Protein AF-A0A2R6RLI1-F1 (afdb_monomer_lite)

Structure (mmCIF, N/CA/C/O backbone):
data_AF-A0A2R6RLI1-F1
#
_entry.id   AF-A0A2R6RLI1-F1
#
loop_
_atom_site.group_PDB
_atom_site.id
_atom_site.type_symbol
_atom_site.label_atom_id
_atom_site.label_alt_id
_atom_site.label_comp_id
_atom_site.label_asym_id
_atom_site.label_entity_id
_atom_site.label_seq_id
_atom_site.pdbx_PDB_ins_code
_atom_site.Cartn_x
_atom_site.Cartn_y
_atom_site.Cartn_z
_atom_site.occupancy
_atom_site.B_iso_or_equiv
_atom_site.auth_seq_id
_atom_site.auth_comp_id
_atom_site.auth_asym_id
_atom_site.auth_atom_id
_atom_site.pdbx_PDB_model_num
ATOM 1 N N . MET A 1 1 ? -21.681 25.755 28.928 1.00 50.88 1 MET A N 1
ATOM 2 C CA . MET A 1 1 ? -21.331 27.146 28.563 1.00 50.88 1 MET A CA 1
ATOM 3 C C . MET A 1 1 ? -19.910 27.402 29.033 1.00 50.88 1 MET A C 1
ATOM 5 O O . MET A 1 1 ? -19.520 26.775 30.011 1.00 50.88 1 MET A O 1
ATOM 9 N N . ALA A 1 2 ? -19.145 28.262 28.358 1.00 56.62 2 ALA A N 1
ATOM 10 C CA . ALA A 1 2 ? -17.934 28.819 28.963 1.00 56.62 2 ALA A CA 1
ATOM 11 C C . ALA A 1 2 ? -18.347 29.781 30.091 1.00 56.62 2 ALA A C 1
ATOM 13 O O . ALA A 1 2 ? -19.412 30.393 30.005 1.00 56.62 2 ALA A O 1
ATOM 14 N N . VAL A 1 3 ? -17.540 29.880 31.146 1.00 59.44 3 VAL A N 1
ATOM 15 C CA . VAL A 1 3 ? -17.833 30.685 32.343 1.00 59.44 3 VAL A CA 1
ATOM 16 C C . VAL A 1 3 ? -16.631 31.596 32.605 1.00 59.44 3 VAL A C 1
ATOM 18 O O . VAL A 1 3 ? -15.499 31.162 32.386 1.00 59.44 3 VAL A O 1
ATOM 21 N N . SER A 1 4 ? -16.844 32.852 33.016 1.00 64.44 4 SER A N 1
ATOM 22 C CA . SER A 1 4 ? -15.728 33.780 33.263 1.00 64.44 4 SER A CA 1
ATOM 23 C C . SER A 1 4 ? -14.929 33.379 34.508 1.00 64.44 4 SER A C 1
ATOM 25 O O . SER A 1 4 ? -15.473 32.785 35.441 1.00 64.44 4 SER A O 1
ATOM 27 N N . ALA A 1 5 ? -13.642 33.738 34.547 1.00 64.00 5 ALA A N 1
ATOM 28 C CA . ALA A 1 5 ? -12.784 33.485 35.708 1.00 64.00 5 ALA A CA 1
ATOM 29 C C . ALA A 1 5 ? -13.335 34.136 36.992 1.00 64.00 5 ALA A C 1
ATOM 31 O O . ALA A 1 5 ? -13.328 33.516 38.049 1.00 64.00 5 ALA A O 1
ATOM 32 N N . GLU A 1 6 ? -13.905 35.337 36.879 1.00 62.75 6 GLU A N 1
ATOM 33 C CA . GLU A 1 6 ? -14.571 36.057 37.975 1.00 62.75 6 GLU A CA 1
ATOM 34 C C . GLU A 1 6 ? -15.761 35.267 38.543 1.00 62.75 6 GLU A C 1
ATOM 36 O O . GLU A 1 6 ? -15.966 35.226 39.752 1.00 62.75 6 GLU A O 1
ATOM 41 N N . THR A 1 7 ? -16.521 34.586 37.677 1.00 66.06 7 THR A N 1
ATOM 42 C CA . THR A 1 7 ? -17.657 33.747 38.091 1.00 66.06 7 THR A CA 1
ATOM 43 C C . THR A 1 7 ? -17.187 32.490 38.829 1.00 66.06 7 THR A C 1
ATOM 45 O O . THR A 1 7 ? -17.880 32.017 39.724 1.00 66.06 7 THR A O 1
ATOM 48 N N . LEU A 1 8 ? -16.015 31.947 38.472 1.00 64.69 8 LEU A N 1
ATOM 49 C CA . LEU A 1 8 ? -15.399 30.828 39.193 1.00 64.69 8 LEU A CA 1
ATOM 50 C C . LEU A 1 8 ? -14.887 31.274 40.571 1.00 64.69 8 LEU A C 1
ATOM 52 O O . LEU A 1 8 ? -15.153 30.592 41.552 1.00 64.69 8 LEU A O 1
ATOM 56 N N . MET A 1 9 ? -14.265 32.453 40.677 1.00 64.25 9 MET A N 1
ATOM 57 C CA . MET A 1 9 ? -13.864 33.016 41.977 1.00 64.25 9 MET A CA 1
ATOM 58 C C . MET A 1 9 ? -15.075 33.266 42.894 1.00 64.25 9 MET A C 1
ATOM 60 O O . MET A 1 9 ? -15.051 32.896 44.063 1.00 64.25 9 MET A O 1
ATOM 64 N N . GLN A 1 10 ? -16.183 33.789 42.355 1.00 62.38 10 GLN A N 1
ATOM 65 C CA . GLN A 1 10 ? -17.441 33.938 43.104 1.00 62.38 10 GLN A CA 1
ATOM 66 C C . GLN A 1 10 ? -18.147 32.605 43.426 1.00 62.38 10 GLN A C 1
ATOM 68 O O . GLN A 1 10 ? -19.100 32.603 44.209 1.00 62.38 10 GLN A O 1
ATOM 73 N N . ALA A 1 11 ? -17.739 31.484 42.818 1.00 61.38 11 ALA A N 1
ATOM 74 C CA . ALA A 1 11 ? -18.293 30.163 43.110 1.00 61.38 11 ALA A CA 1
ATOM 75 C C . ALA A 1 11 ? -17.643 29.529 44.349 1.00 61.38 11 ALA A C 1
ATOM 77 O O . ALA A 1 11 ? -18.358 28.923 45.153 1.00 61.38 11 ALA A O 1
ATOM 78 N N . ASP A 1 12 ? -16.335 29.740 44.540 1.00 61.09 12 ASP A N 1
ATOM 79 C CA . ASP A 1 12 ? -15.607 29.337 45.751 1.00 61.09 12 ASP A CA 1
ATOM 80 C C . ASP A 1 12 ? -16.139 30.078 46.995 1.00 61.09 12 ASP A C 1
ATOM 82 O O . ASP A 1 12 ? -16.336 29.469 48.044 1.00 61.09 12 ASP A O 1
ATOM 86 N N . GLU A 1 13 ? -16.490 31.364 46.866 1.00 61.75 13 GLU A N 1
ATOM 87 C CA . GLU A 1 13 ? -17.118 32.156 47.942 1.00 61.75 13 GLU A CA 1
ATOM 88 C C . GLU A 1 13 ? -18.549 31.707 48.313 1.00 61.75 13 GLU A C 1
ATOM 90 O O . GLU A 1 13 ? -19.087 32.148 49.330 1.00 61.75 13 GLU A O 1
ATOM 95 N N . LYS A 1 14 ? -19.205 30.870 47.491 1.00 60.44 14 LYS A N 1
ATOM 96 C CA . LYS A 1 14 ? -20.646 30.549 47.602 1.00 60.44 14 LYS A CA 1
ATOM 97 C C . LYS A 1 14 ? -20.963 29.044 47.663 1.00 60.44 14 LYS A C 1
ATOM 99 O O . LYS A 1 14 ? -22.116 28.665 47.467 1.00 60.44 14 LYS A O 1
ATOM 104 N N . ASP A 1 15 ? -19.966 28.195 47.941 1.00 58.00 15 ASP A N 1
ATOM 105 C CA . ASP A 1 15 ? -20.077 26.720 48.060 1.00 58.00 15 ASP A CA 1
ATOM 106 C C . ASP A 1 15 ? -20.811 26.052 46.866 1.00 58.00 15 ASP A C 1
ATOM 108 O O . ASP A 1 15 ? -21.585 25.095 47.005 1.00 58.00 15 ASP A O 1
ATOM 112 N N . LEU A 1 16 ? -20.588 26.579 45.653 1.00 64.25 16 LEU A N 1
ATOM 113 C CA . LEU A 1 16 ? -21.255 26.125 44.429 1.00 64.25 16 LEU A CA 1
ATOM 114 C C . LEU A 1 16 ? -20.589 24.864 43.855 1.00 64.25 16 LEU A C 1
ATOM 116 O O . LEU A 1 16 ? -19.619 24.908 43.100 1.00 64.25 16 LEU A O 1
ATOM 120 N N . LYS A 1 17 ? -21.156 23.705 44.194 1.00 66.44 17 LYS A N 1
ATOM 121 C CA . LYS A 1 17 ? -20.600 22.380 43.871 1.00 66.44 17 LYS A CA 1
ATOM 122 C C . LYS A 1 17 ? -20.684 22.035 42.380 1.00 66.44 17 LYS A C 1
ATOM 124 O O . LYS A 1 17 ? -21.766 21.861 41.823 1.00 66.44 17 LYS A O 1
ATOM 129 N N . GLY A 1 18 ? -19.523 21.828 41.758 1.00 70.06 18 GLY A N 1
ATOM 130 C CA . GLY A 1 18 ? -19.387 21.402 40.363 1.00 70.06 18 GLY A CA 1
ATOM 131 C C . GLY A 1 18 ? -18.017 20.788 40.053 1.00 70.06 18 GLY A C 1
ATOM 132 O O . GLY A 1 18 ? -17.201 20.569 40.944 1.00 70.06 18 GLY A O 1
ATOM 133 N N . LYS A 1 19 ? -17.760 20.502 38.771 1.00 65.38 19 LYS A N 1
ATOM 134 C CA . LYS A 1 19 ? -16.423 20.162 38.256 1.00 65.38 19 LYS A CA 1
ATOM 135 C C . LYS A 1 19 ? -16.050 21.138 37.145 1.00 65.38 19 LYS A C 1
ATOM 137 O O . LYS A 1 19 ? -16.650 21.093 36.073 1.00 65.38 19 LYS A O 1
ATOM 142 N N . ALA A 1 20 ? -15.064 21.989 37.403 1.00 68.50 20 ALA A N 1
ATOM 143 C CA . ALA A 1 20 ? -14.424 22.819 36.388 1.00 68.50 20 ALA A CA 1
ATOM 144 C C . ALA A 1 20 ? -13.207 22.096 35.785 1.00 68.50 20 ALA A C 1
ATOM 146 O O . ALA A 1 20 ? -12.635 21.198 36.404 1.00 68.50 20 ALA A O 1
ATOM 147 N N . VAL A 1 21 ? -12.804 22.501 34.580 1.00 66.94 21 VAL A N 1
ATOM 148 C CA . VAL A 1 21 ? -11.540 22.101 33.947 1.00 66.94 21 VAL A CA 1
ATOM 149 C C . VAL A 1 21 ? -10.904 23.324 33.296 1.00 66.94 21 VAL A C 1
ATOM 151 O O . VAL A 1 21 ? -11.585 24.080 32.603 1.00 66.94 21 VAL A O 1
ATOM 154 N N . TYR A 1 22 ? -9.601 23.519 33.501 1.00 65.69 22 TYR A N 1
ATOM 155 C CA . TYR A 1 22 ? -8.849 24.551 32.790 1.00 65.69 22 TYR A CA 1
ATOM 156 C C . TYR A 1 22 ? -8.581 24.083 31.360 1.00 65.69 22 TYR A C 1
ATOM 158 O O . TYR A 1 22 ? -7.799 23.161 31.131 1.00 65.69 22 TYR A O 1
ATOM 166 N N . VAL A 1 23 ? -9.246 24.715 30.394 1.00 68.50 23 VAL A N 1
ATOM 167 C CA . VAL A 1 23 ? -9.031 24.451 28.969 1.00 68.50 23 VAL A CA 1
ATOM 168 C C . VAL A 1 23 ? -7.928 25.375 28.466 1.00 68.50 23 VAL A C 1
ATOM 170 O O . VAL A 1 23 ? -8.172 26.540 28.157 1.00 68.50 23 VAL A O 1
ATOM 173 N N . LEU A 1 24 ? -6.706 24.847 28.390 1.00 72.88 24 LEU A N 1
ATOM 174 C CA . LEU A 1 24 ? -5.642 25.464 27.604 1.00 72.88 24 LEU A CA 1
ATOM 175 C C . LEU A 1 24 ? -5.983 25.304 26.117 1.00 72.88 24 LEU A C 1
ATOM 177 O O . LEU A 1 24 ? -6.212 24.191 25.646 1.00 72.88 24 LEU A O 1
ATOM 181 N N . HIS A 1 25 ? -6.021 26.423 25.403 1.00 74.19 25 HIS A N 1
ATOM 182 C CA . HIS A 1 25 ? -6.277 26.508 23.967 1.00 74.19 25 HIS A CA 1
ATOM 183 C C . HIS A 1 25 ? -5.182 27.388 23.337 1.00 74.19 25 HIS A C 1
ATOM 185 O O . HIS A 1 25 ? -4.550 28.188 24.034 1.00 74.19 25 HIS A O 1
ATOM 191 N N . THR A 1 26 ? -4.925 27.251 22.039 1.00 74.31 26 THR A N 1
ATOM 192 C CA . THR A 1 26 ? -3.890 28.020 21.327 1.00 74.31 26 THR A CA 1
ATOM 193 C C . THR A 1 26 ? -4.499 29.039 20.363 1.00 74.31 26 THR A C 1
ATOM 195 O O . THR A 1 26 ? -5.691 29.018 20.044 1.00 74.31 26 THR A O 1
ATOM 198 N N . TRP A 1 27 ? -3.686 29.998 19.914 1.00 70.31 27 TRP A N 1
ATOM 199 C CA . TRP A 1 27 ? -4.099 30.956 18.889 1.00 70.31 27 TRP A CA 1
ATOM 200 C C . TRP A 1 27 ? -4.342 30.227 17.559 1.00 70.31 27 TRP A C 1
ATOM 202 O O . TRP A 1 27 ? -3.470 29.495 17.093 1.00 70.31 27 TRP A O 1
ATOM 212 N N . LYS A 1 28 ? -5.513 30.462 16.946 1.00 74.06 28 LYS A N 1
ATOM 213 C CA . LYS A 1 28 ? -6.016 29.782 15.730 1.00 74.06 28 LYS A CA 1
ATOM 214 C C . LYS A 1 28 ? -6.332 28.283 15.871 1.00 74.06 28 LYS A C 1
ATOM 216 O O . LYS A 1 28 ? -6.328 27.576 14.865 1.00 74.06 28 LYS A O 1
ATOM 221 N N . ASP A 1 29 ? -6.644 27.788 17.068 1.00 79.25 29 ASP A N 1
ATOM 222 C CA . ASP A 1 29 ? -7.301 26.480 17.184 1.00 79.25 29 ASP A CA 1
ATOM 223 C C . ASP A 1 29 ? -8.827 26.556 16.969 1.00 79.25 29 ASP A C 1
ATOM 225 O O . ASP A 1 29 ? -9.427 27.629 16.855 1.00 79.25 29 ASP A O 1
ATOM 229 N N . SER A 1 30 ? -9.474 25.390 16.916 1.00 74.56 30 SER A N 1
ATOM 230 C CA . SER A 1 30 ? -10.917 25.280 16.679 1.00 74.56 30 SER A CA 1
ATOM 231 C C . SER A 1 30 ? -11.787 25.868 17.801 1.00 74.56 30 SER A C 1
ATOM 233 O O . SER A 1 30 ? -12.977 26.075 17.579 1.00 74.56 30 SER A O 1
ATOM 235 N N . LEU A 1 31 ? -11.238 26.123 18.997 1.00 70.00 31 LEU A N 1
ATOM 236 C CA . LEU A 1 31 ? -11.949 26.797 20.089 1.00 70.00 31 LEU A CA 1
ATOM 237 C C . LEU A 1 31 ? -11.859 28.319 19.931 1.00 70.00 31 LEU A C 1
ATOM 239 O O . LEU A 1 31 ? -12.870 29.003 20.097 1.00 70.00 31 LEU A O 1
ATOM 243 N N . TRP A 1 32 ? -10.701 28.842 19.517 1.00 72.50 32 TRP A N 1
ATOM 244 C CA . TRP A 1 32 ? -10.541 30.243 19.114 1.00 72.50 32 TRP A CA 1
ATOM 245 C C . TRP A 1 32 ? -11.498 30.617 17.973 1.00 72.50 32 TRP A C 1
ATOM 247 O O . TRP A 1 32 ? -12.161 31.652 18.025 1.00 72.50 32 TRP A O 1
ATOM 257 N N . ASP A 1 33 ? -11.636 29.738 16.977 1.00 68.38 33 ASP A N 1
ATOM 258 C CA . ASP A 1 33 ? -12.515 29.938 15.819 1.00 68.38 33 ASP A CA 1
ATOM 259 C C . ASP A 1 33 ? -14.024 29.932 16.150 1.00 68.38 33 ASP A C 1
ATOM 261 O O . ASP A 1 33 ? -14.831 30.420 15.349 1.00 68.38 33 ASP A O 1
ATOM 265 N N . LEU A 1 34 ? -14.403 29.399 17.317 1.00 70.75 34 LEU A N 1
ATOM 266 C CA . LEU A 1 34 ? -15.763 29.413 17.871 1.00 70.75 34 LEU A CA 1
ATOM 267 C C . LEU A 1 34 ? -15.999 30.577 18.854 1.00 70.75 34 LEU A C 1
ATOM 269 O O . LEU A 1 34 ? -17.144 30.839 19.224 1.00 70.75 34 LEU A O 1
ATOM 273 N N . GLY A 1 35 ? -14.940 31.259 19.297 1.00 66.56 35 GLY A N 1
ATOM 274 C CA . GLY A 1 35 ? -15.001 32.323 20.295 1.00 66.56 35 GLY A CA 1
ATOM 275 C C . GLY A 1 35 ? -15.308 33.710 19.722 1.00 66.56 35 GLY A C 1
ATOM 276 O O . GLY A 1 35 ? -15.081 34.006 18.549 1.00 66.56 35 GLY A O 1
ATOM 277 N N . THR A 1 36 ? -15.749 34.623 20.590 1.00 61.97 36 THR A N 1
ATOM 278 C CA . THR A 1 36 ? -15.849 36.063 20.277 1.00 61.97 36 THR A CA 1
ATOM 279 C C . THR A 1 36 ? -14.490 36.685 19.929 1.00 61.97 36 THR A C 1
ATOM 281 O O . THR A 1 36 ? -14.437 37.649 19.166 1.00 61.97 36 THR A O 1
ATOM 284 N N . SER A 1 37 ? -13.390 36.087 20.397 1.00 60.75 37 SER A N 1
ATOM 285 C CA . SER A 1 37 ? -11.999 36.473 20.115 1.00 60.75 37 SER A CA 1
ATOM 286 C C . SER A 1 37 ? -11.567 36.320 18.649 1.00 60.75 37 SER A C 1
ATOM 288 O O . SER A 1 37 ? -10.476 36.749 18.291 1.00 60.75 37 SER A O 1
ATOM 290 N N . LYS A 1 38 ? -12.417 35.774 17.765 1.00 56.97 38 LYS A N 1
ATOM 291 C CA . LYS A 1 38 ? -12.151 35.563 16.326 1.00 56.97 38 LYS A CA 1
ATOM 292 C C . LYS A 1 38 ? -11.711 36.817 15.542 1.00 56.97 38 LYS A C 1
ATOM 294 O O . LYS A 1 38 ? -11.223 36.694 14.422 1.00 56.97 38 LYS A O 1
ATOM 299 N N . LYS A 1 39 ? -11.888 38.018 16.108 1.00 56.16 39 LYS A N 1
ATOM 300 C CA . LYS A 1 39 ? -11.453 39.312 15.543 1.00 56.16 39 LYS A CA 1
ATOM 301 C C . LYS A 1 39 ? -10.329 40.008 16.332 1.00 56.16 39 LYS A C 1
ATOM 303 O O . LYS A 1 39 ? -10.053 41.170 16.057 1.00 56.16 39 LYS A O 1
ATOM 308 N N . MET A 1 40 ? -9.723 39.351 17.319 1.00 60.12 40 MET A N 1
ATOM 309 C CA . MET A 1 40 ? -8.583 39.900 18.059 1.00 60.12 40 MET A CA 1
ATOM 310 C C . MET A 1 40 ? -7.269 39.626 17.322 1.00 60.12 40 MET A C 1
ATOM 312 O O . MET A 1 40 ? -7.070 38.536 16.777 1.00 60.12 40 MET A O 1
ATOM 316 N N . ASP A 1 41 ? -6.370 40.609 17.354 1.00 62.44 41 ASP A N 1
ATOM 317 C CA . ASP A 1 41 ? -4.984 40.462 16.912 1.00 62.44 41 ASP A CA 1
ATOM 318 C C . ASP A 1 41 ? -4.195 39.477 17.795 1.00 62.44 41 ASP A C 1
ATOM 320 O O . ASP A 1 41 ? -4.708 38.931 18.776 1.00 62.44 41 ASP A O 1
ATOM 324 N N . VAL A 1 42 ? -2.950 39.195 17.398 1.00 68.56 42 VAL A N 1
ATOM 325 C CA . VAL A 1 42 ? -2.083 38.185 18.025 1.00 68.56 42 VAL A CA 1
ATOM 326 C C . VAL A 1 42 ? -1.939 38.449 19.535 1.00 68.56 42 VAL A C 1
ATOM 328 O O . VAL A 1 42 ? -1.410 39.499 19.901 1.00 68.56 42 VAL A O 1
ATOM 331 N N . PRO A 1 43 ? -2.362 37.523 20.419 1.00 66.62 43 PRO A N 1
ATOM 332 C CA . PRO A 1 43 ? -2.131 37.658 21.854 1.00 66.62 43 PRO A CA 1
ATOM 333 C C . PRO A 1 43 ? -0.634 37.672 22.180 1.00 66.62 43 PRO A C 1
ATOM 335 O O . PRO A 1 43 ? 0.148 36.962 21.543 1.00 66.62 43 PRO A O 1
ATOM 338 N N . GLU A 1 44 ? -0.241 38.441 23.195 1.00 69.06 44 GLU A N 1
ATOM 339 C CA . GLU A 1 44 ? 1.148 38.470 23.664 1.00 69.06 44 GLU A CA 1
ATOM 340 C C . GLU A 1 44 ? 1.604 37.077 24.152 1.00 69.06 44 GLU A C 1
ATOM 342 O O . GLU A 1 44 ? 0.800 36.339 24.739 1.00 69.06 44 GLU A O 1
ATOM 347 N N . PRO A 1 45 ? 2.877 36.687 23.931 1.00 63.75 45 PRO A N 1
ATOM 348 C CA . PRO A 1 45 ? 3.397 35.409 24.404 1.00 63.75 45 PRO A CA 1
ATOM 349 C C . PRO A 1 45 ? 3.273 35.283 25.925 1.00 63.75 45 PRO A C 1
ATOM 351 O O . PRO A 1 45 ? 3.785 36.112 26.673 1.00 63.75 45 PRO A O 1
ATOM 354 N N . ARG A 1 46 ? 2.610 34.218 26.381 1.00 68.31 46 ARG A N 1
ATOM 355 C CA . ARG A 1 46 ? 2.431 33.913 27.802 1.00 68.31 46 ARG A CA 1
ATOM 356 C C . ARG A 1 46 ? 3.168 32.629 28.145 1.00 68.31 46 ARG A C 1
ATOM 358 O O . ARG A 1 46 ? 2.755 31.554 27.711 1.00 68.31 46 ARG A O 1
ATOM 365 N N . ASP A 1 47 ? 4.231 32.748 28.933 1.00 55.91 47 ASP A N 1
ATOM 366 C CA . ASP A 1 47 ? 4.998 31.593 29.394 1.00 55.91 47 ASP A CA 1
ATOM 367 C C . ASP A 1 47 ? 4.124 30.645 30.224 1.00 55.91 47 ASP A C 1
ATOM 369 O O . ASP A 1 47 ? 3.400 31.055 31.138 1.00 55.91 47 ASP A O 1
ATOM 373 N N . ILE A 1 48 ? 4.192 29.357 29.887 1.00 62.97 48 ILE A N 1
ATOM 374 C CA . ILE A 1 48 ? 3.480 28.289 30.587 1.00 62.97 48 ILE A CA 1
ATOM 375 C C . ILE A 1 48 ? 4.466 27.663 31.583 1.00 62.97 48 ILE A C 1
ATOM 377 O O . ILE A 1 48 ? 5.446 27.057 31.141 1.00 62.97 48 ILE A O 1
ATOM 381 N N . PRO A 1 49 ? 4.250 27.778 32.908 1.00 46.91 49 PRO A N 1
ATOM 382 C CA . PRO A 1 49 ? 5.117 27.126 33.883 1.00 46.91 49 PRO A CA 1
ATOM 383 C C . PRO A 1 49 ? 5.033 25.604 33.723 1.00 46.91 49 PRO A C 1
ATOM 385 O O . PRO A 1 49 ? 3.948 25.037 33.577 1.00 46.91 49 PRO A O 1
ATOM 388 N N . SER A 1 50 ? 6.185 24.933 33.745 1.00 36.72 50 SER A N 1
ATOM 389 C CA . SER A 1 50 ? 6.245 23.477 33.640 1.00 36.72 50 SER A CA 1
ATOM 390 C C . SER A 1 50 ? 5.675 22.808 34.902 1.00 36.72 50 SER A C 1
ATOM 392 O O . SER A 1 50 ? 5.919 23.284 36.013 1.00 36.72 50 SER A O 1
ATOM 394 N N . PRO A 1 51 ? 4.927 21.695 34.768 1.00 40.41 51 PRO A N 1
ATOM 395 C CA . PRO A 1 51 ? 4.360 20.990 35.911 1.00 40.41 51 PRO A CA 1
ATOM 396 C C . PRO A 1 51 ? 5.450 20.183 36.630 1.00 40.41 51 PRO A C 1
ATOM 398 O O . PRO A 1 51 ? 5.683 19.017 36.319 1.00 40.41 51 PRO A O 1
ATOM 401 N N . THR A 1 52 ? 6.139 20.803 37.589 1.00 32.53 52 THR A N 1
ATOM 402 C CA . THR A 1 52 ? 7.022 20.083 38.512 1.00 32.53 52 THR A CA 1
ATOM 403 C C . THR A 1 52 ? 6.202 19.327 39.549 1.00 32.53 52 THR A C 1
ATOM 405 O O . THR A 1 52 ? 5.462 19.905 40.343 1.00 32.53 52 THR A O 1
ATOM 408 N N . GLU A 1 53 ? 6.358 18.007 39.544 1.00 36.81 53 GLU A N 1
ATOM 409 C CA . GLU A 1 53 ? 5.784 17.109 40.540 1.00 36.81 53 GLU A CA 1
ATOM 410 C C . GLU A 1 53 ? 6.299 17.467 41.941 1.00 36.81 53 GLU A C 1
ATOM 412 O O . GLU A 1 53 ? 7.509 17.546 42.168 1.00 36.81 53 GLU A O 1
ATOM 417 N N . LYS A 1 54 ? 5.384 17.628 42.901 1.00 30.44 54 LYS A N 1
ATOM 418 C CA . LYS A 1 54 ? 5.689 17.535 44.332 1.00 30.44 54 LYS A CA 1
ATOM 419 C C . LYS A 1 54 ? 4.625 16.700 45.027 1.00 30.44 54 LYS A C 1
ATOM 421 O O . LYS A 1 54 ? 3.567 17.195 45.396 1.00 30.44 54 LYS A O 1
ATOM 426 N N . HIS A 1 55 ? 4.936 15.418 45.170 1.00 31.00 55 HIS A N 1
ATOM 427 C CA . HIS A 1 55 ? 4.343 14.576 46.199 1.00 31.00 55 HIS A CA 1
ATOM 428 C C . HIS A 1 55 ? 4.895 15.014 47.564 1.00 31.00 55 HIS A C 1
ATOM 430 O O . HIS A 1 55 ? 6.093 15.279 47.680 1.00 31.00 55 HIS A O 1
ATOM 436 N N . ASP A 1 56 ? 4.051 15.051 48.591 1.00 29.30 56 ASP A N 1
ATOM 437 C CA . ASP A 1 56 ? 4.522 15.088 49.975 1.00 29.30 56 ASP A CA 1
ATOM 438 C C . ASP A 1 56 ? 5.112 13.724 50.355 1.00 29.30 56 ASP A C 1
ATOM 440 O O . ASP A 1 56 ? 4.383 12.735 50.344 1.00 29.30 56 ASP A O 1
ATOM 444 N N . GLU A 1 57 ? 6.395 13.680 50.737 1.00 28.19 57 GLU A N 1
ATOM 445 C CA . GLU A 1 57 ? 6.877 12.850 51.856 1.00 28.19 57 GLU A CA 1
ATOM 446 C C . GLU A 1 57 ? 8.307 13.233 52.311 1.00 28.19 57 GLU A C 1
ATOM 448 O O . GLU A 1 57 ? 9.307 12.847 51.720 1.00 28.19 57 GLU A O 1
ATOM 453 N N . LYS A 1 58 ? 8.347 14.025 53.390 1.00 27.56 58 LYS A N 1
ATOM 454 C CA . LYS A 1 58 ? 9.171 13.876 54.609 1.00 27.56 58 LYS A CA 1
ATOM 455 C C . LYS A 1 58 ? 10.702 13.631 54.592 1.00 27.56 58 LYS A C 1
ATOM 457 O O . LYS A 1 58 ? 11.204 12.618 54.126 1.00 27.56 58 LYS A O 1
ATOM 462 N N . ASP A 1 59 ? 11.326 14.475 55.427 1.00 28.17 59 ASP A N 1
ATOM 463 C CA . ASP A 1 59 ? 12.303 14.164 56.494 1.00 28.17 59 ASP A CA 1
ATOM 464 C C . ASP A 1 59 ? 13.837 14.283 56.277 1.00 28.17 59 ASP A C 1
ATOM 466 O O . ASP A 1 59 ? 14.450 13.614 55.453 1.00 28.17 59 ASP A O 1
ATOM 470 N N . VAL A 1 60 ? 14.418 15.069 57.208 1.00 27.95 60 VAL A N 1
ATOM 471 C CA . VAL A 1 60 ? 15.741 14.949 57.871 1.00 27.95 60 VAL A CA 1
ATOM 472 C C . VAL A 1 60 ? 17.016 15.499 57.184 1.00 27.95 60 VAL A C 1
ATOM 474 O O . VAL A 1 60 ? 17.609 14.861 56.325 1.00 27.95 60 VAL A O 1
ATOM 477 N N . GLU A 1 61 ? 17.448 16.659 57.721 1.00 26.42 61 GLU A N 1
ATOM 478 C CA . GLU A 1 61 ? 18.822 17.079 58.125 1.00 26.42 61 GLU A CA 1
ATOM 479 C C . GLU A 1 61 ? 19.964 17.166 57.064 1.00 26.42 61 GLU A C 1
ATOM 481 O O . GLU A 1 61 ? 19.983 16.460 56.066 1.00 26.42 61 GLU A O 1
ATOM 486 N N . ASP A 1 62 ? 20.970 18.051 57.179 1.00 26.27 62 ASP A N 1
ATOM 487 C CA . ASP A 1 62 ? 21.299 19.037 58.233 1.00 26.27 62 ASP A CA 1
ATOM 488 C C . ASP A 1 62 ? 21.910 20.351 57.655 1.00 26.27 62 ASP A C 1
ATOM 490 O O . ASP A 1 62 ? 22.017 20.552 56.444 1.00 26.27 62 ASP A O 1
ATOM 494 N N . ARG A 1 63 ? 22.288 21.268 58.552 1.00 27.25 63 ARG A N 1
ATOM 495 C CA . ARG A 1 63 ? 22.890 22.598 58.350 1.00 27.25 63 ARG A CA 1
ATOM 496 C C . ARG A 1 63 ? 24.340 22.563 57.829 1.00 27.25 63 ARG A C 1
ATOM 498 O O . ARG A 1 63 ? 25.095 21.657 58.154 1.00 27.25 63 ARG A O 1
ATOM 505 N N . GLU A 1 64 ? 24.790 23.640 57.174 1.00 27.36 64 GLU A N 1
ATOM 506 C CA . GLU A 1 64 ? 25.530 24.768 57.801 1.00 27.36 64 GLU A CA 1
ATOM 507 C C . GLU A 1 64 ? 25.977 25.821 56.757 1.00 27.36 64 GLU A C 1
ATOM 509 O O . GLU A 1 64 ? 25.990 25.550 55.559 1.00 27.36 64 GLU A O 1
ATOM 514 N N . GLY A 1 65 ? 26.332 27.037 57.212 1.00 25.08 65 GLY A N 1
ATOM 515 C CA . GLY A 1 65 ? 26.951 28.086 56.377 1.00 25.08 65 GLY A CA 1
ATOM 516 C C . GLY A 1 65 ? 26.255 29.457 56.400 1.00 25.08 65 GLY A C 1
ATOM 517 O O . GLY A 1 65 ? 25.445 29.765 55.531 1.00 25.08 65 GLY A O 1
ATOM 518 N N . SER A 1 66 ? 26.605 30.312 57.366 1.00 26.75 66 SER A N 1
ATOM 519 C CA . SER A 1 66 ? 26.330 31.764 57.335 1.00 26.75 66 SER A CA 1
ATOM 520 C C . SER A 1 66 ? 27.345 32.484 56.409 1.00 26.75 66 SER A C 1
ATOM 522 O O . SER A 1 66 ? 28.275 31.857 55.916 1.00 26.75 66 SER A O 1
ATOM 524 N N . THR A 1 67 ? 27.292 33.779 56.069 1.00 23.58 67 THR A N 1
ATOM 525 C CA . THR A 1 67 ? 26.683 35.001 56.660 1.00 23.58 67 THR A CA 1
ATOM 526 C C . THR A 1 67 ? 26.267 35.951 55.488 1.00 23.58 67 THR A C 1
ATOM 528 O O . THR A 1 67 ? 26.316 35.514 54.345 1.00 23.58 67 THR A O 1
ATOM 531 N N . GLN A 1 68 ? 25.824 37.217 55.594 1.00 25.75 68 GLN A N 1
ATOM 532 C CA . GLN A 1 68 ? 25.866 38.236 56.659 1.00 25.75 68 GLN A CA 1
ATOM 533 C C . GLN A 1 68 ? 24.635 39.185 56.610 1.00 25.75 68 GLN A C 1
ATOM 535 O O . GLN A 1 68 ? 23.658 38.922 55.918 1.00 25.75 68 GLN A O 1
ATOM 540 N N . SER A 1 69 ? 24.673 40.270 57.388 1.00 24.28 69 SER A N 1
ATOM 541 C CA . SER A 1 69 ? 23.608 41.250 57.657 1.00 24.28 69 SER A CA 1
ATOM 542 C C . SER A 1 69 ? 23.757 42.582 56.907 1.00 24.28 69 SER A C 1
ATOM 544 O O . SER A 1 69 ? 24.886 43.049 56.772 1.00 24.28 69 SER A O 1
ATOM 546 N N . GLN A 1 70 ? 22.645 43.289 56.656 1.00 24.80 70 GLN A N 1
ATOM 547 C CA . GLN A 1 70 ? 22.425 44.657 57.181 1.00 24.80 70 GLN A CA 1
ATOM 548 C C . GLN A 1 70 ? 20.937 45.072 57.101 1.00 24.80 70 GLN A C 1
ATOM 550 O O . GLN A 1 70 ? 20.101 44.263 56.699 1.00 24.80 70 GLN A O 1
ATOM 555 N N . THR A 1 71 ? 20.599 46.263 57.608 1.00 22.89 71 THR A N 1
ATOM 556 C CA . THR A 1 71 ? 19.308 46.543 58.273 1.00 22.89 71 THR A CA 1
ATOM 557 C C . THR A 1 71 ? 18.584 47.797 57.752 1.00 22.89 71 THR A C 1
ATOM 559 O O . THR A 1 71 ? 19.178 48.617 57.064 1.00 22.89 71 THR A O 1
ATOM 562 N N . GLU A 1 72 ? 17.332 47.963 58.204 1.00 23.36 72 GLU A N 1
ATOM 563 C CA . GLU A 1 72 ? 16.584 49.230 58.355 1.00 23.36 72 GLU A CA 1
ATOM 564 C C . GLU A 1 72 ? 16.119 49.998 57.098 1.00 23.36 72 GLU A C 1
ATOM 566 O O . GLU A 1 72 ? 16.896 50.556 56.334 1.00 23.36 72 GLU A O 1
ATOM 571 N N . HIS A 1 73 ? 14.799 50.206 57.005 1.00 24.94 73 HIS A N 1
ATOM 572 C CA . HIS A 1 73 ? 14.230 51.460 57.519 1.00 24.94 73 HIS A CA 1
ATOM 573 C C . HIS A 1 73 ? 12.751 51.304 57.928 1.00 24.94 73 HIS A C 1
ATOM 575 O O . HIS A 1 73 ? 12.102 50.303 57.636 1.00 24.94 73 HIS A O 1
ATOM 581 N N . GLN A 1 74 ? 12.245 52.292 58.665 1.00 22.56 74 GLN A N 1
ATOM 582 C CA . GLN A 1 74 ? 10.949 52.327 59.355 1.00 22.56 74 GLN A CA 1
ATOM 583 C C . GLN A 1 74 ? 10.363 53.744 59.226 1.00 22.56 74 GLN A C 1
ATOM 585 O O . GLN A 1 74 ? 11.160 54.682 59.243 1.00 22.56 74 GLN A O 1
ATOM 590 N N . LEU A 1 75 ? 9.026 53.907 59.152 1.00 22.64 75 LEU A N 1
ATOM 591 C CA . LEU A 1 75 ? 8.243 54.947 59.867 1.00 22.64 75 LEU A CA 1
ATOM 592 C C . LEU A 1 75 ? 6.724 54.927 59.556 1.00 22.64 75 LEU A C 1
ATOM 594 O O . LEU A 1 75 ? 6.262 54.252 58.643 1.00 22.64 75 LEU A O 1
ATOM 598 N N . ASN A 1 76 ? 5.973 55.656 60.392 1.00 23.31 76 ASN A N 1
ATOM 599 C CA . ASN A 1 76 ? 4.503 55.802 60.432 1.00 23.31 76 ASN A CA 1
ATOM 600 C C . ASN A 1 76 ? 4.004 56.871 59.403 1.00 23.31 76 ASN A C 1
ATOM 602 O O . ASN A 1 76 ? 4.828 57.428 58.686 1.00 23.31 76 ASN A O 1
ATOM 606 N N . LEU A 1 77 ? 2.720 57.245 59.233 1.00 22.67 77 LEU A N 1
ATOM 607 C CA . LEU A 1 77 ? 1.639 57.503 60.209 1.00 22.67 77 LEU A CA 1
ATOM 608 C C . LEU A 1 77 ? 0.233 57.550 59.541 1.00 22.67 77 LEU A C 1
ATOM 610 O O . LEU A 1 77 ? 0.124 57.647 58.324 1.00 22.67 77 LEU A O 1
ATOM 614 N N . ALA A 1 78 ? -0.842 57.462 60.338 1.00 23.25 78 ALA A N 1
ATOM 615 C CA . ALA A 1 78 ? -2.248 57.336 59.903 1.00 23.25 78 ALA A CA 1
ATOM 616 C C . ALA A 1 78 ? -3.033 58.670 59.835 1.00 23.25 78 ALA A C 1
ATOM 618 O O . ALA A 1 78 ? -2.548 59.668 60.370 1.00 23.25 78 ALA A O 1
ATOM 619 N N . SER A 1 79 ? -4.278 58.662 59.300 1.00 24.45 79 SER A N 1
ATOM 620 C CA . SER A 1 79 ? -5.503 59.180 59.986 1.00 24.45 79 SER A CA 1
ATOM 621 C C . SER A 1 79 ? -6.822 59.169 59.163 1.00 24.45 79 SER A C 1
ATOM 623 O O . SER A 1 79 ? -6.816 59.379 57.954 1.00 24.45 79 SER A O 1
ATOM 625 N N . THR A 1 80 ? -7.946 59.127 59.906 1.00 23.41 80 THR A N 1
ATOM 626 C CA . THR A 1 80 ? -9.320 59.665 59.635 1.00 23.41 80 THR A CA 1
ATOM 627 C C . THR A 1 80 ? -10.389 58.908 58.806 1.00 23.41 80 THR A C 1
ATOM 629 O O . THR A 1 80 ? -10.149 58.441 57.700 1.00 23.41 80 THR A O 1
ATOM 632 N N . LEU A 1 81 ? -11.615 58.901 59.369 1.00 22.38 81 LEU A N 1
ATOM 633 C CA . LEU A 1 81 ? -12.951 58.569 58.806 1.00 22.38 81 LEU A CA 1
ATOM 634 C C . LEU A 1 81 ? -13.782 59.871 58.630 1.00 22.38 81 LEU A C 1
ATOM 636 O O . LEU A 1 81 ? -13.348 60.900 59.160 1.00 22.38 81 LEU A O 1
ATOM 640 N N . PRO A 1 82 ? -14.912 59.882 57.879 1.00 26.55 82 PRO A N 1
ATOM 641 C CA . PRO A 1 82 ? -16.285 59.671 58.436 1.00 26.55 82 PRO A CA 1
ATOM 642 C C . PRO A 1 82 ? -17.079 58.537 57.707 1.00 26.55 82 PRO A C 1
ATOM 644 O O . PRO A 1 82 ? -16.627 58.086 56.662 1.00 26.55 82 PRO A O 1
ATOM 647 N N . GLU A 1 83 ? -18.128 57.868 58.233 1.00 21.42 83 GLU A N 1
ATOM 648 C CA . GLU A 1 83 ? -19.525 58.275 58.604 1.00 21.42 83 GLU A CA 1
ATOM 649 C C . GLU A 1 83 ? -20.440 58.651 57.388 1.00 21.42 83 GLU A C 1
ATOM 651 O O . GLU A 1 83 ? -19.938 59.263 56.455 1.00 21.42 83 GLU A O 1
ATOM 656 N N . ILE A 1 84 ? -21.766 58.371 57.282 1.00 23.69 84 ILE A N 1
ATOM 657 C CA . ILE A 1 84 ? -22.782 57.694 58.143 1.00 23.69 84 ILE A CA 1
ATOM 658 C C . ILE A 1 84 ? -24.098 57.357 57.357 1.00 23.69 84 ILE A C 1
ATOM 660 O O . ILE A 1 84 ? -24.428 58.106 56.443 1.00 23.69 84 ILE A O 1
ATOM 664 N N . ARG A 1 85 ? -24.903 56.357 57.808 1.00 23.36 85 ARG A N 1
ATOM 665 C CA . ARG A 1 85 ? -26.351 56.075 57.475 1.00 23.36 85 ARG A CA 1
ATOM 666 C C . ARG A 1 85 ? -26.740 55.818 55.991 1.00 23.36 85 ARG A C 1
ATOM 668 O O . ARG A 1 85 ? -25.930 56.031 55.104 1.00 23.36 85 ARG A O 1
ATOM 675 N N . ALA A 1 86 ? -27.980 55.432 55.644 1.00 21.88 86 ALA A N 1
ATOM 676 C CA . ALA A 1 86 ? -28.966 54.457 56.181 1.00 21.88 86 ALA A CA 1
ATOM 677 C C . ALA A 1 86 ? -30.194 54.419 55.231 1.00 21.88 86 ALA A C 1
ATOM 679 O O . ALA A 1 86 ? -30.383 55.387 54.503 1.00 21.88 86 ALA A O 1
ATOM 680 N N . ASP A 1 87 ? -30.990 53.339 55.247 1.00 23.50 87 ASP A N 1
ATOM 681 C CA . ASP A 1 87 ? -32.475 53.356 55.283 1.00 23.50 87 ASP A CA 1
ATOM 682 C C . ASP A 1 87 ? -33.052 51.918 55.269 1.00 23.50 87 ASP A C 1
ATOM 684 O O . ASP A 1 87 ? -32.394 50.973 54.823 1.00 23.50 87 ASP A O 1
ATOM 688 N N . GLU A 1 88 ? -34.262 51.758 55.813 1.00 24.39 88 GLU A N 1
ATOM 689 C CA . GLU A 1 88 ? -35.057 50.514 55.892 1.00 24.39 88 GLU A CA 1
ATOM 690 C C . GLU A 1 88 ? -36.133 50.518 54.771 1.00 24.39 88 GLU A C 1
ATOM 692 O O . GLU A 1 88 ? -36.327 51.532 54.108 1.00 24.39 88 GLU A O 1
ATOM 697 N N . GLU A 1 89 ? -36.720 49.399 54.332 1.00 24.83 89 GLU A N 1
ATOM 698 C CA . GLU A 1 89 ? -37.973 48.762 54.807 1.00 24.83 89 GLU A CA 1
ATOM 699 C C . GLU A 1 89 ? -38.404 47.738 53.707 1.00 24.83 89 GLU A C 1
ATOM 701 O O . GLU A 1 89 ? -37.887 47.794 52.591 1.00 24.83 89 GLU A O 1
ATOM 706 N N . ALA A 1 90 ? -39.399 46.848 53.829 1.00 24.09 90 ALA A N 1
ATOM 707 C CA . ALA A 1 90 ? -39.892 46.004 54.924 1.00 24.09 90 ALA A CA 1
ATOM 708 C C . ALA A 1 90 ? -40.932 44.999 54.343 1.00 24.09 90 ALA A C 1
ATOM 710 O O . ALA A 1 90 ? -41.784 45.392 53.554 1.00 24.09 90 ALA A O 1
ATOM 711 N N . GLU A 1 91 ? -40.875 43.733 54.778 1.00 22.42 91 GLU A N 1
ATOM 712 C CA . GLU A 1 91 ? -41.969 42.726 54.838 1.00 22.42 91 GLU A CA 1
ATOM 713 C C . GLU A 1 91 ? -42.878 42.402 53.605 1.00 22.42 91 GLU A C 1
ATOM 715 O O . GLU A 1 91 ? -42.692 42.865 52.485 1.00 22.42 91 GLU A O 1
ATOM 720 N N . ALA A 1 92 ? -43.897 41.539 53.767 1.00 21.61 92 ALA A N 1
ATOM 721 C CA . ALA A 1 92 ? -43.797 40.064 53.729 1.00 21.61 92 ALA A CA 1
ATOM 722 C C . ALA A 1 92 ? -45.173 39.350 53.890 1.00 21.61 92 ALA A C 1
ATOM 724 O O . ALA A 1 92 ? -45.729 39.349 54.982 1.00 21.61 92 ALA A O 1
ATOM 725 N N . VAL A 1 93 ? -45.622 38.596 52.861 1.00 24.55 93 VAL A N 1
ATOM 726 C CA . VAL A 1 93 ? -46.663 37.513 52.911 1.00 24.55 93 VAL A CA 1
ATOM 727 C C . VAL A 1 93 ? -48.044 37.884 53.544 1.00 24.55 93 VAL A C 1
ATOM 729 O O . VAL A 1 93 ? -48.270 39.049 53.847 1.00 24.55 93 VAL A O 1
ATOM 732 N N . PRO A 1 94 ? -49.027 36.965 53.755 1.00 33.59 94 PRO A N 1
ATOM 733 C CA . PRO A 1 94 ? -49.459 35.750 53.030 1.00 33.59 94 PRO A CA 1
ATOM 734 C C . PRO A 1 94 ? -50.955 35.810 52.577 1.00 33.59 94 PRO A C 1
ATOM 736 O O . PRO A 1 94 ? -51.633 36.815 52.759 1.00 33.59 94 PRO A O 1
ATOM 739 N N . GLY A 1 95 ? -51.521 34.710 52.046 1.00 22.97 95 GLY A N 1
ATOM 740 C CA . GLY A 1 95 ? -52.981 34.545 51.854 1.00 22.97 95 GLY A CA 1
ATOM 741 C C . GLY A 1 95 ? -53.379 33.187 51.243 1.00 22.97 95 GLY A C 1
ATOM 742 O O . GLY A 1 95 ? -52.621 32.648 50.439 1.00 22.97 95 GLY A O 1
ATOM 743 N N . LEU A 1 96 ? -54.531 32.611 51.629 1.00 22.83 96 LEU A N 1
ATOM 744 C CA . LEU A 1 96 ? -54.930 31.228 51.290 1.00 22.83 96 LEU A CA 1
ATOM 745 C C . LEU A 1 96 ? -56.461 31.054 51.110 1.00 22.83 96 LEU A C 1
ATOM 747 O O . LEU A 1 96 ? -57.235 31.668 51.833 1.00 22.83 96 LEU A O 1
ATOM 751 N N . GLU A 1 97 ? -56.842 30.153 50.190 1.00 22.95 97 GLU A N 1
ATOM 752 C CA . GLU A 1 97 ? -58.144 29.461 50.012 1.00 22.95 97 GLU A CA 1
ATOM 753 C C . GLU A 1 97 ? -59.463 30.236 49.775 1.00 22.95 97 GLU A C 1
ATOM 755 O O . GLU A 1 97 ? -59.964 30.991 50.602 1.00 22.95 97 GLU A O 1
ATOM 760 N N . SER A 1 98 ? -60.162 29.861 48.693 1.00 24.42 98 SER A N 1
ATOM 761 C CA . SER A 1 98 ? -61.558 29.368 48.749 1.00 24.42 98 SER A CA 1
ATOM 762 C C . SER A 1 98 ? -61.983 28.723 47.412 1.00 24.42 98 SER A C 1
ATOM 764 O O . SER A 1 98 ? -61.388 28.980 46.369 1.00 24.42 98 SER A O 1
ATOM 766 N N . LEU A 1 99 ? -62.981 27.829 47.449 1.00 22.61 99 LEU A N 1
ATOM 767 C CA . LEU A 1 99 ? -63.428 26.980 46.327 1.00 22.61 99 LEU A CA 1
ATOM 768 C C . LEU A 1 99 ? -64.864 27.306 45.884 1.00 22.61 99 LEU A C 1
ATOM 770 O O . LEU A 1 99 ? -65.718 27.502 46.752 1.00 22.61 99 LEU A O 1
ATOM 774 N N . LYS A 1 100 ? -65.150 27.213 44.571 1.00 22.52 100 LYS A N 1
ATOM 775 C CA . LYS A 1 100 ? -66.417 26.699 43.989 1.00 22.52 100 LYS A CA 1
ATOM 776 C C . LYS A 1 100 ? -66.363 26.556 42.456 1.00 22.52 100 LYS A C 1
ATOM 778 O O . LYS A 1 100 ? -65.449 27.065 41.818 1.00 22.52 100 LYS A O 1
ATOM 783 N N . LEU A 1 101 ? -67.323 25.800 41.921 1.00 22.17 101 LEU A N 1
ATOM 784 C CA . LEU A 1 101 ? -67.595 25.512 40.503 1.00 22.17 101 LEU A CA 1
ATOM 785 C C . LEU A 1 101 ? -68.963 26.177 40.148 1.00 22.17 101 LEU A C 1
ATOM 787 O O . LEU A 1 101 ? -69.495 26.884 41.006 1.00 22.17 101 LEU A O 1
ATOM 791 N N . GLU A 1 102 ? -69.606 26.069 38.977 1.00 24.86 102 GLU A N 1
ATOM 792 C CA . GLU A 1 102 ? -69.381 25.377 37.682 1.00 24.86 102 GLU A CA 1
ATOM 793 C C . GLU A 1 102 ? -69.350 26.432 36.511 1.00 24.86 102 GLU A C 1
ATOM 795 O O . GLU A 1 102 ? -69.202 27.616 36.804 1.00 24.86 102 GLU A O 1
ATOM 800 N N . ASP A 1 103 ? -69.416 26.189 35.185 1.00 24.11 103 ASP A N 1
ATOM 801 C CA . ASP A 1 103 ? -69.602 24.985 34.343 1.00 24.11 103 ASP A CA 1
ATOM 802 C C . ASP A 1 103 ? -69.053 25.163 32.887 1.00 24.11 103 ASP A C 1
ATOM 804 O O . ASP A 1 103 ? -68.713 26.265 32.464 1.00 24.11 103 ASP A O 1
ATOM 808 N N . ALA A 1 104 ? -69.009 24.054 32.137 1.00 25.00 104 ALA A N 1
ATOM 809 C CA . ALA A 1 104 ? -69.147 23.837 30.682 1.00 25.00 104 ALA A CA 1
ATOM 810 C C . ALA A 1 104 ? -68.616 24.818 29.589 1.00 25.00 104 ALA A C 1
ATOM 812 O O . ALA A 1 104 ? -69.224 25.837 29.277 1.00 25.00 104 ALA A O 1
ATOM 813 N N . ILE A 1 105 ? -67.651 24.283 28.814 1.00 28.23 105 ILE A N 1
ATOM 814 C CA . ILE A 1 105 ? -67.534 24.300 27.327 1.00 28.23 105 ILE A CA 1
ATOM 815 C C . ILE A 1 105 ? -67.347 25.689 26.663 1.00 28.23 105 ILE A C 1
ATOM 817 O O . ILE A 1 105 ? -68.302 26.426 26.446 1.00 28.23 105 ILE A O 1
ATOM 821 N N . ASP A 1 106 ? -66.125 26.148 26.366 1.00 26.58 106 ASP A N 1
ATOM 822 C CA . ASP A 1 106 ? -65.069 25.626 25.452 1.00 26.58 106 ASP A CA 1
ATOM 823 C C . ASP A 1 106 ? -65.239 26.053 23.975 1.00 26.58 106 ASP A C 1
ATOM 825 O O . ASP A 1 106 ? -66.267 25.832 23.334 1.00 26.58 106 ASP A O 1
ATOM 829 N N . ASN A 1 107 ? -64.192 26.689 23.438 1.00 23.95 107 ASN A N 1
ATOM 830 C CA . ASN A 1 107 ? -64.078 27.165 22.062 1.00 23.95 107 ASN A CA 1
ATOM 831 C C . ASN A 1 107 ? -62.592 27.151 21.637 1.00 23.95 107 ASN A C 1
ATOM 833 O O . ASN A 1 107 ? -61.692 27.271 22.461 1.00 23.95 107 ASN A O 1
ATOM 837 N N . LYS A 1 108 ? -62.329 26.945 20.344 1.00 26.45 108 LYS A N 1
ATOM 838 C CA . LYS A 1 108 ? -61.106 26.277 19.855 1.00 26.45 108 LYS A CA 1
ATOM 839 C C . LYS A 1 108 ? -59.772 27.014 20.072 1.00 26.45 108 LYS A C 1
ATOM 841 O O . LYS A 1 108 ? -59.657 28.190 19.742 1.00 26.45 108 LYS A O 1
ATOM 846 N N . SER A 1 109 ? -58.734 26.188 20.294 1.00 27.83 109 SER A N 1
ATOM 847 C CA . SER A 1 109 ? -57.288 26.409 20.031 1.00 27.83 109 SER A CA 1
ATOM 848 C C . SER A 1 109 ? -56.583 27.475 20.902 1.00 27.83 109 SER A C 1
ATOM 850 O O . SER A 1 109 ? -57.150 28.513 21.190 1.00 27.83 109 SER A O 1
ATOM 852 N N . GLU A 1 110 ? -55.349 27.266 21.386 1.00 25.83 110 GLU A N 1
ATOM 853 C CA . GLU A 1 110 ? -54.187 26.709 20.668 1.00 25.83 110 GLU A CA 1
ATOM 854 C C . GLU A 1 110 ? -53.269 25.724 21.438 1.00 25.83 110 GLU A C 1
ATOM 856 O O . GLU A 1 110 ? -53.018 25.850 22.629 1.00 25.83 110 GLU A O 1
ATOM 861 N N . GLN A 1 111 ? -52.706 24.784 20.665 1.00 32.31 111 GLN A N 1
ATOM 862 C CA . G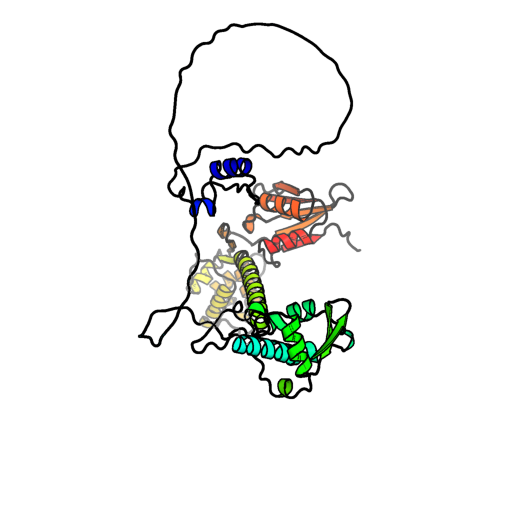LN A 1 111 ? -51.335 24.237 20.728 1.00 32.31 111 GLN A CA 1
ATOM 863 C C . GLN A 1 111 ? -50.714 23.851 22.095 1.00 32.31 111 GLN A C 1
ATOM 865 O O . GLN A 1 111 ? -50.032 24.635 22.750 1.00 32.31 111 GLN A O 1
ATOM 870 N N . SER A 1 112 ? -50.757 22.550 22.412 1.00 27.95 112 SER A N 1
ATOM 871 C CA . SER A 1 112 ? -49.762 21.874 23.265 1.00 27.95 112 SER A CA 1
ATOM 872 C C . SER A 1 112 ? -49.321 20.539 22.634 1.00 27.95 112 SER A C 1
ATOM 874 O O . SER A 1 112 ? -49.945 20.054 21.687 1.00 27.95 112 SER A O 1
ATOM 876 N N . ALA A 1 113 ? -48.187 19.980 23.075 1.00 33.31 113 ALA A N 1
ATOM 877 C CA . ALA A 1 113 ? -47.551 18.832 22.416 1.00 33.31 113 ALA A CA 1
ATOM 878 C C . ALA A 1 113 ? -48.357 17.516 22.570 1.00 33.31 113 ALA A C 1
ATOM 880 O O . ALA A 1 113 ? -48.952 17.289 23.625 1.00 33.31 113 ALA A O 1
ATOM 881 N N . PRO A 1 114 ? -48.352 16.610 21.568 1.00 42.28 114 PRO A N 1
ATOM 882 C CA . PRO A 1 114 ? -49.133 15.373 21.610 1.00 42.28 114 PRO A CA 1
ATOM 883 C C . PRO A 1 114 ? -48.548 14.362 22.609 1.00 42.28 114 PRO A C 1
ATOM 885 O O . PRO A 1 114 ? -47.572 13.665 22.328 1.00 42.28 114 PRO A O 1
ATOM 888 N N . VAL A 1 115 ? -49.170 14.265 23.783 1.00 50.75 115 VAL A N 1
ATOM 889 C CA . VAL A 1 115 ? -48.828 13.282 24.818 1.00 50.75 115 VAL A CA 1
ATOM 890 C C . VAL A 1 115 ? -49.423 11.916 24.449 1.00 50.75 115 VAL A C 1
ATOM 892 O O . VAL A 1 115 ? -50.640 11.779 24.337 1.00 50.75 115 VAL A O 1
ATOM 895 N N . LEU A 1 116 ? -48.570 10.898 24.275 1.00 62.09 116 LEU A N 1
ATOM 896 C CA . LEU A 1 116 ? -48.988 9.488 24.190 1.00 62.09 116 LEU A CA 1
ATOM 897 C C . LEU A 1 116 ? -49.769 9.106 25.453 1.00 62.09 116 LEU A C 1
ATOM 899 O O . LEU A 1 116 ? -49.327 9.435 26.556 1.00 62.09 116 LEU A O 1
ATOM 903 N N . SER A 1 117 ? -50.891 8.389 25.326 1.00 73.00 117 SER A N 1
ATOM 904 C CA . SER A 1 117 ? -51.649 8.012 26.522 1.00 73.00 117 SER A CA 1
ATOM 905 C C . SER A 1 117 ? -50.859 7.012 27.386 1.00 73.00 117 SER A C 1
ATOM 907 O O . SER A 1 117 ? -50.071 6.218 26.854 1.00 73.00 117 SER A O 1
ATOM 909 N N . PRO A 1 118 ? -51.069 6.987 28.717 1.00 72.50 118 PRO A N 1
ATOM 910 C CA . PRO A 1 118 ? -50.395 6.022 29.586 1.00 72.50 118 PRO A CA 1
ATOM 911 C C . PRO A 1 118 ? -50.674 4.554 29.227 1.00 72.50 118 PRO A C 1
ATOM 913 O O . PRO A 1 118 ? -49.833 3.687 29.479 1.00 72.50 118 PRO A O 1
ATOM 916 N N . GLU A 1 119 ? -51.815 4.284 28.590 1.00 75.56 119 GLU A N 1
ATOM 917 C CA . GLU A 1 119 ? -52.197 2.986 28.031 1.00 75.56 119 GLU A CA 1
ATOM 918 C C . GLU A 1 119 ? -51.434 2.655 26.738 1.00 75.56 119 GLU A C 1
ATOM 920 O O . GLU A 1 119 ? -50.968 1.525 26.590 1.00 75.56 119 GLU A O 1
ATOM 925 N N . ASP A 1 120 ? -51.211 3.623 25.841 1.00 74.88 120 ASP A N 1
ATOM 926 C CA . ASP A 1 120 ? -50.389 3.424 24.635 1.00 74.88 120 ASP A CA 1
ATOM 927 C C . ASP A 1 120 ? -48.929 3.130 25.001 1.00 74.88 120 ASP A C 1
ATOM 929 O O . ASP A 1 120 ? -48.304 2.228 24.435 1.00 74.88 120 ASP A O 1
ATOM 933 N N . VAL A 1 121 ? -48.392 3.838 26.003 1.00 77.19 121 VAL A N 1
ATOM 934 C CA . VAL A 1 121 ? -47.051 3.579 26.549 1.00 77.19 121 VAL A CA 1
ATOM 935 C C . VAL A 1 121 ? -46.985 2.184 27.180 1.00 77.19 121 VAL A C 1
ATOM 937 O O . VAL A 1 121 ? -46.060 1.424 26.881 1.00 77.19 121 VAL A O 1
ATOM 940 N N . SER A 1 122 ? -47.979 1.798 27.991 1.00 81.12 122 SER A N 1
ATOM 941 C CA . SER A 1 122 ? -48.091 0.439 28.544 1.00 81.12 122 SER A CA 1
ATOM 942 C C . SER A 1 122 ? -48.177 -0.632 27.443 1.00 81.12 122 SER A C 1
ATOM 944 O O . SER A 1 122 ? -47.507 -1.661 27.539 1.00 81.12 122 SER A O 1
ATOM 946 N N . SER A 1 123 ? -48.918 -0.382 26.359 1.00 80.31 123 SER A N 1
ATOM 947 C CA . SER A 1 123 ? -49.043 -1.275 25.196 1.00 80.31 123 SER A CA 1
ATOM 948 C C . SER A 1 123 ? -47.724 -1.417 24.419 1.00 80.31 123 SER A C 1
ATOM 950 O O . SER A 1 123 ? -47.319 -2.528 24.057 1.00 80.31 123 SER A O 1
ATOM 952 N N . CYS A 1 124 ? -46.983 -0.319 24.240 1.00 78.06 124 CYS A N 1
ATOM 953 C CA . CYS A 1 124 ? -45.651 -0.326 23.633 1.00 78.06 124 CYS A CA 1
ATOM 954 C C . CYS A 1 124 ? -44.630 -1.096 24.489 1.00 78.06 124 CYS A C 1
ATOM 956 O O . CYS A 1 124 ? -43.851 -1.889 23.957 1.00 78.06 124 CYS A O 1
ATOM 958 N N . LEU A 1 125 ? -44.652 -0.921 25.816 1.00 81.69 125 LEU A N 1
ATOM 959 C CA . LEU A 1 125 ? -43.796 -1.663 26.750 1.00 81.69 125 LEU A CA 1
ATOM 960 C C . LEU A 1 125 ? -44.161 -3.154 26.809 1.00 81.69 125 LEU A C 1
ATOM 962 O O . LEU A 1 125 ? -43.274 -4.007 26.824 1.00 81.69 125 LEU A O 1
ATOM 966 N N . ARG A 1 126 ? -45.454 -3.493 26.779 1.00 83.31 126 ARG A N 1
ATOM 967 C CA . ARG A 1 126 ? -45.950 -4.877 26.690 1.00 83.31 126 ARG A CA 1
ATOM 968 C C . ARG A 1 126 ? -45.488 -5.545 25.394 1.00 83.31 126 ARG A C 1
ATOM 970 O O . ARG A 1 126 ? -44.978 -6.664 25.425 1.00 83.31 126 ARG A O 1
ATOM 977 N N . SER A 1 127 ? -45.566 -4.824 24.278 1.00 80.44 127 SER A N 1
ATOM 978 C CA . SER A 1 127 ? -45.029 -5.263 22.985 1.00 80.44 127 SER A CA 1
ATOM 979 C C . SER A 1 127 ? -43.507 -5.451 23.034 1.00 80.44 127 SER A C 1
ATOM 981 O O . SER A 1 127 ? -43.003 -6.426 22.490 1.00 80.44 127 SER A O 1
ATOM 983 N N . ALA A 1 128 ? -42.766 -4.592 23.744 1.00 82.06 128 ALA A N 1
ATOM 984 C CA . ALA A 1 128 ? -41.323 -4.748 23.955 1.00 82.06 128 ALA A CA 1
ATOM 985 C C . ALA A 1 128 ? -40.966 -6.016 24.756 1.00 82.06 128 ALA A C 1
ATOM 987 O O . ALA A 1 128 ? -40.034 -6.731 24.390 1.00 82.06 128 ALA A O 1
ATOM 988 N N . VAL A 1 129 ? -41.726 -6.339 25.812 1.00 83.75 129 VAL A N 1
ATOM 989 C CA . VAL A 1 129 ? -41.570 -7.601 26.564 1.00 83.75 129 VAL A CA 1
ATOM 990 C C . VAL A 1 129 ? -41.830 -8.807 25.661 1.00 83.75 129 VAL A C 1
ATOM 992 O O . VAL A 1 129 ? -41.044 -9.752 25.662 1.00 83.75 129 VAL A O 1
ATOM 995 N N . ILE A 1 130 ? -42.898 -8.775 24.862 1.00 82.81 130 ILE A N 1
ATOM 996 C CA . ILE A 1 130 ? -43.249 -9.871 23.949 1.00 82.81 130 ILE A CA 1
ATOM 997 C C . ILE A 1 130 ? -42.180 -10.045 22.856 1.00 82.81 130 ILE A C 1
ATOM 999 O O . ILE A 1 130 ? -41.727 -11.166 22.624 1.00 82.81 130 ILE A O 1
ATOM 1003 N N . GLN A 1 131 ? -41.702 -8.952 22.257 1.00 79.44 131 GLN A N 1
ATOM 1004 C CA . GLN A 1 131 ? -40.593 -8.937 21.299 1.00 79.44 131 GLN A CA 1
ATOM 1005 C C . GLN A 1 131 ? -39.306 -9.527 21.896 1.00 79.44 131 GLN A C 1
ATOM 1007 O O . GLN A 1 131 ? -38.629 -10.315 21.234 1.00 79.44 131 GLN A O 1
ATOM 1012 N N . ALA A 1 132 ? -38.973 -9.178 23.144 1.00 81.69 132 ALA A N 1
ATOM 1013 C CA . ALA A 1 132 ? -37.821 -9.728 23.857 1.00 81.69 132 ALA A CA 1
ATOM 1014 C C . ALA A 1 132 ? -37.976 -11.232 24.137 1.00 81.69 132 ALA A C 1
ATOM 1016 O O . ALA A 1 132 ? -37.007 -11.984 24.004 1.00 81.69 132 ALA A O 1
ATOM 1017 N N . ILE A 1 133 ? -39.190 -11.682 24.485 1.00 80.81 133 ILE A N 1
ATOM 1018 C CA . ILE A 1 133 ? -39.507 -13.105 24.660 1.00 80.81 133 ILE A CA 1
ATOM 1019 C C . ILE A 1 133 ? -39.337 -13.855 23.338 1.00 80.81 133 ILE A C 1
ATOM 1021 O O . ILE A 1 133 ? -38.662 -14.878 23.320 1.00 80.81 133 ILE A O 1
ATOM 1025 N N . GLN A 1 134 ? -39.887 -13.336 22.240 1.00 78.56 134 GLN A N 1
ATOM 1026 C CA . GLN A 1 134 ? -39.856 -13.980 20.926 1.00 78.56 134 GLN A CA 1
ATOM 1027 C C . GLN A 1 134 ? -38.439 -14.051 20.331 1.00 78.56 134 GLN A C 1
ATOM 1029 O O . GLN A 1 134 ? -38.052 -15.104 19.829 1.00 78.56 134 GLN A O 1
ATOM 1034 N N . ALA A 1 135 ? -37.672 -12.954 20.385 1.00 75.69 135 ALA A N 1
ATOM 1035 C CA . ALA A 1 135 ? -36.415 -12.810 19.642 1.00 75.69 135 ALA A CA 1
ATOM 1036 C C . ALA A 1 135 ? -35.140 -13.177 20.419 1.00 75.69 135 ALA A C 1
ATOM 1038 O O . ALA A 1 135 ? -34.152 -13.553 19.791 1.00 75.69 135 ALA A O 1
ATOM 1039 N N . THR A 1 136 ? -35.137 -13.055 21.752 1.00 73.12 136 THR A N 1
ATOM 1040 C CA . THR A 1 136 ? -33.910 -13.210 22.556 1.00 73.12 136 THR A CA 1
ATOM 1041 C C . THR A 1 136 ? -34.070 -14.256 23.650 1.00 73.12 136 THR A C 1
ATOM 1043 O O . THR A 1 136 ? -33.276 -15.188 23.735 1.00 73.12 136 THR A O 1
ATOM 1046 N N . LEU A 1 137 ? -35.095 -14.122 24.496 1.00 75.19 137 LEU A N 1
ATOM 1047 C CA . LEU A 1 137 ? -35.233 -14.945 25.700 1.00 75.19 137 LEU A CA 1
ATOM 1048 C C . LEU A 1 137 ? -35.678 -16.383 25.375 1.00 75.19 137 LEU A C 1
ATOM 1050 O O . LEU A 1 137 ? -35.273 -17.305 26.074 1.00 75.19 137 LEU A O 1
ATOM 1054 N N . SER A 1 138 ? -36.448 -16.588 24.300 1.00 70.94 138 SER A N 1
ATOM 1055 C CA . SER A 1 138 ? -36.816 -17.905 23.743 1.00 70.94 138 SER A CA 1
ATOM 1056 C C . SER A 1 138 ? -35.614 -18.795 23.408 1.00 70.94 138 SER A C 1
ATOM 1058 O O . SER A 1 138 ? -35.730 -20.018 23.451 1.00 70.94 138 SER A O 1
ATOM 1060 N N . SER A 1 139 ? -34.472 -18.183 23.078 1.00 73.25 139 SER A N 1
ATOM 1061 C CA . SER A 1 139 ? -33.232 -18.859 22.694 1.00 73.25 139 SER A CA 1
ATOM 1062 C C . SER A 1 139 ? -32.236 -19.013 23.853 1.00 73.25 139 SER A C 1
ATOM 1064 O O . SER A 1 139 ? -31.162 -19.584 23.652 1.00 73.25 139 SER A O 1
ATOM 1066 N N . LEU A 1 140 ? -32.547 -18.495 25.048 1.00 75.75 140 LEU A N 1
ATOM 1067 C CA . LEU A 1 140 ? -31.690 -18.629 26.228 1.00 75.75 140 LEU A CA 1
ATOM 1068 C C . LEU A 1 140 ? -31.982 -19.937 26.981 1.00 75.75 140 LEU A C 1
ATOM 1070 O O . LEU A 1 140 ? -33.138 -20.356 27.074 1.00 75.75 140 LEU A O 1
ATOM 1074 N N . PRO A 1 141 ? -30.956 -20.585 27.562 1.00 76.06 141 PRO A N 1
ATOM 1075 C CA . PRO A 1 141 ? -31.155 -21.783 28.363 1.00 76.06 141 PRO A CA 1
ATOM 1076 C C . PRO A 1 141 ? -31.916 -21.459 29.656 1.00 76.06 141 PRO A C 1
ATOM 1078 O O . PRO A 1 141 ? -31.783 -20.382 30.239 1.00 76.06 141 PRO A O 1
ATOM 1081 N N . SER A 1 142 ? -32.673 -22.430 30.168 1.00 69.06 142 SER A N 1
ATOM 1082 C CA . SER A 1 142 ? -33.441 -22.283 31.414 1.00 69.06 142 SER A CA 1
ATOM 1083 C C . SER A 1 142 ? -32.573 -21.956 32.640 1.00 69.06 142 SER A C 1
ATOM 1085 O O . SER A 1 142 ? -33.069 -21.345 33.584 1.00 69.06 142 SER A O 1
ATOM 1087 N N . SER A 1 143 ? -31.276 -22.282 32.601 1.00 74.62 143 SER A N 1
ATOM 1088 C CA . SER A 1 143 ? -30.272 -21.920 33.611 1.00 74.62 143 SER A CA 1
ATOM 1089 C C . SER A 1 143 ? -29.965 -20.419 33.705 1.00 74.62 143 SER A C 1
ATOM 1091 O O . SER A 1 143 ? -29.327 -19.997 34.665 1.00 74.62 143 SER A O 1
ATOM 1093 N N . THR A 1 144 ? -30.424 -19.594 32.756 1.00 77.31 144 THR A N 1
ATOM 1094 C CA . THR A 1 144 ? -30.342 -18.126 32.853 1.00 77.31 144 THR A CA 1
ATOM 1095 C C . THR A 1 144 ? -31.332 -17.545 33.878 1.00 77.31 144 THR A C 1
ATOM 1097 O O . THR A 1 144 ? -31.195 -16.387 34.269 1.00 77.31 144 THR A O 1
ATOM 1100 N N . PHE A 1 145 ? -32.298 -18.333 34.363 1.00 81.25 145 PHE A N 1
ATOM 1101 C CA . PHE A 1 145 ? -33.190 -17.959 35.464 1.00 81.25 145 PHE A CA 1
ATOM 1102 C C . PHE A 1 145 ? -32.781 -18.697 36.753 1.00 81.25 145 PHE A C 1
ATOM 1104 O O . PHE A 1 145 ? -32.443 -19.879 36.686 1.00 81.25 145 PHE A O 1
ATOM 1111 N N . PRO A 1 146 ? -32.841 -18.064 37.943 1.00 82.69 146 PRO A N 1
ATOM 1112 C CA . PRO A 1 146 ? -33.479 -16.781 38.256 1.00 82.69 146 PRO A CA 1
ATOM 1113 C C . PRO A 1 146 ? -32.675 -15.531 37.848 1.00 82.69 146 PRO A C 1
ATOM 1115 O O . PRO A 1 146 ? -31.475 -15.452 38.083 1.00 82.69 146 PRO A O 1
ATOM 1118 N N . LEU A 1 147 ? -33.365 -14.518 37.308 1.00 84.75 147 LEU A N 1
ATOM 1119 C CA . LEU A 1 147 ? -32.776 -13.287 36.768 1.00 84.75 147 LEU A CA 1
ATOM 1120 C C . LEU A 1 147 ? -33.426 -12.028 37.401 1.00 84.75 147 LEU A C 1
ATOM 1122 O O . LEU A 1 147 ? -34.656 -11.931 37.408 1.00 84.75 147 LEU A O 1
ATOM 1126 N N . PRO A 1 148 ? -32.662 -11.058 37.950 1.00 87.56 148 PRO A N 1
ATOM 1127 C CA . PRO A 1 148 ? -33.227 -9.878 38.624 1.00 87.56 148 PRO A CA 1
ATOM 1128 C C . PRO A 1 148 ? -34.062 -8.977 37.703 1.00 87.56 148 PRO A C 1
ATOM 1130 O O . PRO A 1 148 ? -33.678 -8.726 36.562 1.00 87.56 148 PRO A O 1
ATOM 1133 N N . ALA A 1 149 ? -35.168 -8.415 38.206 1.00 84.25 149 ALA A N 1
ATOM 1134 C CA . ALA A 1 149 ? -36.060 -7.560 37.411 1.00 84.25 149 ALA A CA 1
ATOM 1135 C C . ALA A 1 149 ? -35.375 -6.318 36.808 1.00 84.25 149 ALA A C 1
ATOM 1137 O O . ALA A 1 149 ? -35.746 -5.895 35.716 1.00 84.25 149 ALA A O 1
ATOM 1138 N N . SER A 1 150 ? -34.366 -5.757 37.479 1.00 82.44 150 SER A N 1
ATOM 1139 C CA . SER A 1 150 ? -33.549 -4.649 36.966 1.00 82.44 150 SER A CA 1
ATOM 1140 C C . SER A 1 150 ? -32.745 -5.049 35.724 1.00 82.44 150 SER A C 1
ATOM 1142 O O . SER A 1 150 ? -32.788 -4.356 34.711 1.00 82.44 150 SER A O 1
ATOM 1144 N N . LEU A 1 151 ? -32.071 -6.200 35.766 1.00 84.38 151 LEU A N 1
ATOM 1145 C CA . LEU A 1 151 ? -31.285 -6.723 34.645 1.00 84.38 151 LEU A CA 1
ATOM 1146 C C . LEU A 1 151 ? -32.190 -7.214 33.502 1.00 84.38 151 LEU A C 1
ATOM 1148 O O . LEU A 1 151 ? -31.862 -7.021 32.334 1.00 84.38 151 LEU A O 1
ATOM 1152 N N . PHE A 1 152 ? -33.367 -7.765 33.827 1.00 84.44 152 PHE A N 1
ATOM 1153 C CA . PHE A 1 152 ? -34.410 -8.082 32.845 1.00 84.44 152 PHE A CA 1
ATOM 1154 C C . PHE A 1 152 ? -34.855 -6.825 32.082 1.00 84.44 152 PHE A C 1
ATOM 1156 O O . PHE A 1 152 ? -34.893 -6.808 30.851 1.00 84.44 152 PHE A O 1
ATOM 1163 N N . TRP A 1 153 ? -35.155 -5.757 32.824 1.00 82.94 153 TRP A N 1
ATOM 1164 C CA . TRP A 1 153 ? -35.604 -4.483 32.278 1.00 82.94 153 TRP A CA 1
ATOM 1165 C C . TRP A 1 153 ? -34.552 -3.847 31.364 1.00 82.94 153 TRP A C 1
ATOM 1167 O O . TRP A 1 153 ? -34.837 -3.584 30.196 1.00 82.94 153 TRP A O 1
ATOM 1177 N N . THR A 1 154 ? -33.329 -3.659 31.866 1.00 83.31 154 THR A N 1
ATOM 1178 C CA . THR A 1 154 ? -32.265 -2.945 31.146 1.00 83.31 154 THR A CA 1
ATOM 1179 C C . THR A 1 154 ? -31.753 -3.700 29.923 1.00 83.31 154 THR A C 1
ATOM 1181 O O . THR A 1 154 ? -31.566 -3.083 28.878 1.00 83.31 154 THR A O 1
ATOM 1184 N N . ASN A 1 155 ? -31.555 -5.021 30.012 1.00 83.44 155 ASN A N 1
ATOM 1185 C CA . ASN A 1 155 ? -30.872 -5.767 28.947 1.00 83.44 155 ASN A CA 1
ATOM 1186 C C . ASN A 1 155 ? -31.826 -6.342 27.891 1.00 83.44 155 ASN A C 1
ATOM 1188 O O . ASN A 1 155 ? -31.384 -6.650 26.786 1.00 83.44 155 ASN A O 1
ATOM 1192 N N . TYR A 1 156 ? -33.115 -6.501 28.212 1.00 80.75 156 TYR A N 1
ATOM 1193 C CA . TYR A 1 156 ? -34.073 -7.168 27.325 1.00 80.75 156 TYR A CA 1
ATOM 1194 C C . TYR A 1 156 ? -35.290 -6.302 27.001 1.00 80.75 156 TYR A C 1
ATOM 1196 O O . TYR A 1 156 ? -35.641 -6.201 25.830 1.00 80.75 156 TYR A O 1
ATOM 1204 N N . VAL A 1 157 ? -35.908 -5.631 27.981 1.00 82.38 157 VAL A N 1
ATOM 1205 C CA . VAL A 1 157 ? -37.107 -4.814 27.711 1.00 82.38 157 VAL A CA 1
ATOM 1206 C C . VAL A 1 157 ? -36.746 -3.490 27.035 1.00 82.38 157 VAL A C 1
ATOM 1208 O O . VAL A 1 157 ? -37.286 -3.190 25.972 1.00 82.38 157 VAL A O 1
ATOM 1211 N N . LEU A 1 158 ? -35.815 -2.709 27.598 1.00 80.38 158 LEU A N 1
ATOM 1212 C CA . LEU A 1 158 ? -35.444 -1.397 27.049 1.00 80.38 158 LEU A CA 1
ATOM 1213 C C . LEU A 1 158 ? -34.898 -1.447 25.604 1.00 80.38 158 LEU A C 1
ATOM 1215 O O . LEU A 1 158 ? -35.326 -0.593 24.820 1.00 80.38 158 LEU A O 1
ATOM 1219 N N . PRO A 1 159 ? -34.038 -2.411 25.201 1.00 78.94 159 PRO A N 1
ATOM 1220 C CA . PRO A 1 159 ? -33.517 -2.480 23.833 1.00 78.94 159 PRO A CA 1
ATOM 1221 C C . PRO A 1 159 ? -34.525 -3.054 22.830 1.00 78.94 159 PRO A C 1
ATOM 1223 O O . PRO A 1 159 ? -34.421 -2.759 21.639 1.00 78.94 159 PRO A O 1
ATOM 1226 N N . ALA A 1 160 ? -35.502 -3.848 23.293 1.00 79.00 160 ALA A N 1
ATOM 1227 C CA . ALA A 1 160 ? -36.571 -4.427 22.474 1.00 79.00 160 ALA A CA 1
ATOM 1228 C C . ALA A 1 160 ? -37.782 -3.495 22.276 1.00 79.00 160 ALA A C 1
ATOM 1230 O O . ALA A 1 160 ? -38.712 -3.850 21.544 1.00 79.00 160 ALA A O 1
ATOM 1231 N N . ARG A 1 161 ? -37.782 -2.298 22.884 1.00 80.75 161 ARG A N 1
ATOM 1232 C CA . ARG A 1 161 ? -38.785 -1.256 22.604 1.00 80.75 161 ARG A CA 1
ATOM 1233 C C . ARG A 1 161 ? -38.824 -0.939 21.103 1.00 80.75 161 ARG A C 1
ATOM 1235 O O . ARG A 1 161 ? -37.768 -0.958 20.459 1.00 80.75 161 ARG A O 1
ATOM 1242 N N . PRO A 1 162 ? -40.007 -0.657 20.529 1.00 73.19 162 PRO A N 1
ATOM 1243 C CA . PRO A 1 162 ? -40.103 -0.250 19.135 1.00 73.19 162 PRO A CA 1
ATOM 1244 C C . PRO A 1 162 ? -39.358 1.075 18.931 1.00 73.19 162 PRO A C 1
ATOM 1246 O O . PRO A 1 162 ? -39.513 2.013 19.708 1.00 73.19 162 PRO A O 1
ATOM 1249 N N . ALA A 1 163 ? -38.558 1.162 17.866 1.00 59.47 163 ALA A N 1
ATOM 1250 C CA . ALA A 1 163 ? -37.781 2.354 17.508 1.00 59.47 163 ALA A CA 1
ATOM 1251 C C . ALA A 1 163 ? -38.645 3.525 16.994 1.00 59.47 163 ALA A C 1
ATOM 1253 O O . ALA A 1 163 ? -38.116 4.563 16.605 1.00 59.47 163 ALA A O 1
ATOM 1254 N N . GLN A 1 164 ? -39.963 3.328 16.932 1.00 59.59 164 GLN A N 1
ATOM 1255 C CA . GLN A 1 164 ? -40.978 4.300 16.551 1.00 59.59 164 GLN A CA 1
ATOM 1256 C C . GLN A 1 164 ? -42.215 3.982 17.405 1.00 59.59 164 GLN A C 1
ATOM 1258 O O . GLN A 1 164 ? -42.772 2.892 17.265 1.00 59.59 164 GLN A O 1
ATOM 1263 N N . ALA A 1 165 ? -42.642 4.882 18.293 1.00 52.34 165 ALA A N 1
ATOM 1264 C CA . ALA A 1 165 ? -43.967 4.752 18.904 1.00 52.34 165 ALA A CA 1
ATOM 1265 C C . ALA A 1 165 ? -45.040 5.092 17.856 1.00 52.34 165 ALA A C 1
ATOM 1267 O O . ALA A 1 165 ? -44.833 6.000 17.049 1.00 52.34 165 ALA A O 1
ATOM 1268 N N . LEU A 1 166 ? -46.191 4.411 17.877 1.00 49.44 166 LEU A N 1
ATOM 1269 C CA . LEU A 1 166 ? -47.346 4.837 17.081 1.00 49.44 166 LEU A CA 1
ATOM 1270 C C . LEU A 1 166 ? -48.064 5.993 17.793 1.00 49.44 166 LEU A C 1
ATOM 1272 O O . LEU A 1 166 ? -49.051 5.791 18.492 1.00 49.44 166 LEU A O 1
ATOM 1276 N N . GLY A 1 167 ? -47.570 7.213 17.580 1.00 46.81 167 GLY A N 1
ATOM 1277 C CA . GLY A 1 167 ? -48.426 8.399 17.608 1.00 46.81 167 GLY A CA 1
ATOM 1278 C C . GLY A 1 167 ? -49.215 8.496 16.297 1.00 46.81 167 GLY A C 1
ATOM 1279 O O . GLY A 1 167 ? -48.735 8.060 15.249 1.00 46.81 167 GLY A O 1
ATOM 1280 N N . SER A 1 168 ? -50.413 9.083 16.326 1.00 42.00 168 SER A N 1
ATOM 1281 C CA . SER A 1 168 ? -51.319 9.160 15.163 1.00 42.00 168 SER A CA 1
ATOM 1282 C C . SER A 1 168 ? -50.766 9.942 13.960 1.00 42.00 168 SER A C 1
ATOM 1284 O O . SER A 1 168 ? -51.299 9.814 12.860 1.00 42.00 168 SER A O 1
ATOM 1286 N N . THR A 1 169 ? -49.696 10.723 14.142 1.00 45.03 169 THR A N 1
ATOM 1287 C CA . THR A 1 169 ? -49.077 11.572 13.108 1.00 45.03 169 THR A CA 1
ATOM 1288 C C . THR A 1 169 ? -47.552 11.422 12.981 1.00 45.03 169 THR A C 1
ATOM 1290 O O . THR A 1 169 ? -46.911 12.257 12.347 1.00 45.03 169 THR A O 1
ATOM 1293 N N . GLY A 1 170 ? -46.953 10.337 13.498 1.00 43.25 170 GLY A N 1
ATOM 1294 C CA . GLY A 1 170 ? -45.586 9.935 13.127 1.00 43.25 170 GLY A CA 1
ATOM 1295 C C . GLY A 1 170 ? -44.599 9.682 14.273 1.00 43.25 170 GLY A C 1
ATOM 1296 O O . GLY A 1 170 ? -44.970 9.268 15.366 1.00 43.25 170 GLY A O 1
ATOM 1297 N N . LEU A 1 171 ? -43.309 9.855 13.957 1.00 48.66 171 LEU A N 1
ATOM 1298 C CA . LEU A 1 171 ? -42.151 9.506 14.791 1.00 48.66 171 LEU A CA 1
ATOM 1299 C C . LEU A 1 171 ? -42.135 10.253 16.136 1.00 48.66 171 LEU A C 1
ATOM 1301 O O . LEU A 1 171 ? -41.884 11.453 16.169 1.00 48.66 171 LEU A O 1
ATOM 1305 N N . VAL A 1 172 ? -42.298 9.513 17.236 1.00 51.28 172 VAL A N 1
ATOM 1306 C CA . VAL A 1 172 ? -42.037 9.991 18.606 1.00 51.28 172 VAL A CA 1
ATOM 1307 C C . VAL A 1 172 ? -40.774 9.320 19.157 1.00 51.28 172 VAL A C 1
ATOM 1309 O O . VAL A 1 172 ? -40.552 8.125 18.936 1.00 51.28 172 VAL A O 1
ATOM 1312 N N . ASP A 1 173 ? -39.956 10.087 19.880 1.00 54.91 173 ASP A N 1
ATOM 1313 C CA . ASP A 1 173 ? -38.673 9.646 20.431 1.00 54.91 173 ASP A CA 1
ATOM 1314 C C . ASP A 1 173 ? -38.767 8.461 21.399 1.00 54.91 173 ASP A C 1
ATOM 1316 O O . ASP A 1 173 ? -39.684 8.333 22.212 1.00 54.91 173 ASP A O 1
ATOM 1320 N N . SER A 1 174 ? -37.706 7.649 21.419 1.00 55.38 174 SER A N 1
ATOM 1321 C CA . SER A 1 174 ? -37.557 6.497 22.328 1.00 55.38 174 SER A CA 1
ATOM 1322 C C . SER A 1 174 ? -37.454 6.874 23.820 1.00 55.38 174 SER A C 1
ATOM 1324 O O . SER A 1 174 ? -37.403 5.988 24.674 1.00 55.38 174 SER A O 1
ATOM 1326 N N . SER A 1 175 ? -37.438 8.170 24.146 1.00 60.09 175 SER A N 1
ATOM 1327 C CA . SER A 1 175 ? -37.550 8.694 25.515 1.00 60.09 175 SER A CA 1
ATOM 1328 C C . SER A 1 175 ? -39.003 8.707 26.024 1.00 60.09 175 SER A C 1
ATOM 1330 O O . SER A 1 175 ? -39.238 8.557 27.219 1.00 60.09 175 SER A O 1
ATOM 1332 N N . ALA A 1 176 ? -39.996 8.814 25.129 1.00 61.34 176 ALA A N 1
ATOM 1333 C CA . ALA A 1 176 ? -41.412 8.848 25.509 1.00 61.34 176 ALA A CA 1
ATOM 1334 C C . ALA A 1 176 ? -41.937 7.486 26.007 1.00 61.34 176 ALA A C 1
ATOM 1336 O O . ALA A 1 176 ? -42.840 7.431 26.840 1.00 61.34 176 ALA A O 1
ATOM 1337 N N . ILE A 1 177 ? -41.343 6.378 25.543 1.00 67.38 177 ILE A N 1
ATOM 1338 C CA . ILE A 1 177 ? -41.677 5.015 25.986 1.00 67.38 177 ILE A CA 1
ATOM 1339 C C . ILE A 1 177 ? -40.898 4.666 27.273 1.00 67.38 177 ILE A C 1
ATOM 1341 O O . ILE A 1 177 ? -40.067 3.751 27.281 1.00 67.38 177 ILE A O 1
ATOM 1345 N N . ASP A 1 178 ? -41.133 5.417 28.352 1.00 75.69 178 ASP A N 1
ATOM 1346 C CA . ASP A 1 178 ? -40.585 5.148 29.690 1.00 75.69 178 ASP A CA 1
ATOM 1347 C C . ASP A 1 178 ? -41.657 4.644 30.670 1.00 75.69 178 ASP A C 1
ATOM 1349 O O . ASP A 1 178 ? -42.837 4.989 30.595 1.00 75.69 178 ASP A O 1
ATOM 1353 N N . ILE A 1 179 ? -41.230 3.852 31.653 1.00 80.38 179 ILE A N 1
ATOM 1354 C CA . ILE A 1 179 ? -42.096 3.273 32.681 1.00 80.38 179 ILE A CA 1
ATOM 1355 C C . ILE A 1 179 ? -42.817 4.331 33.529 1.00 80.38 179 ILE A C 1
ATOM 1357 O O . ILE A 1 179 ? -43.921 4.067 34.007 1.00 80.38 179 ILE A O 1
ATOM 1361 N N . LYS A 1 180 ? -42.242 5.532 33.686 1.00 78.88 180 LYS A N 1
ATOM 1362 C CA . LYS A 1 180 ? -42.882 6.651 34.397 1.00 78.88 180 LYS A CA 1
ATOM 1363 C C . LYS A 1 180 ? -44.127 7.176 33.680 1.00 78.88 180 LYS A C 1
ATOM 1365 O O . LYS A 1 180 ? -45.045 7.627 34.354 1.00 78.88 180 LYS A O 1
ATOM 1370 N N . GLN A 1 181 ? -44.155 7.084 32.347 1.00 76.88 181 GLN A N 1
ATOM 1371 C CA . GLN A 1 181 ? -45.289 7.499 31.513 1.00 76.88 181 GLN A CA 1
ATOM 1372 C C . GLN A 1 181 ? -46.307 6.369 31.292 1.00 76.88 181 GLN A C 1
ATOM 1374 O O . GLN A 1 181 ? -47.398 6.618 30.796 1.00 76.88 181 GLN A O 1
ATOM 1379 N N . SER A 1 182 ? -45.986 5.130 31.682 1.00 80.00 182 SER A N 1
ATOM 1380 C CA . SER A 1 182 ? -46.938 4.012 31.662 1.00 80.00 182 SER A CA 1
ATOM 1381 C C . SER A 1 182 ? -48.008 4.151 32.750 1.00 80.00 182 SER A C 1
ATOM 1383 O O . SER A 1 182 ? -47.726 4.629 33.854 1.00 80.00 182 SER A O 1
ATOM 1385 N N . SER A 1 183 ? -49.207 3.620 32.506 1.00 80.69 183 SER A N 1
ATOM 1386 C CA . SER A 1 183 ? -50.281 3.537 33.512 1.00 80.69 183 SER A CA 1
ATOM 1387 C C . SER A 1 183 ? -49.878 2.777 34.790 1.00 80.69 183 SER A C 1
ATOM 1389 O O . SER A 1 183 ? -50.419 3.024 35.869 1.00 80.69 183 SER A O 1
ATOM 1391 N N . HIS A 1 184 ? -48.851 1.923 34.716 1.00 79.00 184 HIS A N 1
ATOM 1392 C CA . HIS A 1 184 ? -48.283 1.200 35.857 1.00 79.00 184 HIS A CA 1
ATOM 1393 C C . HIS A 1 184 ? -47.303 2.013 36.721 1.00 79.00 184 HIS A C 1
ATOM 1395 O O . HIS A 1 184 ? -47.024 1.600 37.853 1.00 79.00 184 HIS A O 1
ATOM 1401 N N . LYS A 1 185 ? -46.754 3.122 36.201 1.00 76.31 185 LYS A N 1
ATOM 1402 C CA . LYS A 1 185 ? -45.829 4.085 36.847 1.00 76.31 185 LYS A CA 1
ATOM 1403 C C . LYS A 1 185 ? -44.530 3.518 37.459 1.00 76.31 185 LYS A C 1
ATOM 1405 O O . LYS A 1 185 ? -43.699 4.274 37.953 1.00 76.31 185 LYS A O 1
ATOM 1410 N N . SER A 1 186 ? -44.327 2.198 37.461 1.00 83.06 186 SER A N 1
ATOM 1411 C CA . SER A 1 186 ? -43.162 1.525 38.053 1.00 83.06 186 SER A CA 1
ATOM 1412 C C . SER A 1 186 ? -42.935 0.127 37.467 1.00 83.06 186 SER A C 1
ATOM 1414 O O . SER A 1 186 ? -43.884 -0.612 37.190 1.00 83.06 186 SER A O 1
ATOM 1416 N N . VAL A 1 187 ? -41.665 -0.284 37.349 1.00 82.38 187 VAL A N 1
ATOM 1417 C CA . VAL A 1 187 ? -41.282 -1.592 36.771 1.00 82.38 187 VAL A CA 1
ATOM 1418 C C . VAL A 1 187 ? -41.873 -2.743 37.595 1.00 82.38 187 VAL A C 1
ATOM 1420 O O . VAL A 1 187 ? -42.355 -3.731 37.048 1.00 82.38 187 VAL A O 1
ATOM 1423 N N . LYS A 1 188 ? -41.919 -2.580 38.924 1.00 84.38 188 LYS A N 1
ATOM 1424 C CA . LYS A 1 188 ? -42.497 -3.548 39.866 1.00 84.38 188 LYS A CA 1
ATOM 1425 C C . LYS A 1 188 ? -44.009 -3.753 39.675 1.00 84.38 188 LYS A C 1
ATOM 1427 O O . LYS A 1 188 ? -44.483 -4.871 39.860 1.00 84.38 188 LYS A O 1
ATOM 1432 N N . SER A 1 189 ? -44.753 -2.717 39.281 1.00 86.00 189 SER A N 1
ATOM 1433 C CA . SER A 1 189 ? -46.181 -2.817 38.939 1.00 86.00 189 SER A CA 1
ATOM 1434 C C . SER A 1 189 ? -46.384 -3.472 37.567 1.00 86.00 189 SER A C 1
ATOM 1436 O O . SER A 1 189 ? -47.103 -4.465 37.452 1.00 86.00 189 SER A O 1
ATOM 1438 N N . PHE A 1 190 ? -45.674 -2.988 36.545 1.00 85.62 190 PHE A N 1
ATOM 1439 C CA . PHE A 1 190 ? -45.792 -3.471 35.166 1.00 85.62 190 PHE A CA 1
ATOM 1440 C C . PHE A 1 190 ? -45.397 -4.948 35.004 1.00 85.62 190 PHE A C 1
ATOM 1442 O O . PHE A 1 190 ? -46.125 -5.723 34.383 1.00 85.62 190 PHE A O 1
ATOM 1449 N N . LEU A 1 191 ? -44.297 -5.392 35.626 1.00 85.12 191 LEU A N 1
ATOM 1450 C CA . LEU A 1 191 ? -43.917 -6.808 35.591 1.00 85.12 191 LEU A CA 1
ATOM 1451 C C . LEU A 1 191 ? -44.941 -7.688 36.329 1.00 85.12 191 LEU A C 1
ATOM 1453 O O . LEU A 1 191 ? -45.211 -8.801 35.882 1.00 85.12 191 LEU A O 1
ATOM 1457 N N . LYS A 1 192 ? -45.568 -7.200 37.413 1.00 84.88 192 LYS A N 1
ATOM 1458 C CA . LYS A 1 192 ? -46.669 -7.921 38.081 1.00 84.88 192 LYS A CA 1
ATOM 1459 C C . LYS A 1 192 ? -47.918 -8.028 37.198 1.00 84.88 192 LYS A C 1
ATOM 1461 O O . LYS A 1 192 ? -48.607 -9.042 37.285 1.00 84.88 192 LYS A O 1
ATOM 1466 N N . ALA A 1 193 ? -48.191 -7.055 36.326 1.00 84.69 193 ALA A N 1
ATOM 1467 C CA . ALA A 1 193 ? -49.239 -7.172 35.309 1.00 84.69 193 ALA A CA 1
ATOM 1468 C C . ALA A 1 193 ? -48.878 -8.221 34.241 1.00 84.69 193 ALA A C 1
ATOM 1470 O O . ALA A 1 193 ? -49.632 -9.172 34.051 1.00 84.69 193 ALA A O 1
ATOM 1471 N N . CYS A 1 194 ? -47.671 -8.152 33.665 1.00 82.88 194 CYS A N 1
ATOM 1472 C CA . CYS A 1 194 ? -47.165 -9.155 32.714 1.00 82.88 194 CYS A CA 1
ATOM 1473 C C . CYS A 1 194 ? -47.161 -10.588 33.291 1.00 82.88 194 CYS A C 1
ATOM 1475 O O . CYS A 1 194 ? -47.323 -11.562 32.556 1.00 82.88 194 CYS A O 1
ATOM 1477 N N . ALA A 1 195 ? -46.985 -10.730 34.609 1.00 84.94 195 ALA A N 1
ATOM 1478 C CA . ALA A 1 195 ? -47.063 -12.012 35.304 1.00 84.94 195 ALA A CA 1
ATOM 1479 C C . ALA A 1 195 ? -48.504 -12.511 35.513 1.00 84.94 195 ALA A C 1
ATOM 1481 O O . ALA A 1 195 ? -48.747 -13.709 35.397 1.00 84.94 195 ALA A O 1
ATOM 1482 N N . LYS A 1 196 ? -49.467 -11.613 35.772 1.00 84.56 196 LYS A N 1
ATOM 1483 C CA . LYS A 1 196 ? -50.905 -11.952 35.793 1.00 84.56 196 LYS A CA 1
ATOM 1484 C C . LYS A 1 196 ? -51.414 -12.376 34.413 1.00 84.56 196 LYS A C 1
ATOM 1486 O O . LYS A 1 196 ? -52.252 -13.262 34.331 1.00 84.56 196 LYS A O 1
ATOM 1491 N N . GLU A 1 197 ? -50.873 -11.786 33.349 1.00 80.31 197 GLU A N 1
ATOM 1492 C CA . GLU A 1 197 ? -51.120 -12.202 31.962 1.00 80.31 197 GLU A CA 1
ATOM 1493 C C . GLU A 1 197 ? -50.418 -13.514 31.562 1.00 80.31 197 GLU A C 1
ATOM 1495 O O . GLU A 1 197 ? -50.592 -13.980 30.442 1.00 80.31 197 GLU A O 1
ATOM 1500 N N . GLY A 1 198 ? -49.599 -14.113 32.434 1.00 80.12 198 GLY A N 1
ATOM 1501 C CA . GLY A 1 198 ? -48.916 -15.373 32.137 1.00 80.12 198 GLY A CA 1
ATOM 1502 C C . GLY A 1 198 ? -47.756 -15.272 31.139 1.00 80.12 198 GLY A C 1
ATOM 1503 O O . GLY A 1 198 ? -47.319 -16.300 30.636 1.00 80.12 198 GLY A O 1
ATOM 1504 N N . LEU A 1 199 ? -47.215 -14.076 30.863 1.00 80.62 199 LEU A N 1
ATOM 1505 C CA . LEU A 1 199 ? -46.040 -13.904 29.988 1.00 80.62 199 LEU A CA 1
ATOM 1506 C C . LEU A 1 199 ? -44.726 -14.296 30.691 1.00 80.62 199 LEU A C 1
ATOM 1508 O O . LEU A 1 199 ? -43.809 -14.841 30.070 1.00 80.62 199 LEU A O 1
ATOM 1512 N N . ILE A 1 200 ? -44.632 -14.020 31.997 1.00 85.56 200 ILE A N 1
ATOM 1513 C CA . ILE A 1 200 ? -43.438 -14.232 32.832 1.00 85.56 200 ILE A CA 1
ATOM 1514 C C . ILE A 1 200 ? -43.809 -14.777 34.217 1.00 85.56 200 ILE A C 1
ATOM 1516 O O . ILE A 1 200 ? -44.873 -14.474 34.750 1.00 85.56 200 ILE A O 1
ATOM 1520 N N . LYS A 1 201 ? -42.911 -15.543 34.846 1.00 85.44 201 LYS A N 1
ATOM 1521 C CA . LYS A 1 201 ? -43.090 -16.058 36.213 1.00 85.44 201 LYS A CA 1
ATOM 1522 C C . LYS A 1 201 ? -42.225 -15.281 37.201 1.00 85.44 201 LYS A C 1
ATOM 1524 O O . LYS A 1 201 ? -40.999 -15.362 37.139 1.00 85.44 201 LYS A O 1
ATOM 1529 N N . LEU A 1 202 ? -42.839 -14.569 38.142 1.00 87.94 202 LEU A N 1
ATOM 1530 C CA . LEU A 1 202 ? -42.123 -13.788 39.158 1.00 87.94 202 LEU A CA 1
ATOM 1531 C C . LEU A 1 202 ? -42.035 -14.500 40.511 1.00 87.94 202 LEU A C 1
ATOM 1533 O O . LEU A 1 202 ? -42.941 -15.232 40.903 1.00 87.94 202 LEU A O 1
ATOM 1537 N N . LYS A 1 203 ? -40.969 -14.197 41.255 1.00 86.69 203 LYS A N 1
ATOM 1538 C CA . LYS A 1 203 ? -40.820 -14.484 42.684 1.00 86.69 203 LYS A CA 1
ATOM 1539 C C . LYS A 1 203 ? -40.302 -13.230 43.385 1.00 86.69 203 LYS A C 1
ATOM 1541 O O . LYS A 1 203 ? -39.286 -12.675 42.975 1.00 86.69 203 LYS A O 1
ATOM 1546 N N . GLU A 1 204 ? -40.977 -12.787 44.442 1.00 85.38 204 GLU A N 1
ATOM 1547 C CA . GLU A 1 204 ? -40.446 -11.728 45.310 1.00 85.38 204 GLU A CA 1
ATOM 1548 C C . GLU A 1 204 ? -39.516 -12.345 46.361 1.00 85.38 204 GLU A C 1
ATOM 1550 O O . GLU A 1 204 ? -39.837 -13.372 46.957 1.00 85.38 204 GLU A O 1
ATOM 1555 N N . THR A 1 205 ? -38.335 -11.757 46.555 1.00 77.31 205 THR A N 1
ATOM 1556 C CA . THR A 1 205 ? -37.307 -12.251 47.485 1.00 77.31 205 THR A CA 1
ATOM 1557 C C . THR A 1 205 ? -36.672 -11.062 48.199 1.00 77.31 205 THR A C 1
ATOM 1559 O O . THR A 1 205 ? -36.060 -10.222 47.554 1.00 77.31 205 THR A O 1
ATOM 1562 N N . LYS A 1 206 ? -36.833 -10.974 49.529 1.00 71.50 206 LYS A N 1
ATOM 1563 C CA . LYS A 1 206 ? -36.299 -9.881 50.376 1.00 71.50 206 LYS A CA 1
ATOM 1564 C C . LYS A 1 206 ? -36.616 -8.451 49.873 1.00 71.50 206 LYS A C 1
ATOM 1566 O O . LYS A 1 206 ? -35.833 -7.535 50.076 1.00 71.50 206 LYS A O 1
ATOM 1571 N N . GLY A 1 207 ? -37.777 -8.262 49.241 1.00 69.06 207 GLY A N 1
ATOM 1572 C CA . GLY A 1 207 ? -38.241 -6.977 48.694 1.00 69.06 207 GLY A CA 1
ATOM 1573 C C . GLY A 1 207 ? -38.062 -6.840 47.178 1.00 69.06 207 GLY A C 1
ATOM 1574 O O . GLY A 1 207 ? -38.925 -6.249 46.518 1.00 69.06 207 GLY A O 1
ATOM 1575 N N . ASP A 1 208 ? -37.027 -7.460 46.613 1.00 76.44 208 ASP A N 1
ATOM 1576 C CA . ASP A 1 208 ? -36.756 -7.447 45.176 1.00 76.44 208 ASP A CA 1
ATOM 1577 C C . ASP A 1 208 ? -37.651 -8.401 44.383 1.00 76.44 208 ASP A C 1
ATOM 1579 O O . ASP A 1 208 ? -38.144 -9.417 44.882 1.00 76.44 208 ASP A O 1
ATOM 1583 N N . VAL A 1 209 ? -37.848 -8.062 43.107 1.00 85.38 209 VAL A N 1
ATOM 1584 C CA . VAL A 1 209 ? -38.581 -8.877 42.133 1.00 85.38 209 VAL A CA 1
ATOM 1585 C C . VAL A 1 209 ? -37.583 -9.637 41.266 1.00 85.38 209 VAL A C 1
ATOM 1587 O O . VAL A 1 209 ? -36.675 -9.048 40.680 1.00 85.38 209 VAL A O 1
ATOM 1590 N N . VAL A 1 210 ? -37.781 -10.946 41.143 1.00 86.56 210 VAL A N 1
ATOM 1591 C CA . VAL A 1 210 ? -36.915 -11.834 40.365 1.00 86.56 210 VAL A CA 1
ATOM 1592 C C . VAL A 1 210 ? -37.753 -12.586 39.334 1.00 86.56 210 VAL A C 1
ATOM 1594 O O . VAL A 1 210 ? -38.788 -13.168 39.667 1.00 86.56 210 VAL A O 1
ATOM 1597 N N . VAL A 1 211 ? -37.313 -12.577 38.076 1.00 85.19 211 VAL A N 1
ATOM 1598 C CA . VAL A 1 211 ? -37.900 -13.379 36.998 1.00 85.19 211 VAL A CA 1
ATOM 1599 C C . VAL A 1 211 ? -37.363 -14.803 37.126 1.00 85.19 211 VAL A C 1
ATOM 1601 O O . VAL A 1 211 ? -36.158 -15.030 37.159 1.00 85.19 211 VAL A O 1
ATOM 1604 N N . THR A 1 212 ? -38.262 -15.774 37.233 1.00 82.00 212 THR A N 1
ATOM 1605 C CA . THR A 1 212 ? -37.956 -17.200 37.467 1.00 82.00 212 THR A CA 1
ATOM 1606 C C . THR A 1 212 ? -38.306 -18.097 36.283 1.00 82.00 212 THR A C 1
ATOM 1608 O O . THR A 1 212 ? -38.071 -19.300 36.331 1.00 82.00 212 THR A O 1
ATOM 1611 N N . GLY A 1 213 ? -38.880 -17.521 35.229 1.00 80.19 213 GLY A N 1
ATOM 1612 C CA . GLY A 1 213 ? -39.235 -18.209 33.999 1.00 80.19 213 GLY A CA 1
ATOM 1613 C C . GLY A 1 213 ? -40.005 -17.295 33.049 1.00 80.19 213 GLY A C 1
ATOM 1614 O O . GLY A 1 213 ? -40.513 -16.243 33.445 1.00 80.19 213 GLY A O 1
ATOM 1615 N N . ILE A 1 214 ? -40.087 -17.731 31.800 1.00 82.12 214 ILE A N 1
ATOM 1616 C CA . ILE A 1 214 ? -40.739 -17.070 30.665 1.00 82.12 214 ILE A CA 1
ATOM 1617 C C . ILE A 1 214 ? -41.668 -18.081 29.988 1.00 82.12 214 ILE A C 1
ATOM 1619 O O . ILE A 1 214 ? -41.394 -19.281 30.030 1.00 82.12 214 ILE A O 1
ATOM 1623 N N . PHE A 1 215 ? -42.737 -17.614 29.346 1.00 79.94 215 PHE A N 1
ATOM 1624 C CA . PHE A 1 215 ? -43.698 -18.484 28.662 1.00 79.94 215 PHE A CA 1
ATOM 1625 C C . PHE A 1 215 ? -43.764 -18.160 27.157 1.00 79.94 215 PHE A C 1
ATOM 1627 O O . PHE A 1 215 ? -44.694 -17.490 26.705 1.00 79.94 215 PHE A O 1
ATOM 1634 N N . PRO A 1 216 ? -42.783 -18.620 26.352 1.00 70.06 216 PRO A N 1
ATOM 1635 C CA . PRO A 1 216 ? -42.708 -18.298 24.923 1.00 70.06 216 PRO A CA 1
ATOM 1636 C C . PRO A 1 216 ? -43.848 -18.908 24.093 1.00 70.06 216 PRO A C 1
ATOM 1638 O O . PRO A 1 216 ? -44.105 -18.445 22.990 1.00 70.06 216 PRO A O 1
ATOM 1641 N N . THR A 1 217 ? -44.558 -19.911 24.618 1.00 71.75 217 THR A N 1
ATOM 1642 C CA . THR A 1 217 ? -45.718 -20.551 23.975 1.00 71.75 217 THR A CA 1
ATOM 1643 C C . THR A 1 217 ? -47.038 -19.792 24.166 1.00 71.75 217 THR A C 1
ATOM 1645 O O . THR A 1 217 ? -48.073 -20.241 23.674 1.00 71.75 217 THR A O 1
ATOM 1648 N N . HIS A 1 218 ? -47.040 -18.663 24.884 1.00 74.50 218 HIS A N 1
ATOM 1649 C CA . HIS A 1 218 ? -48.256 -17.896 25.156 1.00 74.50 218 HIS A CA 1
ATOM 1650 C C . HIS A 1 218 ? -48.864 -17.305 23.860 1.00 74.50 218 HIS A C 1
ATOM 1652 O O . HIS A 1 218 ? -48.115 -16.768 23.039 1.00 74.50 218 HIS A O 1
ATOM 1658 N N . PRO A 1 219 ? -50.202 -17.317 23.655 1.00 72.38 219 PRO A N 1
ATOM 1659 C CA . PRO A 1 219 ? -50.818 -16.860 22.403 1.00 72.38 219 PRO A CA 1
ATOM 1660 C C . PRO A 1 219 ? -50.433 -15.437 21.980 1.00 72.38 219 PRO A C 1
ATOM 1662 O O . PRO A 1 219 ? -50.236 -15.185 20.795 1.00 72.38 219 PRO A O 1
ATOM 1665 N N . ALA A 1 220 ? -50.249 -14.515 22.932 1.00 69.25 220 ALA A N 1
ATOM 1666 C CA . ALA A 1 220 ? -49.818 -13.149 22.621 1.00 69.25 220 ALA A CA 1
ATOM 1667 C C . ALA A 1 220 ? -48.388 -13.065 22.043 1.00 69.25 220 ALA A C 1
ATOM 1669 O O . ALA A 1 220 ? -48.080 -12.087 21.372 1.00 69.25 220 ALA A O 1
ATOM 1670 N N . VAL A 1 221 ? -47.535 -14.073 22.275 1.00 68.81 221 VAL A N 1
ATOM 1671 C CA . VAL A 1 221 ? -46.183 -14.173 21.695 1.00 68.81 221 VAL A CA 1
ATOM 1672 C C . VAL A 1 221 ? -46.245 -14.753 20.282 1.00 68.81 221 VAL A C 1
ATOM 1674 O O . VAL A 1 221 ? -45.632 -14.205 19.370 1.00 68.81 221 VAL A O 1
ATOM 1677 N N . ASN A 1 222 ? -47.047 -15.801 20.070 1.00 67.31 222 ASN A N 1
ATOM 1678 C CA . ASN A 1 222 ? -47.214 -16.427 18.752 1.00 67.31 222 ASN A CA 1
ATOM 1679 C C . ASN A 1 222 ? -47.893 -15.502 17.725 1.00 67.31 222 ASN A C 1
ATOM 1681 O O . ASN A 1 222 ? -47.561 -15.550 16.544 1.00 67.31 222 ASN A O 1
ATOM 1685 N N . THR A 1 223 ? -48.822 -14.645 18.161 1.00 72.50 223 THR A N 1
ATOM 1686 C CA . THR A 1 223 ? -49.536 -13.694 17.285 1.00 72.50 223 THR A CA 1
ATOM 1687 C C . THR A 1 223 ? -48.769 -12.374 17.079 1.00 72.50 223 THR A C 1
ATOM 1689 O O . THR A 1 223 ? -49.197 -11.519 16.302 1.00 72.50 223 THR A O 1
ATOM 1692 N N . HIS A 1 224 ? -47.631 -12.169 17.754 1.00 73.38 224 HIS A N 1
ATOM 1693 C CA . HIS A 1 224 ? -46.857 -10.931 17.649 1.00 73.38 224 HIS A CA 1
ATOM 1694 C C . HIS A 1 224 ? -46.063 -10.854 16.337 1.00 73.38 224 HIS A C 1
ATOM 1696 O O . HIS A 1 224 ? -45.370 -11.796 15.945 1.00 73.38 224 HIS A O 1
ATOM 1702 N N . ARG A 1 225 ? -46.142 -9.696 15.667 1.00 70.19 225 ARG A N 1
ATOM 1703 C CA . ARG A 1 225 ? -45.340 -9.377 14.480 1.00 70.19 225 ARG A CA 1
ATOM 1704 C C . ARG A 1 225 ? -44.065 -8.644 14.908 1.00 70.19 225 ARG A C 1
ATOM 1706 O O . ARG A 1 225 ? -44.207 -7.566 15.480 1.00 70.19 225 ARG A O 1
ATOM 1713 N N . PRO A 1 226 ? -42.862 -9.159 14.588 1.00 72.12 226 PRO A N 1
ATOM 1714 C CA . PRO A 1 226 ? -41.613 -8.511 14.967 1.00 72.12 226 PRO A CA 1
ATOM 1715 C C . PRO A 1 226 ? -41.508 -7.061 14.472 1.00 72.12 226 PRO A C 1
ATOM 1717 O O . PRO A 1 226 ? -41.620 -6.800 13.271 1.00 72.12 226 PRO A O 1
ATOM 1720 N N . HIS A 1 227 ? -41.258 -6.122 15.384 1.00 68.75 227 HIS A N 1
ATOM 1721 C CA . HIS A 1 227 ? -41.064 -4.703 15.083 1.00 68.75 227 HIS A CA 1
ATOM 1722 C C . HIS A 1 227 ? -39.583 -4.305 15.074 1.00 68.75 227 HIS A C 1
ATOM 1724 O O . HIS A 1 227 ? -38.720 -4.946 15.674 1.00 68.75 227 HIS A O 1
ATOM 1730 N N . ARG A 1 228 ? -39.267 -3.193 14.402 1.00 67.38 228 ARG A N 1
ATOM 1731 C CA . ARG A 1 228 ? -37.916 -2.614 14.400 1.00 67.38 228 ARG A CA 1
ATOM 1732 C C . ARG A 1 228 ? -37.595 -2.070 15.794 1.00 67.38 228 ARG A C 1
ATOM 1734 O O . ARG A 1 228 ? -38.242 -1.126 16.239 1.00 67.38 228 ARG A O 1
ATOM 1741 N N . THR A 1 229 ? -36.610 -2.649 16.474 1.00 75.56 229 THR A N 1
ATOM 1742 C CA . THR A 1 229 ? -36.265 -2.297 17.861 1.00 75.56 229 THR A CA 1
ATOM 1743 C C . THR A 1 229 ? -35.206 -1.198 17.958 1.00 75.56 229 THR A C 1
ATOM 1745 O O . THR A 1 229 ? -34.422 -1.002 17.025 1.00 75.56 229 THR A O 1
ATOM 1748 N N . VAL A 1 230 ? -35.151 -0.496 19.096 1.00 71.31 230 VAL A N 1
ATOM 1749 C CA . VAL A 1 230 ? -34.130 0.533 19.382 1.00 71.31 230 VAL A CA 1
ATOM 1750 C C . VAL A 1 230 ? -32.716 -0.048 19.264 1.00 71.31 230 VAL A C 1
ATOM 1752 O O . VAL A 1 230 ? -31.918 0.448 18.466 1.00 71.31 230 VAL A O 1
ATOM 1755 N N . GLY A 1 231 ? -32.448 -1.186 19.917 1.00 67.56 231 GLY A N 1
ATOM 1756 C CA . GLY A 1 231 ? -31.141 -1.852 19.847 1.00 67.56 231 GLY A CA 1
ATOM 1757 C C . GLY A 1 231 ? -30.752 -2.314 18.434 1.00 67.56 231 GLY A C 1
ATOM 1758 O O . GLY A 1 231 ? -29.571 -2.364 18.098 1.00 67.56 231 GLY A O 1
ATOM 1759 N N . SER A 1 232 ? -31.725 -2.591 17.554 1.00 69.94 232 SER A N 1
ATOM 1760 C CA . SER A 1 232 ? -31.467 -2.888 16.135 1.00 69.94 232 SER A CA 1
ATOM 1761 C C . SER A 1 232 ? -31.031 -1.648 15.339 1.00 69.94 232 SER A C 1
ATOM 1763 O O . SER A 1 232 ? -30.279 -1.769 14.369 1.00 69.94 232 SER A O 1
ATOM 1765 N N . VAL A 1 233 ? -31.466 -0.448 15.741 1.00 71.69 233 VAL A N 1
ATOM 1766 C CA . VAL A 1 233 ? -31.016 0.820 15.146 1.00 71.69 233 VAL A CA 1
ATOM 1767 C C . VAL A 1 233 ? -29.628 1.195 15.654 1.00 71.69 233 VAL A C 1
ATOM 1769 O O . VAL A 1 233 ? -28.766 1.530 14.843 1.00 71.69 233 VAL A O 1
ATOM 1772 N N . GLU A 1 234 ? -29.391 1.085 16.959 1.00 75.50 234 GLU A N 1
ATOM 1773 C CA . GLU A 1 234 ? -28.102 1.381 17.600 1.00 75.50 234 GLU A CA 1
ATOM 1774 C C . GLU A 1 234 ? -26.998 0.453 17.075 1.00 75.50 234 GLU A C 1
ATOM 1776 O O . GLU A 1 234 ? -26.025 0.930 16.492 1.00 75.50 234 GLU A O 1
ATOM 1781 N N . ALA A 1 235 ? -27.209 -0.868 17.104 1.00 73.69 235 ALA A N 1
ATOM 1782 C CA . ALA A 1 235 ? -26.258 -1.842 16.560 1.00 73.69 235 ALA A CA 1
ATOM 1783 C C . ALA A 1 235 ? -26.075 -1.748 15.029 1.00 73.69 235 ALA A C 1
ATOM 1785 O O . ALA A 1 235 ? -25.147 -2.348 14.481 1.00 73.69 235 ALA A O 1
ATOM 1786 N N . LYS A 1 236 ? -26.946 -1.024 14.307 1.00 76.38 236 LYS A N 1
ATOM 1787 C CA . LYS A 1 236 ? -26.748 -0.695 12.884 1.00 76.38 236 LYS A CA 1
ATOM 1788 C C . LYS A 1 236 ? -25.961 0.607 12.692 1.00 76.38 236 LYS A C 1
ATOM 1790 O O . LYS A 1 236 ? -25.192 0.673 11.736 1.00 76.38 236 LYS A O 1
ATOM 1795 N N . ARG A 1 237 ? -26.114 1.600 13.579 1.00 77.31 237 ARG A N 1
ATOM 1796 C CA . ARG A 1 237 ? -25.284 2.820 13.615 1.00 77.31 237 ARG A CA 1
ATOM 1797 C C . ARG A 1 237 ? -23.838 2.481 13.965 1.00 77.31 237 ARG A C 1
ATOM 1799 O O . ARG A 1 237 ? -22.960 2.747 13.157 1.00 77.31 237 ARG A O 1
ATOM 1806 N N . GLU A 1 238 ? -23.613 1.751 15.055 1.00 75.31 238 GLU A N 1
ATOM 1807 C CA . GLU A 1 238 ? -22.281 1.295 15.482 1.00 75.31 238 GLU A CA 1
ATOM 1808 C C . GLU A 1 238 ? -21.552 0.527 14.359 1.00 75.31 238 GLU A C 1
ATOM 1810 O O . GLU A 1 238 ? -20.400 0.809 14.032 1.00 75.31 238 GLU A O 1
ATOM 1815 N N . LYS A 1 239 ? -22.243 -0.400 13.679 1.00 78.94 239 LYS A N 1
ATOM 1816 C CA . LYS A 1 239 ? -21.679 -1.135 12.531 1.00 78.94 239 LYS A CA 1
ATOM 1817 C C . LYS A 1 239 ? -21.418 -0.256 11.304 1.00 78.94 239 LYS A C 1
ATOM 1819 O O . LYS A 1 239 ? -20.537 -0.598 10.516 1.00 78.94 239 LYS A O 1
ATOM 1824 N N . ALA A 1 240 ? -22.158 0.838 11.125 1.00 81.25 240 ALA A N 1
ATOM 1825 C CA . ALA A 1 240 ? -21.892 1.817 10.075 1.00 81.25 240 ALA A CA 1
ATOM 1826 C C . ALA A 1 240 ? -20.672 2.683 10.426 1.00 81.25 240 ALA A C 1
ATOM 1828 O O . ALA A 1 240 ? -19.781 2.807 9.598 1.00 81.25 240 ALA A O 1
ATOM 1829 N N . GLU A 1 241 ? -20.565 3.173 11.660 1.00 82.50 241 GLU A N 1
ATOM 1830 C CA . GLU A 1 241 ? -19.437 3.978 12.152 1.00 82.50 241 GLU A CA 1
ATOM 1831 C C . GLU A 1 241 ? -18.120 3.177 12.151 1.00 82.50 241 GLU A C 1
ATOM 1833 O O . GLU A 1 241 ? -17.094 3.647 11.658 1.00 82.50 241 GLU A O 1
ATOM 1838 N N . VAL A 1 242 ? -18.150 1.913 12.593 1.00 83.62 242 VAL A N 1
ATOM 1839 C CA . VAL A 1 242 ? -17.003 0.986 12.505 1.00 83.62 242 VAL A CA 1
ATOM 1840 C C . VAL A 1 242 ? -16.615 0.691 11.051 1.00 83.62 242 VAL A C 1
ATOM 1842 O O . VAL A 1 242 ? -15.435 0.470 10.766 1.00 83.62 242 VAL A O 1
ATOM 1845 N N . ARG A 1 243 ? -17.576 0.681 10.118 1.00 85.56 243 ARG A N 1
ATOM 1846 C CA . ARG A 1 243 ? -17.295 0.533 8.683 1.00 85.56 243 ARG A CA 1
ATOM 1847 C C . ARG A 1 243 ? -16.688 1.811 8.105 1.00 85.56 243 ARG A C 1
ATOM 1849 O O . ARG A 1 243 ? -15.647 1.723 7.468 1.00 85.56 243 ARG A O 1
ATOM 1856 N N . GLU A 1 244 ? -17.289 2.967 8.361 1.00 85.81 244 GLU A N 1
ATOM 1857 C CA . GLU A 1 244 ? -16.834 4.273 7.878 1.00 85.81 244 GLU A CA 1
ATOM 1858 C C . GLU A 1 244 ? -15.411 4.575 8.360 1.00 85.81 244 GLU A C 1
ATOM 1860 O O . GLU A 1 244 ? -14.560 4.983 7.572 1.00 85.81 244 GLU A O 1
ATOM 1865 N N . ARG A 1 245 ? -15.110 4.280 9.631 1.00 82.81 245 ARG A N 1
ATOM 1866 C CA . ARG A 1 245 ? -13.753 4.374 10.179 1.00 82.81 245 ARG A CA 1
ATOM 1867 C C . ARG A 1 245 ? -12.766 3.478 9.426 1.00 82.81 245 ARG A C 1
ATOM 1869 O O . ARG A 1 245 ? -11.695 3.945 9.054 1.00 82.81 245 ARG A O 1
ATOM 1876 N N . LYS A 1 246 ? -13.122 2.217 9.156 1.00 80.94 246 LYS A N 1
ATOM 1877 C CA . LYS A 1 246 ? -12.272 1.289 8.383 1.00 80.94 246 LYS A CA 1
ATOM 1878 C C . LYS A 1 246 ? -12.108 1.710 6.924 1.00 80.94 246 LYS A C 1
ATOM 1880 O O . LYS A 1 246 ? -11.051 1.471 6.350 1.00 80.94 246 LYS A O 1
ATOM 1885 N N 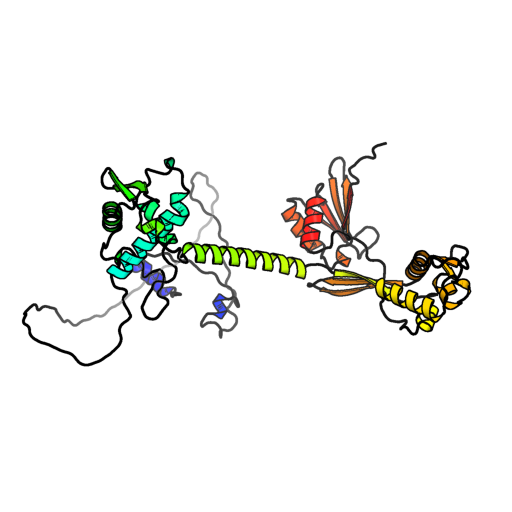. GLU A 1 247 ? -13.125 2.320 6.324 1.00 81.50 247 GLU A N 1
ATOM 1886 C CA . GLU A 1 247 ? -13.053 2.849 4.961 1.00 81.50 247 GLU A CA 1
ATOM 1887 C C . GLU A 1 247 ? -12.149 4.090 4.902 1.00 81.50 247 GLU A C 1
ATOM 1889 O O . GLU A 1 247 ? -11.288 4.141 4.028 1.00 81.50 247 GLU A O 1
ATOM 1894 N N . LYS A 1 248 ? -12.218 4.999 5.888 1.00 76.94 248 LYS A N 1
ATOM 1895 C CA . LYS A 1 248 ? -11.278 6.126 6.050 1.00 76.94 248 LYS A CA 1
ATOM 1896 C C . LYS A 1 248 ? -9.835 5.657 6.272 1.00 76.94 248 LYS A C 1
ATOM 1898 O O . LYS A 1 248 ? -8.960 6.016 5.490 1.00 76.94 248 LYS A O 1
ATOM 1903 N N . GLU A 1 249 ? -9.599 4.764 7.239 1.00 76.06 249 GLU A N 1
ATOM 1904 C CA . GLU A 1 249 ? -8.274 4.170 7.510 1.00 76.06 249 GLU A CA 1
ATOM 1905 C C . GLU A 1 249 ? -7.700 3.415 6.287 1.00 76.06 249 GLU A C 1
ATOM 1907 O O . GLU A 1 249 ? -6.481 3.304 6.131 1.00 76.06 249 GLU A O 1
ATOM 1912 N N . ALA A 1 250 ? -8.555 2.879 5.406 1.00 71.94 250 ALA A N 1
ATOM 1913 C CA . ALA A 1 250 ? -8.147 2.235 4.156 1.00 71.94 250 ALA A CA 1
ATOM 1914 C C . ALA A 1 250 ? -7.942 3.221 2.991 1.00 71.94 250 ALA A C 1
ATOM 1916 O O . ALA A 1 250 ? -7.184 2.914 2.070 1.00 71.94 250 ALA A O 1
ATOM 1917 N N . GLU A 1 251 ? -8.603 4.379 2.998 1.00 68.62 251 GLU A N 1
ATOM 1918 C CA . GLU A 1 251 ? -8.424 5.425 1.989 1.00 68.62 251 GLU A CA 1
ATOM 1919 C C . GLU A 1 251 ? -7.168 6.266 2.264 1.00 68.62 251 GLU A C 1
ATOM 1921 O O . GLU A 1 251 ? -6.403 6.534 1.341 1.00 68.62 251 GLU A O 1
ATOM 1926 N N . GLU A 1 252 ? -6.879 6.581 3.530 1.00 67.56 252 GLU A N 1
ATOM 1927 C CA . GLU A 1 252 ? -5.619 7.209 3.960 1.00 67.56 252 GLU A CA 1
ATOM 1928 C C . GLU A 1 252 ? -4.407 6.350 3.569 1.00 67.56 252 GLU A C 1
ATOM 1930 O O . GLU A 1 252 ? -3.471 6.840 2.937 1.00 67.56 252 GLU A O 1
ATOM 1935 N N . LYS A 1 253 ? -4.468 5.032 3.814 1.00 64.69 253 LYS A N 1
ATOM 1936 C CA . LYS A 1 253 ? -3.433 4.076 3.370 1.00 64.69 253 LYS A CA 1
ATOM 1937 C C . LYS A 1 253 ? -3.267 3.997 1.848 1.00 64.69 253 LYS A C 1
ATOM 1939 O O . LYS A 1 253 ? -2.209 3.581 1.387 1.00 64.69 253 LYS A O 1
ATOM 1944 N N . LYS A 1 254 ? -4.282 4.383 1.066 1.00 61.69 254 LYS A N 1
ATOM 1945 C CA . LYS A 1 254 ? -4.204 4.476 -0.404 1.00 61.69 254 LYS A CA 1
ATOM 1946 C C . LYS A 1 254 ? -3.709 5.838 -0.892 1.00 61.69 254 LYS A C 1
ATOM 1948 O O . LYS A 1 254 ? -3.080 5.881 -1.945 1.00 61.69 254 LYS A O 1
ATOM 1953 N N . ARG A 1 255 ? -3.973 6.930 -0.161 1.00 60.22 255 ARG A N 1
ATOM 1954 C CA . ARG A 1 255 ? -3.405 8.262 -0.447 1.00 60.22 255 ARG A CA 1
ATOM 1955 C C . ARG A 1 255 ? -1.901 8.302 -0.175 1.00 60.22 255 ARG A C 1
ATOM 1957 O O . ARG A 1 255 ? -1.149 8.767 -1.025 1.00 60.22 255 ARG A O 1
ATOM 1964 N N . GLY A 1 256 ? -1.459 7.677 0.917 1.00 64.62 256 GLY A N 1
ATOM 1965 C CA . GLY A 1 256 ? -0.039 7.543 1.247 1.00 64.62 256 GLY A CA 1
ATOM 1966 C C . GLY A 1 256 ? 0.780 6.606 0.343 1.00 64.62 256 GLY A C 1
ATOM 1967 O O . GLY A 1 256 ? 1.995 6.557 0.504 1.00 64.62 256 GLY A O 1
ATOM 1968 N N . GLU A 1 257 ? 0.176 5.850 -0.588 1.00 71.50 257 GLU A N 1
ATOM 1969 C CA . GLU A 1 257 ? 0.903 4.873 -1.417 1.00 71.50 257 GLU A CA 1
ATOM 1970 C C . GLU A 1 257 ? 1.832 5.552 -2.442 1.00 71.50 257 GLU A C 1
ATOM 1972 O O . GLU A 1 257 ? 1.387 6.236 -3.368 1.00 71.50 257 GLU A O 1
ATOM 1977 N N . ILE A 1 258 ? 3.138 5.293 -2.331 1.00 80.81 258 ILE A N 1
ATOM 1978 C CA . ILE A 1 258 ? 4.167 5.880 -3.192 1.00 80.81 258 ILE A CA 1
ATOM 1979 C C . ILE A 1 258 ? 4.171 5.174 -4.551 1.00 80.81 258 ILE A C 1
ATOM 1981 O O . ILE A 1 258 ? 4.713 4.075 -4.734 1.00 80.81 258 ILE A O 1
ATOM 1985 N N . ARG A 1 259 ? 3.580 5.831 -5.553 1.00 79.44 259 ARG A N 1
ATOM 1986 C CA . ARG A 1 259 ? 3.466 5.296 -6.915 1.00 79.44 259 ARG A CA 1
ATOM 1987 C C . ARG A 1 259 ? 4.725 5.585 -7.715 1.00 79.44 259 ARG A C 1
ATOM 1989 O O . ARG A 1 259 ? 4.815 6.580 -8.431 1.00 79.44 259 ARG A O 1
ATOM 1996 N N . ALA A 1 260 ? 5.684 4.674 -7.598 1.00 82.50 260 ALA A N 1
ATOM 1997 C CA . ALA A 1 260 ? 6.871 4.642 -8.439 1.00 82.50 260 ALA A CA 1
ATOM 1998 C C . ALA A 1 260 ? 6.608 3.890 -9.762 1.00 82.50 260 ALA A C 1
ATOM 2000 O O . ALA A 1 260 ? 6.140 2.741 -9.758 1.00 82.50 260 ALA A O 1
ATOM 2001 N N . LEU A 1 261 ? 6.918 4.555 -10.877 1.00 84.75 261 LEU A N 1
ATOM 2002 C CA . LEU A 1 261 ? 6.790 4.091 -12.259 1.00 84.75 261 LEU A CA 1
ATOM 2003 C C . LEU A 1 261 ? 8.164 4.108 -12.945 1.00 84.75 261 LEU A C 1
ATOM 2005 O O . LEU A 1 261 ? 8.888 5.101 -12.864 1.00 84.75 261 LEU A O 1
ATOM 2009 N N . GLU A 1 262 ? 8.496 3.030 -13.652 1.00 88.06 262 GLU A N 1
ATOM 2010 C CA . GLU A 1 262 ? 9.624 2.997 -14.590 1.00 88.06 262 GLU A CA 1
ATOM 2011 C C . GLU A 1 262 ? 9.189 3.582 -15.945 1.00 88.06 262 GLU A C 1
ATOM 2013 O O . GLU A 1 262 ? 8.077 3.308 -16.409 1.00 88.06 262 GLU A O 1
ATOM 2018 N N . LEU A 1 263 ? 10.056 4.377 -16.575 1.00 90.56 263 LEU A N 1
ATOM 2019 C CA . LEU A 1 263 ? 9.825 5.028 -17.866 1.00 90.56 263 LEU A CA 1
ATOM 2020 C C . LEU A 1 263 ? 11.101 4.990 -18.722 1.00 90.56 263 LEU A C 1
ATOM 2022 O O . LEU A 1 263 ? 12.211 4.949 -18.195 1.00 90.56 263 LEU A O 1
ATOM 2026 N N . TRP A 1 264 ? 10.959 5.076 -20.044 1.00 92.50 264 TRP A N 1
ATOM 2027 C CA . TRP A 1 264 ? 12.091 5.138 -20.974 1.00 92.50 264 TRP A CA 1
ATOM 2028 C C . TRP A 1 264 ? 11.969 6.315 -21.927 1.00 92.50 264 TRP A C 1
ATOM 2030 O O . TRP A 1 264 ? 10.898 6.579 -22.473 1.00 92.50 264 TRP A O 1
ATOM 2040 N N . LYS A 1 265 ? 13.097 6.988 -22.164 1.00 92.44 265 LYS A N 1
ATOM 2041 C CA . LYS A 1 265 ? 13.253 8.005 -23.205 1.00 92.44 265 LYS A CA 1
ATOM 2042 C C . LYS A 1 265 ? 14.031 7.411 -24.390 1.00 92.44 265 LYS A C 1
ATOM 2044 O O . LYS A 1 265 ? 15.061 6.769 -24.148 1.00 92.44 265 LYS A O 1
ATOM 2049 N N . PRO A 1 266 ? 13.594 7.612 -25.648 1.00 91.50 266 PRO A N 1
ATOM 2050 C CA . PRO A 1 266 ? 14.359 7.211 -26.827 1.00 91.50 266 PRO A CA 1
ATOM 2051 C C . PRO A 1 266 ? 15.779 7.786 -26.786 1.00 91.50 266 PRO A C 1
ATOM 2053 O O . PRO A 1 266 ? 15.986 8.961 -26.479 1.00 91.50 266 PRO A O 1
ATOM 2056 N N . TYR A 1 267 ? 16.780 6.947 -27.045 1.00 89.12 267 TYR A N 1
ATOM 2057 C CA . TYR A 1 267 ? 18.186 7.337 -26.947 1.00 89.12 267 TYR A CA 1
ATOM 2058 C C . TYR A 1 267 ? 19.095 6.513 -27.864 1.00 89.12 267 TYR A C 1
ATOM 2060 O O . TYR A 1 267 ? 18.843 5.335 -28.128 1.00 89.12 267 TYR A O 1
ATOM 2068 N N . GLY A 1 268 ? 20.161 7.151 -28.357 1.00 87.81 268 GLY A N 1
ATOM 2069 C CA . GLY A 1 268 ? 21.148 6.537 -29.243 1.00 87.81 268 GLY A CA 1
ATOM 2070 C C . GLY A 1 268 ? 20.495 5.801 -30.424 1.00 87.81 268 GLY A C 1
ATOM 2071 O O . GLY A 1 268 ? 19.747 6.426 -31.178 1.00 87.81 268 GLY A O 1
ATOM 2072 N N . PRO A 1 269 ? 20.732 4.486 -30.591 1.00 86.44 269 PRO A N 1
ATOM 2073 C CA . PRO A 1 269 ? 20.252 3.740 -31.753 1.00 86.44 269 PRO A CA 1
ATOM 2074 C C . PRO A 1 269 ? 18.723 3.588 -31.809 1.00 86.44 269 PRO A C 1
ATOM 2076 O O . PRO A 1 269 ? 18.176 3.352 -32.881 1.00 86.44 269 PRO A O 1
ATOM 2079 N N . THR A 1 270 ? 18.010 3.757 -30.689 1.00 88.75 270 THR A N 1
ATOM 2080 C CA . THR A 1 270 ? 16.538 3.633 -30.657 1.00 88.75 270 THR A CA 1
ATOM 2081 C C . THR A 1 270 ? 15.815 4.857 -31.229 1.00 88.75 270 THR A C 1
ATOM 2083 O O . THR A 1 270 ? 14.646 4.757 -31.591 1.00 88.75 270 THR A O 1
ATOM 2086 N N . ILE A 1 271 ? 16.498 6.001 -31.376 1.00 89.75 271 ILE A N 1
ATOM 2087 C CA . ILE A 1 271 ? 15.905 7.258 -31.867 1.00 89.75 271 ILE A CA 1
ATOM 2088 C C . ILE A 1 271 ? 15.341 7.090 -33.286 1.00 89.75 271 ILE A C 1
ATOM 2090 O O . ILE A 1 271 ? 14.204 7.482 -33.542 1.00 89.75 271 ILE A O 1
ATOM 2094 N N . GLY A 1 272 ? 16.099 6.460 -34.193 1.00 88.44 272 GLY A N 1
ATOM 2095 C CA . GLY A 1 272 ? 15.662 6.234 -35.576 1.00 88.44 272 GLY A CA 1
ATOM 2096 C C . GLY A 1 272 ? 14.421 5.343 -35.678 1.00 88.44 272 GLY A C 1
ATOM 2097 O O . GLY A 1 272 ? 13.573 5.571 -36.537 1.00 88.44 272 GLY A O 1
ATOM 2098 N N . TRP A 1 273 ? 14.269 4.384 -34.760 1.00 91.81 273 TRP A N 1
ATOM 2099 C CA . TRP A 1 273 ? 13.084 3.531 -34.684 1.00 91.81 273 TRP A CA 1
ATOM 2100 C C . TRP A 1 273 ? 11.838 4.293 -34.207 1.00 91.81 273 TRP A C 1
ATOM 2102 O O . TRP A 1 273 ? 10.786 4.171 -34.827 1.00 91.81 273 TRP A O 1
ATOM 2112 N N . PHE A 1 274 ? 11.955 5.151 -33.184 1.00 92.50 274 PHE A N 1
ATOM 2113 C CA . PHE A 1 274 ? 10.836 6.004 -32.750 1.00 92.50 274 PHE A CA 1
ATOM 2114 C C . PHE A 1 274 ? 10.393 6.991 -33.844 1.00 92.50 274 PHE A C 1
ATOM 2116 O O . PHE A 1 274 ? 9.192 7.166 -34.048 1.00 92.50 274 PHE A O 1
ATOM 2123 N N . ILE A 1 275 ? 11.336 7.569 -34.599 1.00 90.50 275 ILE A N 1
ATOM 2124 C CA . ILE A 1 275 ? 11.023 8.426 -35.756 1.00 90.50 275 ILE A CA 1
ATOM 2125 C C . ILE A 1 275 ? 10.292 7.621 -36.841 1.00 90.50 275 ILE A C 1
ATOM 2127 O O . ILE A 1 275 ? 9.237 8.044 -37.307 1.00 90.50 275 ILE A O 1
ATOM 2131 N N . ALA A 1 276 ? 10.795 6.434 -37.197 1.00 88.62 276 ALA A N 1
ATOM 2132 C CA . ALA A 1 276 ? 10.163 5.556 -38.185 1.00 88.62 276 ALA A CA 1
ATOM 2133 C C . ALA A 1 276 ? 8.793 4.996 -37.742 1.00 88.62 276 ALA A C 1
ATOM 2135 O O . ALA A 1 276 ? 8.035 4.517 -38.582 1.00 88.62 276 ALA A O 1
ATOM 2136 N N . ALA A 1 277 ? 8.478 5.036 -36.443 1.00 88.06 277 ALA A N 1
ATOM 2137 C CA . ALA A 1 277 ? 7.182 4.669 -35.867 1.00 88.06 277 ALA A CA 1
ATOM 2138 C C . ALA A 1 277 ? 6.224 5.869 -35.690 1.00 88.06 277 ALA A C 1
ATOM 2140 O O . ALA A 1 277 ? 5.156 5.727 -35.082 1.00 88.06 277 ALA A O 1
ATOM 2141 N N . GLU A 1 278 ? 6.608 7.054 -36.181 1.00 88.50 278 GLU A N 1
ATOM 2142 C CA . GLU A 1 278 ? 5.873 8.317 -36.035 1.00 88.50 278 GLU A CA 1
ATOM 2143 C C . GLU A 1 278 ? 5.603 8.658 -34.557 1.00 88.50 278 GLU A C 1
ATOM 2145 O O . GLU A 1 278 ? 4.464 8.886 -34.135 1.00 88.50 278 GLU A O 1
ATOM 2150 N N . LYS A 1 279 ? 6.653 8.603 -33.725 1.00 90.62 279 LYS A N 1
ATOM 2151 C CA . LYS A 1 279 ? 6.595 8.881 -32.281 1.00 90.62 279 LYS A CA 1
ATOM 2152 C C . LYS A 1 279 ? 7.633 9.922 -31.863 1.00 90.62 279 LYS A C 1
ATOM 2154 O O . LYS A 1 279 ? 8.723 10.022 -32.423 1.00 90.62 279 LYS A O 1
ATOM 2159 N N . THR A 1 280 ? 7.283 10.697 -30.843 1.00 89.62 280 THR A N 1
ATOM 2160 C CA . THR A 1 280 ? 8.098 11.777 -30.282 1.00 89.62 280 THR A CA 1
ATOM 2161 C C . THR A 1 280 ? 9.332 11.227 -29.569 1.00 89.62 280 THR A C 1
ATOM 2163 O O . THR A 1 280 ? 9.243 10.386 -28.675 1.00 89.62 280 THR A O 1
ATOM 2166 N N . THR A 1 281 ? 10.510 11.726 -29.939 1.00 87.88 281 THR A N 1
ATOM 2167 C CA . THR A 1 281 ? 11.804 11.297 -29.376 1.00 87.88 281 THR A CA 1
ATOM 2168 C C . THR A 1 281 ? 12.099 11.909 -28.005 1.00 87.88 281 THR A C 1
ATOM 2170 O O . THR A 1 281 ? 13.006 11.458 -27.303 1.00 87.88 281 THR A O 1
ATOM 2173 N N . GLU A 1 282 ? 11.338 12.929 -27.602 1.00 85.75 282 GLU A N 1
ATOM 2174 C CA . GLU A 1 282 ? 11.542 13.635 -26.338 1.00 85.75 282 GLU A CA 1
ATOM 2175 C C . GLU A 1 282 ? 10.720 13.092 -25.161 1.00 85.75 282 GLU A C 1
ATOM 2177 O O . GLU A 1 282 ? 11.084 13.344 -24.008 1.00 85.75 282 GLU A O 1
ATOM 2182 N N . ASP A 1 283 ? 9.662 12.333 -25.436 1.00 88.38 283 ASP A N 1
ATOM 2183 C CA . ASP A 1 283 ? 8.712 11.866 -24.428 1.00 88.38 283 ASP A CA 1
ATOM 2184 C C . ASP A 1 283 ? 9.211 10.674 -23.596 1.00 88.38 283 ASP A C 1
ATOM 2186 O O . ASP A 1 283 ? 10.211 10.015 -23.899 1.00 88.38 283 ASP A O 1
ATOM 2190 N N . LEU A 1 284 ? 8.484 10.418 -22.505 1.00 90.12 284 LEU A N 1
ATOM 2191 C CA . LEU A 1 284 ? 8.706 9.312 -21.580 1.00 90.12 284 LEU A CA 1
ATOM 2192 C C . LEU A 1 284 ? 7.637 8.232 -21.779 1.00 90.12 284 LEU A C 1
ATOM 2194 O O . LEU A 1 284 ? 6.449 8.470 -21.565 1.00 90.12 284 LEU A O 1
ATOM 2198 N N . TYR A 1 285 ? 8.072 7.030 -22.142 1.00 91.50 285 TYR A N 1
ATOM 2199 C CA . TYR A 1 285 ? 7.204 5.904 -22.478 1.00 91.50 285 TYR A CA 1
ATOM 2200 C C . TYR A 1 285 ? 7.180 4.859 -21.360 1.00 91.50 285 TYR A C 1
ATOM 2202 O O . TYR A 1 285 ? 8.215 4.558 -20.768 1.00 91.50 285 TYR A O 1
ATOM 2210 N N . SER A 1 286 ? 6.008 4.278 -21.086 1.00 91.88 286 SER A N 1
ATOM 2211 C CA . SER A 1 286 ? 5.887 3.099 -20.214 1.00 91.88 286 SER A CA 1
ATOM 2212 C C . SER A 1 286 ? 6.209 1.803 -20.972 1.00 91.88 286 SER A C 1
ATOM 2214 O O . SER A 1 286 ? 6.239 1.802 -22.204 1.00 91.88 286 SER A O 1
ATOM 2216 N N . ILE A 1 287 ? 6.386 0.683 -20.254 1.00 89.56 287 ILE A N 1
ATOM 2217 C CA . ILE A 1 287 ? 6.580 -0.646 -20.870 1.00 89.56 287 ILE A CA 1
ATOM 2218 C C . ILE A 1 287 ? 5.444 -0.962 -21.857 1.00 89.56 287 ILE A C 1
ATOM 2220 O O . ILE A 1 287 ? 5.723 -1.380 -22.977 1.00 89.56 287 ILE A O 1
ATOM 2224 N N . ALA A 1 288 ? 4.189 -0.703 -21.467 1.00 91.38 288 ALA A N 1
ATOM 2225 C CA . ALA A 1 288 ? 3.023 -0.943 -22.316 1.00 91.38 288 ALA A CA 1
ATOM 2226 C C . ALA A 1 288 ? 3.087 -0.093 -23.593 1.00 91.38 288 ALA A C 1
ATOM 2228 O O . ALA A 1 288 ? 3.017 -0.638 -24.688 1.00 91.38 288 ALA A O 1
ATOM 2229 N N . ASN A 1 289 ? 3.373 1.211 -23.472 1.00 91.81 289 ASN A N 1
ATOM 2230 C CA . ASN A 1 289 ? 3.501 2.094 -24.635 1.00 91.81 289 ASN A CA 1
ATOM 2231 C C . ASN A 1 289 ? 4.561 1.567 -25.625 1.00 91.81 289 ASN A C 1
ATOM 2233 O O . ASN A 1 289 ? 4.351 1.613 -26.832 1.00 91.81 289 ASN A O 1
ATOM 2237 N N . ILE A 1 290 ? 5.699 1.064 -25.129 1.00 91.44 290 ILE A N 1
ATOM 2238 C CA . ILE A 1 290 ? 6.772 0.503 -25.969 1.00 91.44 290 ILE A CA 1
ATOM 2239 C C . ILE A 1 290 ? 6.306 -0.795 -26.643 1.00 91.44 290 ILE A C 1
ATOM 2241 O O . ILE A 1 290 ? 6.568 -0.985 -27.829 1.00 91.44 290 ILE A O 1
ATOM 2245 N N . GLN A 1 291 ? 5.587 -1.663 -25.923 1.00 91.44 291 GLN A N 1
ATOM 2246 C CA . GLN A 1 291 ? 5.002 -2.898 -26.459 1.00 91.44 291 GLN A CA 1
ATOM 2247 C C . GLN A 1 291 ? 3.939 -2.630 -27.536 1.00 91.44 291 GLN A C 1
ATOM 2249 O O . GLN A 1 291 ? 3.920 -3.328 -28.554 1.00 91.44 291 GLN A O 1
ATOM 2254 N N . ASP A 1 292 ? 3.114 -1.599 -27.355 1.00 92.75 292 ASP A N 1
ATOM 2255 C CA . ASP A 1 292 ? 2.082 -1.173 -28.304 1.00 92.75 292 ASP A CA 1
ATOM 2256 C C . ASP A 1 292 ? 2.703 -0.551 -29.562 1.00 92.75 292 ASP A C 1
ATOM 2258 O O . ASP A 1 292 ? 2.358 -0.937 -30.680 1.00 92.75 292 ASP A O 1
ATOM 2262 N N . ILE A 1 293 ? 3.681 0.354 -29.401 1.00 91.75 293 ILE A N 1
ATOM 2263 C CA . ILE A 1 293 ? 4.439 0.949 -30.516 1.00 91.75 293 ILE A CA 1
ATOM 2264 C C . ILE A 1 293 ? 5.159 -0.152 -31.306 1.00 91.75 293 ILE A C 1
ATOM 2266 O O . ILE A 1 293 ? 5.051 -0.197 -32.529 1.00 91.75 293 ILE A O 1
ATOM 2270 N N . PHE A 1 294 ? 5.831 -1.083 -30.623 1.00 91.50 294 PHE A N 1
ATOM 2271 C CA . PHE A 1 294 ? 6.508 -2.229 -31.237 1.00 91.50 294 PHE A CA 1
ATOM 2272 C C . PHE A 1 294 ? 5.552 -3.149 -31.993 1.00 91.50 294 PHE A C 1
ATOM 2274 O O . PHE A 1 294 ? 5.812 -3.495 -33.144 1.00 91.50 294 PHE A O 1
ATOM 2281 N N . SER A 1 295 ? 4.424 -3.519 -31.388 1.00 91.12 295 SER A N 1
ATOM 2282 C CA . SER A 1 295 ? 3.457 -4.416 -32.028 1.00 91.12 295 SER A CA 1
ATOM 2283 C C . SER A 1 295 ? 2.770 -3.750 -33.224 1.00 91.12 295 SER A C 1
ATOM 2285 O O . SER A 1 295 ? 2.576 -4.402 -34.250 1.00 91.12 295 SER A O 1
ATOM 2287 N N . THR A 1 296 ? 2.498 -2.444 -33.140 1.00 92.19 296 THR A N 1
ATOM 2288 C CA . THR A 1 296 ? 1.983 -1.636 -34.257 1.00 92.19 296 THR A CA 1
ATOM 2289 C C . THR A 1 296 ? 3.001 -1.562 -35.398 1.00 92.19 296 THR A C 1
ATOM 2291 O O . THR A 1 296 ? 2.651 -1.831 -36.543 1.00 92.19 296 THR A O 1
ATOM 2294 N N . TYR A 1 297 ? 4.270 -1.273 -35.091 1.00 90.69 297 TYR A N 1
ATOM 2295 C CA . TYR A 1 297 ? 5.364 -1.141 -36.063 1.00 90.69 297 TYR A CA 1
ATOM 2296 C C . TYR A 1 297 ? 5.676 -2.447 -36.805 1.00 90.69 297 TYR A C 1
ATOM 2298 O O . TYR A 1 297 ? 5.822 -2.469 -38.025 1.00 90.69 297 TYR A O 1
ATOM 2306 N N . VAL A 1 298 ? 5.744 -3.559 -36.069 1.00 89.75 298 VAL A N 1
ATOM 2307 C CA . VAL A 1 298 ? 5.962 -4.897 -36.640 1.00 89.75 298 VAL A CA 1
ATOM 2308 C C . VAL A 1 298 ? 4.792 -5.312 -37.536 1.00 89.75 298 VAL A C 1
ATOM 2310 O O . VAL A 1 298 ? 5.012 -5.991 -38.535 1.00 89.75 298 VAL A O 1
ATOM 2313 N N . SER A 1 299 ? 3.570 -4.870 -37.223 1.00 89.50 299 SER A N 1
ATOM 2314 C CA . SER A 1 299 ? 2.387 -5.132 -38.050 1.00 89.50 299 SER A CA 1
ATOM 2315 C C . SER A 1 299 ? 2.345 -4.246 -39.300 1.00 89.50 299 SER A C 1
ATOM 2317 O O . SER A 1 299 ? 2.112 -4.758 -40.389 1.00 89.50 299 SER A O 1
ATOM 2319 N N . SER A 1 300 ? 2.623 -2.939 -39.193 1.00 90.06 300 SER A N 1
ATOM 2320 C CA . SER A 1 300 ? 2.586 -2.026 -40.348 1.00 90.06 300 SER A CA 1
ATOM 2321 C C . SER A 1 300 ? 3.675 -2.323 -41.383 1.00 90.06 300 SER A C 1
ATOM 2323 O O . SER A 1 300 ? 3.445 -2.151 -42.578 1.00 90.06 300 SER A O 1
ATOM 2325 N N . LYS A 1 301 ? 4.837 -2.824 -40.941 1.00 87.00 301 LYS A N 1
ATOM 2326 C CA . LYS A 1 301 ? 5.928 -3.285 -41.815 1.00 87.00 301 LYS A CA 1
ATOM 2327 C C . LYS A 1 301 ? 5.916 -4.793 -42.108 1.00 87.00 301 LYS A C 1
ATOM 2329 O O . LYS A 1 301 ? 6.792 -5.262 -42.820 1.00 87.00 301 LYS A O 1
ATOM 2334 N N . ASN A 1 302 ? 4.934 -5.545 -41.599 1.00 86.69 302 ASN A N 1
ATOM 2335 C CA . ASN A 1 302 ? 4.793 -7.002 -41.769 1.00 86.69 302 ASN A CA 1
ATOM 2336 C C . ASN A 1 302 ? 6.031 -7.840 -41.362 1.00 86.69 302 ASN A C 1
ATOM 2338 O O . ASN A 1 302 ? 6.214 -8.950 -41.849 1.00 86.69 302 ASN A O 1
ATOM 2342 N N . LEU A 1 303 ? 6.845 -7.361 -40.413 1.00 86.19 303 LEU A N 1
ATOM 2343 C CA . LEU A 1 303 ? 8.141 -7.953 -40.018 1.00 86.19 303 LEU A CA 1
ATOM 2344 C C . LEU A 1 303 ? 8.023 -9.259 -39.198 1.00 86.19 303 LEU A C 1
ATOM 2346 O O . LEU A 1 303 ? 8.956 -9.637 -38.494 1.00 86.19 303 LEU A O 1
ATOM 2350 N N . THR A 1 304 ? 6.869 -9.930 -39.209 1.00 88.12 304 THR A N 1
ATOM 2351 C CA . THR A 1 304 ? 6.657 -11.201 -38.492 1.00 88.12 304 THR A CA 1
ATOM 2352 C C . THR A 1 304 ? 7.019 -12.364 -39.408 1.00 88.12 304 THR A C 1
ATOM 2354 O O . THR A 1 304 ? 6.547 -12.423 -40.541 1.00 88.12 304 THR A O 1
ATOM 2357 N N . ASN A 1 305 ? 7.829 -13.308 -38.926 1.00 85.00 305 ASN A N 1
ATOM 2358 C CA . ASN A 1 305 ? 8.306 -14.400 -39.765 1.00 85.00 305 ASN A CA 1
ATOM 2359 C C . ASN A 1 305 ? 7.148 -15.315 -40.209 1.00 85.00 305 ASN A C 1
ATOM 2361 O O . ASN A 1 305 ? 6.393 -15.828 -39.381 1.00 85.00 305 ASN A O 1
ATOM 2365 N N . VAL A 1 306 ? 7.035 -15.541 -41.522 1.00 83.50 306 VAL A N 1
ATOM 2366 C CA . VAL A 1 306 ? 5.953 -16.329 -42.144 1.00 83.50 306 VAL A CA 1
ATOM 2367 C C . VAL A 1 306 ? 5.969 -17.795 -41.694 1.00 83.50 306 VAL A C 1
ATOM 2369 O O . VAL A 1 306 ? 4.907 -18.393 -41.532 1.00 83.50 306 VAL A O 1
ATOM 2372 N N . ASN A 1 307 ? 7.155 -18.363 -41.454 1.00 80.06 307 ASN A N 1
ATOM 2373 C CA . ASN A 1 307 ? 7.313 -19.757 -41.036 1.00 80.06 307 ASN A CA 1
ATOM 2374 C C . ASN A 1 307 ? 7.155 -19.926 -39.516 1.00 80.06 307 ASN A C 1
ATOM 2376 O O . ASN A 1 307 ? 6.643 -20.945 -39.059 1.00 80.06 307 ASN A O 1
ATOM 2380 N N . GLU A 1 308 ? 7.571 -18.929 -38.728 1.00 84.31 308 GLU A N 1
ATOM 2381 C CA . GLU A 1 308 ? 7.513 -18.967 -37.264 1.00 84.31 308 GLU A CA 1
ATOM 2382 C C . GLU A 1 308 ? 7.072 -17.626 -36.654 1.00 84.31 308 GLU A C 1
ATOM 2384 O O . GLU A 1 308 ? 7.896 -16.793 -36.286 1.00 84.31 308 GLU A O 1
ATOM 2389 N N . GLN A 1 309 ? 5.768 -17.451 -36.426 1.00 81.94 309 GLN A N 1
ATOM 2390 C CA . GLN A 1 309 ? 5.165 -16.202 -35.916 1.00 81.94 309 GLN A CA 1
ATOM 2391 C C . GLN A 1 309 ? 5.680 -15.716 -34.538 1.00 81.94 309 GLN A C 1
ATOM 2393 O O . GLN A 1 309 ? 5.375 -14.598 -34.114 1.00 81.94 309 GLN A O 1
ATOM 2398 N N . GLN A 1 310 ? 6.459 -16.535 -33.819 1.00 83.31 310 GLN A N 1
ATOM 2399 C CA . GLN A 1 310 ? 7.163 -16.131 -32.593 1.00 83.31 310 GLN A CA 1
ATOM 2400 C C . GLN A 1 310 ? 8.410 -15.260 -32.862 1.00 83.31 310 GLN A C 1
ATOM 2402 O O . GLN A 1 310 ? 8.855 -14.541 -31.961 1.00 83.31 310 GLN A O 1
ATOM 2407 N N . TYR A 1 311 ? 8.963 -15.329 -34.078 1.00 86.88 311 TYR A N 1
ATOM 2408 C CA . TYR A 1 311 ? 10.137 -14.589 -34.535 1.00 86.88 311 TYR A CA 1
ATOM 2409 C C . TYR A 1 311 ? 9.754 -13.384 -35.403 1.00 86.88 311 TYR A C 1
ATOM 2411 O O . TYR A 1 311 ? 8.735 -13.359 -36.095 1.00 86.88 311 TYR A O 1
ATOM 2419 N N . ILE A 1 312 ? 10.612 -12.372 -35.347 1.00 87.81 312 ILE A N 1
ATOM 2420 C CA . ILE A 1 312 ? 10.508 -11.100 -36.055 1.00 87.81 312 ILE A CA 1
ATOM 2421 C C . ILE A 1 312 ? 11.803 -10.904 -36.839 1.00 87.81 312 ILE A C 1
ATOM 2423 O O . ILE A 1 312 ? 12.898 -11.076 -36.289 1.00 87.81 312 ILE A O 1
ATOM 2427 N N . ASN A 1 313 ? 11.662 -10.545 -38.111 1.00 87.56 313 ASN A N 1
ATOM 2428 C CA . ASN A 1 313 ? 12.742 -10.374 -39.077 1.00 87.56 313 ASN A CA 1
ATOM 2429 C C . ASN A 1 313 ? 13.382 -8.992 -38.866 1.00 87.56 313 ASN A C 1
ATOM 2431 O O . ASN A 1 313 ? 13.149 -8.045 -39.613 1.00 87.56 313 ASN A O 1
ATOM 2435 N N . VAL A 1 314 ? 14.148 -8.840 -37.782 1.00 83.88 314 VAL A N 1
ATOM 2436 C CA . VAL A 1 314 ? 14.731 -7.547 -37.392 1.00 83.88 314 VAL A CA 1
ATOM 2437 C C . VAL A 1 314 ? 15.783 -7.039 -38.377 1.00 83.88 314 VAL A C 1
ATOM 2439 O O . VAL A 1 314 ? 16.004 -5.835 -38.415 1.00 83.88 314 VAL A O 1
ATOM 2442 N N . GLY A 1 315 ? 16.403 -7.913 -39.179 1.00 80.31 315 GLY A N 1
ATOM 2443 C CA . GLY A 1 315 ? 17.354 -7.520 -40.227 1.00 80.31 315 GLY A CA 1
ATOM 2444 C C . GLY A 1 315 ? 16.725 -6.878 -41.472 1.00 80.31 315 GLY A C 1
ATOM 2445 O O . GLY A 1 315 ? 17.405 -6.120 -42.158 1.00 80.31 315 GLY A O 1
ATOM 2446 N N . GLU A 1 316 ? 15.434 -7.110 -41.740 1.00 82.88 316 GLU A N 1
ATOM 2447 C CA . GLU A 1 316 ? 14.732 -6.527 -42.899 1.00 82.88 316 GLU A CA 1
ATOM 2448 C C . GLU A 1 316 ? 14.479 -5.016 -42.747 1.00 82.88 316 GLU A C 1
ATOM 2450 O O . GLU A 1 316 ? 14.320 -4.308 -43.742 1.00 82.88 316 GLU A O 1
ATOM 2455 N N . ASP A 1 317 ? 14.472 -4.497 -41.514 1.00 86.44 317 ASP A N 1
ATOM 2456 C CA . ASP A 1 317 ? 14.258 -3.079 -41.227 1.00 86.44 317 ASP A CA 1
ATOM 2457 C C . ASP A 1 317 ? 15.460 -2.449 -40.515 1.00 86.44 317 ASP A C 1
ATOM 2459 O O . ASP A 1 317 ? 15.717 -2.694 -39.338 1.00 86.44 317 ASP A O 1
ATOM 2463 N N . VAL A 1 318 ? 16.158 -1.552 -41.216 1.00 85.94 318 VAL A N 1
ATOM 2464 C CA . VAL A 1 318 ? 17.388 -0.890 -40.737 1.00 85.94 318 VAL A CA 1
ATOM 2465 C C . VAL A 1 318 ? 17.196 -0.176 -39.390 1.00 85.94 318 VAL A C 1
ATOM 2467 O O . VAL A 1 318 ? 18.107 -0.167 -38.560 1.00 85.94 318 VAL A O 1
ATOM 2470 N N . ALA A 1 319 ? 16.020 0.409 -39.140 1.00 86.00 319 ALA A N 1
ATOM 2471 C CA . ALA A 1 319 ? 15.744 1.118 -37.892 1.00 86.00 319 ALA A CA 1
ATOM 2472 C C . ALA A 1 319 ? 15.520 0.153 -36.711 1.00 86.00 319 ALA A C 1
ATOM 2474 O O . ALA A 1 319 ? 16.035 0.396 -35.617 1.00 86.00 319 ALA A O 1
ATOM 2475 N N . LEU A 1 320 ? 14.816 -0.962 -36.928 1.00 85.88 320 LEU A N 1
ATOM 2476 C CA . LEU A 1 320 ? 14.627 -2.016 -35.932 1.00 85.88 320 LEU A CA 1
ATOM 2477 C C . LEU A 1 320 ? 15.922 -2.798 -35.661 1.00 85.88 320 LEU A C 1
ATOM 2479 O O . LEU A 1 320 ? 16.230 -3.075 -34.499 1.00 85.88 320 LEU A O 1
ATOM 2483 N N . PHE A 1 321 ? 16.719 -3.080 -36.697 1.00 86.50 321 PHE A N 1
ATOM 2484 C CA . PHE A 1 321 ? 18.059 -3.659 -36.569 1.00 86.50 321 PHE A CA 1
ATOM 2485 C C . PHE A 1 321 ? 18.972 -2.766 -35.721 1.00 86.50 321 PHE A C 1
ATOM 2487 O O . PHE A 1 321 ? 19.616 -3.239 -34.785 1.00 86.50 321 PHE A O 1
ATOM 2494 N N . ALA A 1 322 ? 18.977 -1.452 -35.979 1.00 85.88 322 ALA A N 1
ATOM 2495 C CA . ALA A 1 322 ? 19.707 -0.493 -35.155 1.00 85.88 322 ALA A CA 1
ATOM 2496 C C . ALA A 1 322 ? 19.209 -0.506 -33.698 1.00 85.88 322 ALA A C 1
ATOM 2498 O O . ALA A 1 322 ? 20.012 -0.678 -32.781 1.00 85.88 322 ALA A O 1
ATOM 2499 N N . ALA A 1 323 ? 17.899 -0.390 -33.463 1.00 86.00 323 ALA A N 1
ATOM 2500 C CA . ALA A 1 323 ? 17.321 -0.343 -32.117 1.00 86.00 323 ALA A CA 1
ATOM 2501 C C . ALA A 1 323 ? 17.525 -1.638 -31.300 1.00 86.00 323 ALA A C 1
ATOM 2503 O O . ALA A 1 323 ? 17.647 -1.576 -30.075 1.00 86.00 323 ALA A O 1
ATOM 2504 N N . THR A 1 324 ? 17.615 -2.797 -31.961 1.00 85.62 324 THR A N 1
ATOM 2505 C CA . THR A 1 324 ? 17.913 -4.110 -31.352 1.00 85.62 324 THR A CA 1
ATOM 2506 C C . THR A 1 324 ? 19.406 -4.482 -31.367 1.00 85.62 324 THR A C 1
ATOM 2508 O O . THR A 1 324 ? 19.784 -5.565 -30.905 1.00 85.62 324 THR A O 1
ATOM 2511 N N . SER A 1 325 ? 20.276 -3.586 -31.842 1.00 83.06 325 SER A N 1
ATOM 2512 C CA . SER A 1 325 ? 21.722 -3.809 -31.916 1.00 83.06 325 SER A CA 1
ATOM 2513 C C . SER A 1 325 ? 22.366 -3.875 -30.529 1.00 83.06 325 SER A C 1
ATOM 2515 O O . SER A 1 325 ? 22.161 -2.987 -29.702 1.00 83.06 325 SER A O 1
ATOM 2517 N N . ASN A 1 326 ? 23.178 -4.899 -30.259 1.00 77.94 326 ASN A N 1
ATOM 2518 C CA . ASN A 1 326 ? 23.938 -5.017 -29.015 1.00 77.94 326 ASN A CA 1
ATOM 2519 C C . ASN A 1 326 ? 25.431 -4.760 -29.268 1.00 77.94 326 ASN A C 1
ATOM 2521 O O . ASN A 1 326 ? 26.061 -5.463 -30.047 1.00 77.94 326 ASN A O 1
ATOM 2525 N N . LYS A 1 327 ? 26.030 -3.798 -28.555 1.00 65.94 327 LYS A N 1
ATOM 2526 C CA . LYS A 1 327 ? 27.448 -3.418 -28.735 1.00 65.94 327 LYS A CA 1
ATOM 2527 C C . LYS A 1 327 ? 28.456 -4.546 -28.462 1.00 65.94 327 LYS A C 1
ATOM 2529 O O . LYS A 1 327 ? 29.597 -4.438 -28.895 1.00 65.94 327 LYS A O 1
ATOM 2534 N N . ASN A 1 328 ? 28.048 -5.595 -27.743 1.00 62.09 328 ASN A N 1
ATOM 2535 C CA . ASN A 1 328 ? 28.929 -6.655 -27.248 1.00 62.09 328 ASN A CA 1
ATOM 2536 C C . ASN A 1 328 ? 28.610 -8.045 -27.835 1.00 62.09 328 ASN A C 1
ATOM 2538 O O . ASN A 1 328 ? 29.155 -9.038 -27.351 1.00 62.09 328 ASN A O 1
ATOM 2542 N N . LYS A 1 329 ? 27.702 -8.155 -28.817 1.00 68.94 329 LYS A N 1
ATOM 2543 C CA . LYS A 1 329 ? 27.335 -9.427 -29.465 1.00 68.94 329 LYS A CA 1
ATOM 2544 C C . LYS A 1 329 ? 26.982 -9.230 -30.933 1.00 68.94 329 LYS A C 1
ATOM 2546 O O . LYS A 1 329 ? 26.514 -8.173 -31.331 1.00 68.94 329 LYS A O 1
ATOM 2551 N N . GLU A 1 330 ? 27.136 -10.298 -31.704 1.00 68.94 330 GLU A N 1
ATOM 2552 C CA . GLU A 1 330 ? 26.584 -10.399 -33.051 1.00 68.94 330 GLU A CA 1
ATOM 2553 C C . GLU A 1 330 ? 25.055 -10.204 -33.027 1.00 68.94 330 GLU A C 1
ATOM 2555 O O . GLU A 1 330 ? 24.357 -10.657 -32.107 1.00 68.94 330 GLU A O 1
ATOM 2560 N N . ASN A 1 331 ? 24.535 -9.474 -34.015 1.00 75.50 331 ASN A N 1
ATOM 2561 C CA . ASN A 1 331 ? 23.118 -9.143 -34.110 1.00 75.50 331 ASN A CA 1
ATOM 2562 C C . ASN A 1 331 ? 22.422 -10.162 -35.017 1.00 75.50 331 ASN A C 1
ATOM 2564 O O . ASN A 1 331 ? 22.666 -10.137 -36.221 1.00 75.50 331 ASN A O 1
ATOM 2568 N N . PRO A 1 332 ? 21.574 -11.052 -34.472 1.00 77.19 332 PRO A N 1
ATOM 2569 C CA . PRO A 1 332 ? 20.866 -12.020 -35.288 1.00 77.19 332 PRO A CA 1
ATOM 2570 C C . PRO A 1 332 ? 19.799 -11.311 -36.123 1.00 77.19 332 PRO A C 1
ATOM 2572 O O . PRO A 1 332 ? 19.106 -10.415 -35.644 1.00 77.19 332 PRO A O 1
ATOM 2575 N N . GLU A 1 333 ? 19.651 -11.766 -37.360 1.00 82.06 333 GLU A N 1
ATOM 2576 C CA . GLU A 1 333 ? 18.664 -11.293 -38.337 1.00 82.06 333 GLU A CA 1
ATOM 2577 C C . GLU A 1 333 ? 17.211 -11.541 -37.884 1.00 82.06 333 GLU A C 1
ATOM 2579 O O . GLU A 1 333 ? 16.295 -10.810 -38.265 1.00 82.06 333 GLU A O 1
ATOM 2584 N N . PHE A 1 334 ? 17.023 -12.518 -36.988 1.00 86.25 334 PHE A N 1
ATOM 2585 C CA . PHE A 1 334 ? 15.747 -12.919 -36.400 1.00 86.25 334 PHE A CA 1
ATOM 2586 C C . PHE A 1 334 ? 15.801 -12.848 -34.866 1.00 86.25 334 PHE A C 1
ATOM 2588 O O . PHE A 1 334 ? 16.729 -13.363 -34.238 1.00 86.25 334 PHE A O 1
ATOM 2595 N N . LEU A 1 335 ? 14.778 -12.258 -34.241 1.00 87.62 335 LEU A N 1
ATOM 2596 C CA . LEU A 1 335 ? 14.619 -12.211 -32.780 1.00 87.62 335 LEU A CA 1
ATOM 2597 C C . LEU A 1 335 ? 13.205 -12.605 -32.362 1.00 87.62 335 LEU A C 1
ATOM 2599 O O . LEU A 1 335 ? 12.243 -12.320 -33.070 1.00 87.62 335 LEU A O 1
ATOM 2603 N N . LYS A 1 336 ? 13.058 -13.215 -31.180 1.00 89.38 336 LYS A N 1
ATOM 2604 C CA . LYS A 1 336 ? 11.734 -13.376 -30.567 1.00 89.38 336 LYS A CA 1
ATOM 2605 C C . LYS A 1 336 ? 11.188 -12.018 -30.135 1.00 89.38 336 LYS A C 1
ATOM 2607 O O . LYS A 1 336 ? 11.962 -11.142 -29.745 1.00 89.38 336 LYS A O 1
ATOM 2612 N N . ARG A 1 337 ? 9.859 -11.859 -30.149 1.00 86.94 337 ARG A N 1
ATOM 2613 C CA . ARG A 1 337 ? 9.164 -10.622 -29.726 1.00 86.94 337 ARG A CA 1
ATOM 2614 C C . ARG A 1 337 ? 9.675 -10.088 -28.380 1.00 86.94 337 ARG A C 1
ATOM 2616 O O . ARG A 1 337 ? 10.024 -8.913 -28.296 1.00 86.94 337 ARG A O 1
ATOM 2623 N N . ASP A 1 338 ? 9.803 -10.951 -27.375 1.00 88.38 338 ASP A N 1
ATOM 2624 C CA . ASP A 1 338 ? 10.248 -10.557 -26.031 1.00 88.38 338 ASP A CA 1
ATOM 2625 C C . ASP A 1 338 ? 11.737 -10.173 -25.976 1.00 88.38 338 ASP A C 1
ATOM 2627 O O . ASP A 1 338 ? 12.102 -9.200 -25.313 1.00 88.38 338 ASP A O 1
ATOM 2631 N N . ASP A 1 339 ? 12.601 -10.881 -26.713 1.00 88.81 339 ASP A N 1
ATOM 2632 C CA . ASP A 1 339 ? 14.032 -10.563 -26.802 1.00 88.81 339 ASP A CA 1
ATOM 2633 C C . ASP A 1 339 ? 14.271 -9.234 -27.530 1.00 88.81 339 ASP A C 1
ATOM 2635 O O . ASP A 1 339 ? 15.091 -8.428 -27.090 1.00 88.81 339 ASP A O 1
ATOM 2639 N N . ALA A 1 340 ? 13.540 -8.970 -28.617 1.00 87.94 340 ALA A N 1
ATOM 2640 C CA . ALA A 1 340 ? 13.606 -7.705 -29.345 1.00 87.94 340 ALA A CA 1
ATOM 2641 C C . ALA A 1 340 ? 13.146 -6.528 -28.468 1.00 87.94 340 ALA A C 1
ATOM 2643 O O . ALA A 1 340 ? 13.874 -5.542 -28.333 1.00 87.94 340 ALA A O 1
ATOM 2644 N N . LEU A 1 341 ? 11.994 -6.662 -27.798 1.00 89.69 341 LEU A N 1
ATOM 2645 C CA . LEU A 1 341 ? 11.488 -5.682 -26.829 1.00 89.69 341 LEU A CA 1
ATOM 2646 C C . LEU A 1 341 ? 12.492 -5.411 -25.703 1.00 89.69 341 LEU A C 1
ATOM 2648 O O . LEU A 1 341 ? 12.732 -4.254 -25.352 1.00 89.69 341 LEU A O 1
ATOM 2652 N N . LYS A 1 342 ? 13.116 -6.464 -25.163 1.00 90.00 342 LYS A N 1
ATOM 2653 C CA . LYS A 1 342 ? 14.142 -6.334 -24.129 1.00 90.00 342 LYS A CA 1
ATOM 2654 C C . LYS A 1 342 ? 15.371 -5.580 -24.637 1.00 90.00 342 LYS A C 1
ATOM 2656 O O . LYS A 1 342 ? 15.801 -4.642 -23.979 1.00 90.00 342 LYS A O 1
ATOM 2661 N N . ARG A 1 343 ? 15.904 -5.921 -25.816 1.00 89.38 343 ARG A N 1
ATOM 2662 C CA . ARG A 1 343 ? 17.053 -5.202 -26.399 1.00 89.38 343 ARG A CA 1
ATOM 2663 C C . ARG A 1 343 ? 16.749 -3.726 -26.663 1.00 89.38 343 ARG A C 1
ATOM 2665 O O . ARG A 1 343 ? 17.618 -2.890 -26.442 1.00 89.38 343 ARG A O 1
ATOM 2672 N N . ILE A 1 344 ? 15.528 -3.400 -27.094 1.00 89.62 344 ILE A N 1
ATOM 2673 C CA . ILE A 1 344 ? 15.087 -2.009 -27.259 1.00 89.62 344 ILE A CA 1
ATOM 2674 C C . ILE A 1 344 ? 15.066 -1.300 -25.897 1.00 89.62 344 ILE A C 1
ATOM 2676 O O . ILE A 1 344 ? 15.676 -0.241 -25.775 1.00 89.62 344 ILE A O 1
ATOM 2680 N N . ARG A 1 345 ? 14.459 -1.899 -24.857 1.00 89.44 345 ARG A N 1
ATOM 2681 C CA . ARG A 1 345 ? 14.472 -1.369 -23.475 1.00 89.44 345 ARG A CA 1
ATOM 2682 C C . ARG A 1 345 ? 15.901 -1.126 -22.971 1.00 89.44 345 ARG A C 1
ATOM 2684 O O . ARG A 1 345 ? 16.174 -0.041 -22.465 1.00 89.44 345 ARG A O 1
ATOM 2691 N N . ASP A 1 346 ? 16.796 -2.098 -23.151 1.00 88.44 346 ASP A N 1
ATOM 2692 C CA . ASP A 1 346 ? 18.200 -2.047 -22.716 1.00 88.44 346 ASP A CA 1
ATOM 2693 C C . ASP A 1 346 ? 19.025 -0.975 -23.477 1.00 88.44 346 ASP A C 1
ATOM 2695 O O . ASP A 1 346 ? 20.033 -0.488 -22.962 1.00 88.44 346 ASP A O 1
ATOM 2699 N N . ASN A 1 347 ? 18.602 -0.582 -24.688 1.00 88.12 347 ASN A N 1
ATOM 2700 C CA . ASN A 1 347 ? 19.220 0.479 -25.499 1.00 88.12 347 ASN A CA 1
ATOM 2701 C C . ASN A 1 347 ? 18.577 1.873 -25.323 1.00 88.12 347 ASN A C 1
ATOM 2703 O O . ASN A 1 347 ? 19.159 2.874 -25.758 1.00 88.12 347 ASN A O 1
ATOM 2707 N N . MET A 1 348 ? 17.386 1.969 -24.723 1.00 90.12 348 MET A N 1
ATOM 2708 C CA . MET A 1 348 ? 16.752 3.245 -24.371 1.00 90.12 348 MET A CA 1
ATOM 2709 C C . MET A 1 348 ? 17.373 3.847 -23.101 1.00 90.12 348 MET A C 1
ATOM 2711 O O . MET A 1 348 ? 18.078 3.190 -22.339 1.00 90.12 348 MET A O 1
ATOM 2715 N N . GLN A 1 349 ? 17.104 5.127 -22.837 1.00 90.25 349 GLN A N 1
ATOM 2716 C CA . GLN A 1 349 ? 17.529 5.767 -21.595 1.00 90.25 349 GLN A CA 1
ATOM 2717 C C . GLN A 1 349 ? 16.476 5.563 -20.504 1.00 90.25 349 GLN A C 1
ATOM 2719 O O . GLN A 1 349 ? 15.354 6.047 -20.635 1.00 90.25 349 GLN A O 1
ATOM 2724 N N . GLU A 1 350 ? 16.852 4.894 -19.416 1.00 90.38 350 GLU A N 1
ATOM 2725 C CA . GLU A 1 350 ? 15.979 4.685 -18.255 1.00 90.38 350 GLU A CA 1
ATOM 2726 C C . GLU A 1 350 ? 15.706 5.980 -17.478 1.00 90.38 350 GLU A C 1
ATOM 2728 O O . GLU A 1 350 ? 16.593 6.821 -17.290 1.00 90.38 350 GLU A O 1
ATOM 2733 N N . TRP A 1 351 ? 14.475 6.103 -16.992 1.00 90.62 351 TRP A N 1
ATOM 2734 C CA . TRP A 1 351 ? 13.955 7.159 -16.129 1.00 90.62 351 TRP A CA 1
ATOM 2735 C C . TRP A 1 351 ? 12.984 6.552 -15.107 1.00 90.62 351 TRP A C 1
ATOM 2737 O O . TRP A 1 351 ? 12.436 5.467 -15.303 1.00 90.62 351 TRP A O 1
ATOM 2747 N N . HIS A 1 352 ? 12.719 7.278 -14.026 1.00 88.75 352 HIS A N 1
ATOM 2748 C CA . HIS A 1 352 ? 11.653 6.943 -13.090 1.00 88.75 352 HIS A CA 1
ATOM 2749 C C . HIS A 1 352 ? 10.831 8.172 -12.699 1.00 88.75 352 HIS A C 1
ATOM 2751 O O . HIS A 1 352 ? 11.354 9.275 -12.521 1.00 88.75 352 HIS A O 1
ATOM 2757 N N . GLU A 1 353 ? 9.524 7.959 -12.570 1.00 86.88 353 GLU A N 1
ATOM 2758 C CA . GLU A 1 353 ? 8.547 8.933 -12.089 1.00 86.88 353 GLU A CA 1
ATOM 2759 C C . GLU A 1 353 ? 7.970 8.424 -10.769 1.00 86.88 353 GLU A C 1
ATOM 2761 O O . GLU A 1 353 ? 7.396 7.337 -10.707 1.00 86.88 353 GLU A O 1
ATOM 2766 N N . ILE A 1 354 ? 8.142 9.199 -9.702 1.00 85.25 354 ILE A N 1
ATOM 2767 C CA . ILE A 1 354 ? 7.698 8.849 -8.354 1.00 85.25 354 ILE A CA 1
ATOM 2768 C C . ILE A 1 354 ? 6.662 9.872 -7.918 1.00 85.25 354 ILE A C 1
ATOM 2770 O O . ILE A 1 354 ? 6.941 11.071 -7.882 1.00 85.25 354 ILE A O 1
ATOM 2774 N N . LYS A 1 355 ? 5.455 9.388 -7.615 1.00 83.62 355 LYS A N 1
ATOM 2775 C CA . LYS A 1 355 ? 4.364 10.202 -7.072 1.00 83.62 355 LYS A CA 1
ATOM 2776 C C . LYS A 1 355 ? 4.245 9.922 -5.584 1.00 83.62 355 LYS A C 1
ATOM 2778 O O . LYS A 1 355 ? 3.877 8.813 -5.200 1.00 83.62 355 LYS A O 1
ATOM 2783 N N . THR A 1 356 ? 4.543 10.942 -4.790 1.00 76.50 356 THR A N 1
ATOM 2784 C CA . THR A 1 356 ? 4.454 10.931 -3.328 1.00 76.50 356 THR A CA 1
ATOM 2785 C C . THR A 1 356 ? 3.638 12.149 -2.919 1.00 76.50 356 THR A C 1
ATOM 2787 O O . THR A 1 356 ? 3.978 13.261 -3.312 1.00 76.50 356 THR A O 1
ATOM 2790 N N . GLU A 1 357 ? 2.582 11.974 -2.122 1.00 69.19 357 GLU A N 1
ATOM 2791 C CA . GLU A 1 357 ? 1.684 13.072 -1.709 1.00 69.19 357 GLU A CA 1
ATOM 2792 C C . GLU A 1 357 ? 2.453 14.255 -1.082 1.00 69.19 357 GLU A C 1
ATOM 2794 O O . GLU A 1 357 ? 2.191 15.409 -1.409 1.00 69.19 357 GLU A O 1
ATOM 2799 N N . ARG A 1 358 ? 3.498 13.962 -0.291 1.00 64.94 358 ARG A N 1
ATOM 2800 C CA . ARG A 1 358 ? 4.391 14.950 0.347 1.00 64.94 358 ARG A CA 1
ATOM 2801 C C . ARG A 1 358 ? 5.293 15.753 -0.609 1.00 64.94 358 ARG A C 1
ATOM 2803 O O . ARG A 1 358 ? 5.857 16.756 -0.185 1.00 64.94 358 ARG A O 1
ATOM 2810 N N . SER A 1 359 ? 5.515 15.306 -1.849 1.00 64.44 359 SER A N 1
ATOM 2811 C CA . SER A 1 359 ? 6.550 15.881 -2.741 1.00 64.44 359 SER A CA 1
ATOM 2812 C C . SER A 1 359 ? 6.141 15.981 -4.217 1.00 64.44 359 SER A C 1
ATOM 2814 O O . SER A 1 359 ? 6.962 16.320 -5.068 1.00 64.44 359 SER A O 1
ATOM 2816 N N . GLY A 1 360 ? 4.879 15.694 -4.541 1.00 74.62 360 GLY A N 1
ATOM 2817 C CA . GLY A 1 360 ? 4.353 15.756 -5.901 1.00 74.62 360 GLY A CA 1
ATOM 2818 C C . GLY A 1 360 ? 4.896 14.656 -6.819 1.00 74.62 360 GLY A C 1
ATOM 2819 O O . GLY A 1 360 ? 5.044 13.499 -6.421 1.00 74.62 360 GLY A O 1
ATOM 2820 N N . VAL A 1 361 ? 5.140 15.015 -8.084 1.00 81.50 361 VAL A N 1
ATOM 2821 C CA . VAL A 1 361 ? 5.599 14.105 -9.145 1.00 81.50 361 VAL A CA 1
ATOM 2822 C C . VAL A 1 361 ? 7.073 14.372 -9.444 1.00 81.50 361 VAL A C 1
ATOM 2824 O O . VAL A 1 361 ? 7.412 15.272 -10.210 1.00 81.50 361 VAL A O 1
ATOM 2827 N N . VAL A 1 362 ? 7.958 13.573 -8.854 1.00 81.25 362 VAL A N 1
ATOM 2828 C CA . VAL A 1 362 ? 9.407 13.689 -9.041 1.00 81.25 362 VAL A CA 1
ATOM 2829 C C . VAL A 1 362 ? 9.845 12.801 -10.206 1.00 81.25 362 VAL A C 1
ATOM 2831 O O . VAL A 1 362 ? 9.717 11.578 -10.150 1.00 81.25 362 VAL A O 1
ATOM 2834 N N . ARG A 1 363 ? 10.393 13.415 -11.260 1.00 86.00 363 ARG A N 1
ATOM 2835 C CA . ARG A 1 363 ? 11.016 12.724 -12.401 1.00 86.00 363 ARG A CA 1
ATOM 2836 C C . ARG A 1 363 ? 12.533 12.754 -12.258 1.00 86.00 363 ARG A C 1
ATOM 2838 O O . ARG A 1 363 ? 13.119 13.831 -12.176 1.00 86.00 363 ARG A O 1
ATOM 2845 N N . LYS A 1 364 ? 13.175 11.587 -12.252 1.00 83.69 364 LYS A N 1
ATOM 2846 C CA . LYS A 1 364 ? 14.635 11.434 -12.157 1.00 83.69 364 LYS A CA 1
ATOM 2847 C C . LYS A 1 364 ? 15.136 10.483 -13.249 1.00 83.69 364 LYS A C 1
ATOM 2849 O O . LYS A 1 364 ? 14.449 9.545 -13.647 1.00 83.69 364 LYS A O 1
ATOM 2854 N N . LYS A 1 365 ? 16.344 10.745 -13.749 1.00 83.31 365 LYS A N 1
ATOM 2855 C CA . LYS A 1 365 ? 17.020 9.930 -14.768 1.00 83.31 365 LYS A CA 1
ATOM 2856 C C . LYS A 1 365 ? 17.717 8.723 -14.130 1.00 83.31 365 LYS A C 1
ATOM 2858 O O . LYS A 1 365 ? 18.283 8.838 -13.045 1.00 83.31 365 LYS A O 1
ATOM 2863 N N . GLY A 1 366 ? 17.749 7.603 -14.848 1.00 84.69 366 GLY A N 1
ATOM 2864 C CA . GLY A 1 366 ? 18.370 6.347 -14.428 1.00 84.69 366 GLY A CA 1
ATOM 2865 C C . GLY A 1 366 ? 17.384 5.357 -13.806 1.00 84.69 366 GLY A C 1
ATOM 2866 O O . GLY A 1 366 ? 16.202 5.654 -13.635 1.00 84.69 366 GLY A O 1
ATOM 2867 N N . GLN A 1 367 ? 17.895 4.172 -13.471 1.00 80.44 367 GLN A N 1
ATOM 2868 C CA . GLN A 1 367 ? 17.111 3.059 -12.930 1.00 80.44 367 GLN A CA 1
ATOM 2869 C C . GLN A 1 367 ? 16.484 3.398 -11.568 1.00 80.44 367 GLN A C 1
ATOM 2871 O O . GLN A 1 367 ? 17.093 4.087 -10.742 1.00 80.44 367 GLN A O 1
ATOM 2876 N N . LEU A 1 368 ? 15.299 2.849 -11.305 1.00 83.12 368 LEU A N 1
ATOM 2877 C CA . LEU A 1 368 ? 14.636 2.930 -10.006 1.00 83.12 368 LEU A CA 1
ATOM 2878 C C . LEU A 1 368 ? 15.298 1.965 -9.009 1.00 83.12 368 LEU A C 1
ATOM 2880 O O . LEU A 1 368 ? 15.038 0.763 -9.017 1.00 83.12 368 LEU A O 1
ATOM 2884 N N . LYS A 1 369 ? 16.174 2.488 -8.144 1.00 82.38 369 LYS A N 1
ATOM 2885 C CA . LYS A 1 369 ? 16.830 1.688 -7.096 1.00 82.38 369 LYS A CA 1
ATOM 2886 C C . LYS A 1 369 ? 15.818 1.320 -5.996 1.00 82.38 369 LYS A C 1
ATOM 2888 O O . LYS A 1 369 ? 15.249 2.245 -5.418 1.00 82.38 369 LYS A O 1
ATOM 2893 N N . PRO A 1 370 ? 15.635 0.032 -5.648 1.00 87.25 370 PRO A N 1
ATOM 2894 C CA . PRO A 1 370 ? 14.849 -0.360 -4.481 1.00 87.25 370 PRO A CA 1
ATOM 2895 C C . PRO A 1 370 ? 15.540 0.051 -3.174 1.00 87.25 370 PRO A C 1
ATOM 2897 O O . PRO A 1 370 ? 16.768 0.144 -3.112 1.00 87.25 370 PRO A O 1
ATOM 2900 N N . ILE A 1 371 ? 14.755 0.209 -2.107 1.00 89.38 371 ILE A N 1
ATOM 2901 C CA . ILE A 1 371 ? 15.274 0.412 -0.750 1.00 89.38 371 ILE A CA 1
ATOM 2902 C C . ILE A 1 371 ? 15.963 -0.877 -0.297 1.00 89.38 371 ILE A C 1
ATOM 2904 O O . ILE A 1 371 ? 15.345 -1.947 -0.292 1.00 89.38 371 ILE A O 1
ATOM 2908 N N . SER A 1 372 ? 17.232 -0.784 0.103 1.00 88.94 372 SER A N 1
ATOM 2909 C CA . SER A 1 372 ? 18.001 -1.932 0.595 1.00 88.94 372 SER A CA 1
ATOM 2910 C C . SER A 1 372 ? 18.072 -1.932 2.119 1.00 88.94 372 SER A C 1
ATOM 2912 O O . SER A 1 372 ? 18.659 -1.025 2.708 1.00 88.94 372 SER A O 1
ATOM 2914 N N . ILE A 1 373 ? 17.512 -2.971 2.747 1.00 91.50 373 ILE A N 1
ATOM 2915 C CA . ILE A 1 373 ? 17.594 -3.249 4.187 1.00 91.50 373 ILE A CA 1
ATOM 2916 C C . ILE A 1 373 ? 18.644 -4.348 4.402 1.00 91.50 373 ILE A C 1
ATOM 2918 O O . ILE A 1 373 ? 18.335 -5.536 4.291 1.00 91.50 373 ILE A O 1
ATOM 2922 N N . THR A 1 374 ? 19.887 -3.983 4.715 1.00 88.94 374 THR A N 1
ATOM 2923 C CA . THR A 1 374 ? 20.983 -4.945 4.926 1.00 88.94 374 THR A CA 1
ATOM 2924 C C . THR A 1 374 ? 21.356 -5.061 6.403 1.00 88.94 374 THR A C 1
ATOM 2926 O O . THR A 1 374 ? 21.843 -4.100 6.994 1.00 88.94 374 THR A O 1
ATOM 2929 N N . VAL A 1 375 ? 21.212 -6.245 7.007 1.00 90.00 375 VAL A N 1
ATOM 2930 C CA . VAL A 1 375 ? 21.694 -6.493 8.381 1.00 90.00 375 VAL A CA 1
ATOM 2931 C C . VAL A 1 375 ? 23.130 -6.997 8.352 1.00 90.00 375 VAL A C 1
ATOM 2933 O O . VAL A 1 375 ? 23.411 -8.018 7.727 1.00 90.00 375 VAL A O 1
ATOM 2936 N N . LYS A 1 376 ? 24.029 -6.307 9.060 1.00 88.00 376 LYS A N 1
ATOM 2937 C CA . LYS A 1 376 ? 25.455 -6.645 9.201 1.00 88.00 376 LYS A CA 1
ATOM 2938 C C . LYS A 1 376 ? 25.820 -6.798 10.678 1.00 88.00 376 LYS A C 1
ATOM 2940 O O . LYS A 1 376 ? 25.194 -6.186 11.539 1.00 88.00 376 LYS A O 1
ATOM 2945 N N . MET A 1 377 ? 26.860 -7.570 10.985 1.00 85.06 377 MET A N 1
ATOM 2946 C CA . MET A 1 377 ? 27.485 -7.544 12.315 1.00 85.06 377 MET A CA 1
ATOM 2947 C C . MET A 1 377 ? 28.508 -6.399 12.380 1.00 85.06 377 MET A C 1
ATOM 2949 O O . MET A 1 377 ? 29.352 -6.286 11.492 1.00 85.06 377 MET A O 1
ATOM 2953 N N . ARG A 1 378 ? 28.459 -5.560 13.423 1.00 70.19 378 ARG A N 1
ATOM 2954 C CA . ARG A 1 378 ? 29.486 -4.546 13.738 1.00 70.19 378 ARG A CA 1
ATOM 2955 C C . ARG A 1 378 ? 30.060 -4.852 15.128 1.00 70.19 378 ARG A C 1
ATOM 2957 O O . ARG A 1 378 ? 29.300 -5.009 16.073 1.00 70.19 378 ARG A O 1
ATOM 2964 N N . GLN A 1 379 ? 31.390 -4.941 15.247 1.00 61.94 379 GLN A N 1
ATOM 2965 C CA . GLN A 1 379 ? 32.123 -5.274 16.488 1.00 61.94 379 GLN A CA 1
ATOM 2966 C C . GLN A 1 379 ? 31.568 -6.500 17.253 1.00 61.94 379 GLN A C 1
ATOM 2968 O O . GLN A 1 379 ? 30.867 -6.396 18.261 1.00 61.94 379 GLN A O 1
ATOM 2973 N N . GLY A 1 380 ? 31.931 -7.699 16.787 1.00 71.44 380 GLY A N 1
ATOM 2974 C CA . GLY A 1 380 ? 31.579 -8.960 17.445 1.00 71.44 380 GLY A CA 1
ATOM 2975 C C . GLY A 1 380 ? 30.141 -9.401 17.158 1.00 71.44 380 GLY A C 1
ATOM 2976 O O . GLY A 1 380 ? 29.732 -9.472 16.004 1.00 71.44 380 GLY A O 1
ATOM 2977 N N . ARG A 1 381 ? 29.379 -9.743 18.207 1.00 75.44 381 ARG A N 1
ATOM 2978 C CA . ARG A 1 381 ? 28.027 -10.336 18.099 1.00 75.44 381 ARG A CA 1
ATOM 2979 C C . ARG A 1 381 ? 26.884 -9.316 17.930 1.00 75.44 381 ARG A C 1
ATOM 2981 O O . ARG A 1 381 ? 25.722 -9.716 17.952 1.00 75.44 381 ARG A O 1
ATOM 2988 N N . LYS A 1 382 ? 27.172 -8.014 17.804 1.00 82.94 382 LYS A N 1
ATOM 2989 C CA . LYS A 1 382 ? 26.137 -6.972 17.683 1.00 82.94 382 LYS A CA 1
ATOM 2990 C C . LYS A 1 382 ? 25.694 -6.814 16.224 1.00 82.94 382 LYS A C 1
ATOM 2992 O O . LYS A 1 382 ? 26.454 -6.346 15.377 1.00 82.94 382 LYS A O 1
ATOM 2997 N N . ALA A 1 383 ? 24.448 -7.183 15.941 1.00 87.25 383 ALA A N 1
ATOM 2998 C CA . ALA A 1 383 ? 23.812 -6.903 14.658 1.00 87.25 383 ALA A CA 1
ATOM 2999 C C . ALA A 1 383 ? 23.397 -5.424 14.566 1.00 87.25 383 ALA A C 1
ATOM 3001 O O . ALA A 1 383 ? 22.948 -4.838 15.552 1.00 87.25 383 ALA A O 1
ATOM 3002 N N . ALA A 1 384 ? 23.506 -4.849 13.372 1.00 89.31 384 ALA A N 1
ATOM 3003 C CA . ALA A 1 384 ? 22.959 -3.549 13.008 1.00 89.31 384 ALA A CA 1
ATOM 3004 C C . ALA A 1 384 ? 22.267 -3.659 11.643 1.00 89.31 384 ALA A C 1
ATOM 3006 O O . ALA A 1 384 ? 22.783 -4.291 10.719 1.00 89.31 384 ALA A O 1
ATOM 3007 N N . THR A 1 385 ? 21.096 -3.047 11.523 1.00 91.31 385 THR A N 1
ATOM 3008 C CA . THR A 1 385 ? 20.306 -2.973 10.292 1.00 91.31 385 THR A CA 1
ATOM 3009 C C . THR A 1 385 ? 20.632 -1.659 9.587 1.00 91.31 385 THR A C 1
ATOM 3011 O O . THR A 1 385 ? 20.557 -0.606 10.210 1.00 91.31 385 THR A O 1
ATOM 3014 N N . LEU A 1 386 ? 21.022 -1.716 8.315 1.00 90.38 386 LEU A N 1
ATOM 3015 C CA . LEU A 1 386 ? 21.373 -0.558 7.488 1.00 90.38 386 LEU A CA 1
ATOM 3016 C C . LEU A 1 386 ? 20.333 -0.388 6.381 1.00 90.38 386 LEU A C 1
ATOM 3018 O O . LEU A 1 386 ? 19.939 -1.380 5.767 1.00 90.38 386 LEU A O 1
ATOM 3022 N N . ILE A 1 387 ? 19.896 0.844 6.137 1.00 91.00 387 ILE A N 1
ATOM 3023 C CA . ILE A 1 387 ? 18.804 1.180 5.219 1.00 91.00 387 ILE A CA 1
ATOM 3024 C C . ILE A 1 387 ? 19.298 2.259 4.256 1.00 91.00 387 ILE A C 1
ATOM 3026 O O . ILE A 1 387 ? 19.767 3.301 4.705 1.00 91.00 387 ILE A O 1
ATOM 3030 N N . THR A 1 388 ? 19.200 2.020 2.947 1.00 89.56 388 THR A N 1
ATOM 3031 C CA . THR A 1 388 ? 19.712 2.934 1.903 1.00 89.56 388 THR A CA 1
ATOM 3032 C C . THR A 1 388 ? 18.721 3.102 0.748 1.00 89.56 388 THR A C 1
ATOM 3034 O O . THR A 1 388 ? 17.955 2.180 0.455 1.00 89.56 388 THR A O 1
ATOM 3037 N N . GLY A 1 389 ? 18.752 4.264 0.079 1.00 85.94 389 GLY A N 1
ATOM 3038 C CA . GLY A 1 389 ? 17.917 4.577 -1.093 1.00 85.94 389 GLY A CA 1
ATOM 3039 C C . GLY A 1 389 ? 16.573 5.251 -0.781 1.00 85.94 389 GLY A C 1
ATOM 3040 O O . GLY A 1 389 ? 15.631 5.129 -1.562 1.00 85.94 389 GLY A O 1
ATOM 3041 N N . LEU A 1 390 ? 16.459 5.936 0.358 1.00 84.56 390 LEU A N 1
ATOM 3042 C CA . LEU A 1 390 ? 15.222 6.568 0.850 1.00 84.56 390 LEU A CA 1
ATOM 3043 C C . LEU A 1 390 ? 14.843 7.844 0.070 1.00 84.56 390 LEU A C 1
ATOM 3045 O O . LEU A 1 390 ? 13.668 8.122 -0.181 1.00 84.56 390 LEU A O 1
ATOM 3049 N N . GLU A 1 391 ? 15.858 8.569 -0.397 1.00 82.31 391 GLU A N 1
ATOM 3050 C CA . GLU A 1 391 ? 15.807 9.862 -1.098 1.00 82.31 391 GLU A CA 1
ATOM 3051 C C . GLU A 1 391 ? 15.196 9.745 -2.503 1.00 82.31 391 GLU A C 1
ATOM 3053 O O . GLU A 1 391 ? 14.803 10.729 -3.140 1.00 82.31 391 GLU A O 1
ATOM 3058 N N . VAL A 1 392 ? 15.145 8.516 -3.019 1.00 80.06 392 VAL A N 1
ATOM 3059 C CA . VAL A 1 392 ? 14.456 8.162 -4.258 1.00 80.06 392 VAL A CA 1
ATOM 3060 C C . VAL A 1 392 ? 12.945 8.287 -4.049 1.00 80.06 392 VAL A C 1
ATOM 3062 O O . VAL A 1 392 ? 12.286 8.968 -4.827 1.00 80.06 392 VAL A O 1
ATOM 3065 N N . TYR A 1 393 ? 12.420 7.740 -2.950 1.00 82.44 393 TYR A N 1
ATOM 3066 C CA . TYR A 1 393 ? 10.985 7.676 -2.634 1.00 82.44 393 TYR A CA 1
ATOM 3067 C C . TYR A 1 393 ? 10.415 8.971 -2.023 1.00 82.44 393 TYR A C 1
ATOM 3069 O O . TYR A 1 393 ? 9.205 9.078 -1.826 1.00 82.44 393 TYR A O 1
ATOM 3077 N N . GLY A 1 394 ? 11.268 9.962 -1.739 1.00 78.88 394 GLY A N 1
ATOM 3078 C CA . GLY A 1 394 ? 10.882 11.175 -1.009 1.00 78.88 394 GLY A CA 1
ATOM 3079 C C . GLY A 1 394 ? 10.729 10.939 0.498 1.00 78.88 394 GLY A C 1
ATOM 3080 O O . GLY A 1 394 ? 9.960 11.637 1.152 1.00 78.88 394 GLY A O 1
ATOM 3081 N N . ILE A 1 395 ? 11.426 9.935 1.044 1.00 84.31 395 ILE A N 1
ATOM 3082 C CA . ILE A 1 395 ? 11.480 9.672 2.484 1.00 84.31 395 ILE A CA 1
ATOM 3083 C C . ILE A 1 395 ? 12.732 10.349 3.040 1.00 84.31 395 ILE A C 1
ATOM 3085 O O . ILE A 1 395 ? 13.849 10.024 2.639 1.00 84.31 395 ILE A O 1
ATOM 3089 N N . GLU A 1 396 ? 12.535 11.280 3.968 1.00 86.31 396 GLU A N 1
ATOM 3090 C CA . GLU A 1 396 ? 13.621 11.953 4.675 1.00 86.31 396 GLU A CA 1
ATOM 3091 C C . GLU A 1 396 ? 14.285 10.985 5.683 1.00 86.31 396 GLU A C 1
ATOM 3093 O O . GLU A 1 396 ? 13.577 10.359 6.483 1.00 86.31 396 GLU A O 1
ATOM 3098 N N . PRO A 1 397 ? 15.618 10.786 5.636 1.00 88.38 397 PRO A N 1
ATOM 3099 C CA . PRO A 1 397 ? 16.294 9.774 6.454 1.00 88.38 397 PRO A CA 1
ATOM 3100 C C . PRO A 1 397 ? 16.186 9.996 7.963 1.00 88.38 397 PRO A C 1
ATOM 3102 O O . PRO A 1 397 ? 15.985 9.027 8.692 1.00 88.38 397 PRO A O 1
ATOM 3105 N N . ASP A 1 398 ? 16.269 11.240 8.434 1.00 89.31 398 ASP A N 1
ATOM 3106 C CA . ASP A 1 398 ? 16.151 11.588 9.855 1.00 89.31 398 ASP A CA 1
ATOM 3107 C C . ASP A 1 398 ? 14.712 11.404 10.369 1.00 89.31 398 ASP A C 1
ATOM 3109 O O . ASP A 1 398 ? 14.494 10.786 11.413 1.00 89.31 398 ASP A O 1
ATOM 3113 N N . ASP A 1 399 ? 13.722 11.815 9.566 1.00 89.31 399 ASP A N 1
ATOM 3114 C CA . ASP A 1 399 ? 12.283 11.605 9.799 1.00 89.31 399 ASP A CA 1
ATOM 3115 C C . ASP A 1 399 ? 11.940 10.105 9.931 1.00 89.31 399 ASP A C 1
ATOM 3117 O O . ASP A 1 399 ? 11.088 9.715 10.734 1.00 89.31 399 ASP A O 1
ATOM 3121 N N . LEU A 1 400 ? 12.630 9.234 9.179 1.00 89.44 400 LEU A N 1
ATOM 3122 C CA . LEU A 1 400 ? 12.537 7.777 9.327 1.00 89.44 400 LEU A CA 1
ATOM 3123 C C . LEU A 1 400 ? 13.351 7.252 10.524 1.00 89.44 400 LEU A C 1
ATOM 3125 O O . LEU A 1 400 ? 12.896 6.343 11.219 1.00 89.44 400 LEU A O 1
ATOM 3129 N N . ALA A 1 401 ? 14.545 7.790 10.781 1.00 90.81 401 ALA A N 1
ATOM 3130 C CA . ALA A 1 401 ? 15.402 7.363 11.886 1.00 90.81 401 ALA A CA 1
ATOM 3131 C C . ALA A 1 401 ? 14.725 7.577 13.246 1.00 90.81 401 ALA A C 1
ATOM 3133 O O . ALA A 1 401 ? 14.855 6.728 14.131 1.00 90.81 401 ALA A O 1
ATOM 3134 N N . ASP A 1 402 ? 13.972 8.664 13.405 1.00 90.44 402 ASP A N 1
ATOM 3135 C CA . ASP A 1 402 ? 13.291 9.002 14.653 1.00 90.44 402 ASP A CA 1
ATOM 3136 C C . ASP A 1 402 ? 11.967 8.228 14.840 1.00 90.44 402 ASP A C 1
ATOM 3138 O O . ASP A 1 402 ? 11.599 7.884 15.967 1.00 90.44 402 ASP A O 1
ATOM 3142 N N . GLU A 1 403 ? 11.283 7.850 13.749 1.00 90.19 403 GLU A N 1
ATOM 3143 C CA . GLU A 1 403 ? 10.182 6.871 13.785 1.00 90.19 403 GLU A CA 1
ATOM 3144 C C . GLU A 1 403 ? 10.701 5.479 14.176 1.00 90.19 403 GLU A C 1
ATOM 3146 O O . GLU A 1 403 ? 10.191 4.862 15.113 1.00 90.19 403 GLU A O 1
ATOM 3151 N N . LEU A 1 404 ? 11.764 5.001 13.520 1.00 90.88 404 LEU A N 1
ATOM 3152 C CA . LEU A 1 404 ? 12.365 3.696 13.802 1.00 90.88 404 LEU A CA 1
ATOM 3153 C C . LEU A 1 404 ? 12.954 3.618 15.214 1.00 90.88 404 LEU A C 1
ATOM 3155 O O . LEU A 1 404 ? 12.887 2.557 15.832 1.00 90.88 404 LEU A O 1
ATOM 3159 N N . ARG A 1 405 ? 13.461 4.727 15.766 1.00 91.69 405 ARG A N 1
ATOM 3160 C CA . ARG A 1 405 ? 13.899 4.821 17.168 1.00 91.69 405 ARG A CA 1
ATOM 3161 C C . ARG A 1 405 ? 12.771 4.485 18.141 1.00 91.69 405 ARG A C 1
ATOM 3163 O O . ARG A 1 405 ? 12.974 3.700 19.068 1.00 91.69 405 ARG A O 1
ATOM 3170 N N . LYS A 1 406 ? 11.582 5.048 17.896 1.00 90.88 406 LYS A N 1
ATOM 3171 C CA . LYS A 1 406 ? 10.358 4.834 18.686 1.00 90.88 406 LYS A CA 1
ATOM 3172 C C . LYS A 1 406 ? 9.815 3.416 18.463 1.00 90.88 406 LYS A C 1
ATOM 3174 O O . LYS A 1 406 ? 9.621 2.682 19.426 1.00 90.88 406 LYS A O 1
ATOM 3179 N N . ALA A 1 407 ? 9.659 2.993 17.207 1.00 88.88 407 ALA A N 1
ATOM 3180 C CA . ALA A 1 407 ? 9.075 1.700 16.839 1.00 88.88 407 ALA A CA 1
ATOM 3181 C C . ALA A 1 407 ? 9.949 0.482 17.204 1.00 88.88 407 ALA A C 1
ATOM 3183 O O . ALA A 1 407 ? 9.424 -0.573 17.552 1.00 88.88 407 ALA A O 1
ATOM 3184 N N . CYS A 1 408 ? 11.279 0.609 17.140 1.00 85.75 408 CYS A N 1
ATOM 3185 C CA . CYS A 1 408 ? 12.213 -0.476 17.464 1.00 85.75 408 CYS A CA 1
ATOM 3186 C C . CYS A 1 408 ? 12.708 -0.448 18.921 1.00 85.75 408 CYS A C 1
ATOM 3188 O O . CYS A 1 408 ?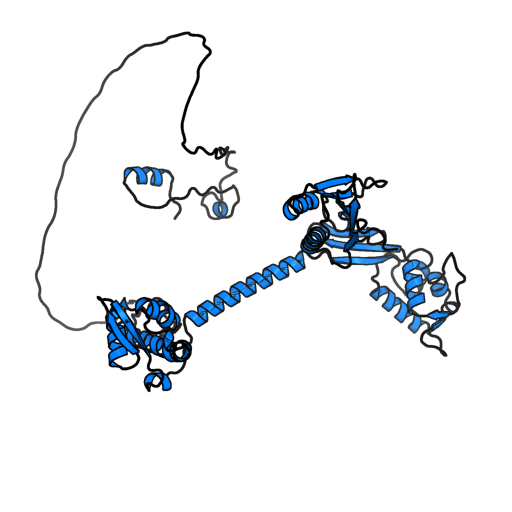 13.502 -1.317 19.286 1.00 85.75 408 CYS A O 1
ATOM 3190 N N . ALA A 1 409 ? 12.346 0.571 19.716 1.00 87.56 409 ALA A N 1
ATOM 3191 C CA . ALA A 1 409 ? 12.938 0.870 21.030 1.00 87.56 409 ALA A CA 1
ATOM 3192 C C . ALA A 1 409 ? 14.487 0.791 21.032 1.00 87.56 409 ALA A C 1
ATOM 3194 O O . ALA A 1 409 ? 15.113 0.305 21.973 1.00 87.56 409 ALA A O 1
ATOM 3195 N N . SER A 1 410 ? 15.109 1.206 19.924 1.00 85.69 410 SER A N 1
ATOM 3196 C CA . SER A 1 410 ? 16.522 0.966 19.600 1.00 85.69 410 SER A CA 1
ATOM 3197 C C . SER A 1 410 ? 17.196 2.266 19.172 1.00 85.69 410 SER A C 1
ATOM 3199 O O . SER A 1 410 ? 16.564 3.119 18.554 1.00 85.69 410 SER A O 1
ATOM 3201 N N . SER A 1 411 ? 18.494 2.419 19.443 1.00 87.81 411 SER A N 1
ATOM 3202 C CA . SER A 1 411 ? 19.256 3.559 18.918 1.00 87.81 411 SER A CA 1
ATOM 3203 C C . SER A 1 411 ? 19.325 3.507 17.387 1.00 87.81 411 SER A C 1
ATOM 3205 O O . SER A 1 411 ? 19.623 2.463 16.796 1.00 87.81 411 SER A O 1
ATOM 3207 N N . THR A 1 412 ? 19.069 4.659 16.772 1.00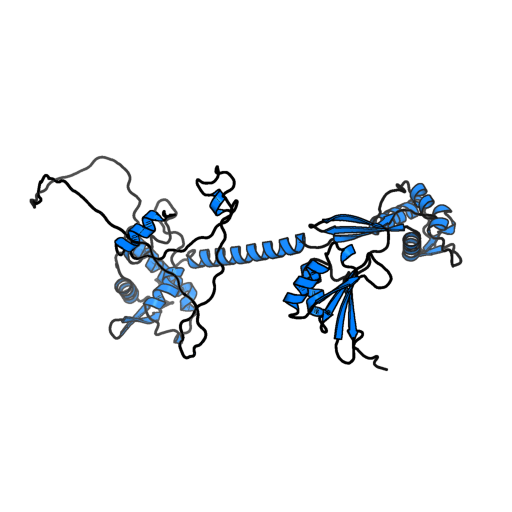 92.38 412 THR A N 1
ATOM 3208 C CA . THR A 1 412 ? 19.230 4.926 15.344 1.00 92.38 412 THR A CA 1
ATOM 3209 C C . THR A 1 412 ? 20.253 6.038 15.125 1.00 92.38 412 THR A C 1
ATOM 3211 O O . THR A 1 412 ? 20.530 6.822 16.036 1.00 92.38 412 THR A O 1
ATOM 3214 N N . SER A 1 413 ? 20.840 6.090 13.932 1.00 89.50 413 SER A N 1
ATOM 3215 C CA . SER A 1 413 ? 21.666 7.209 13.469 1.00 89.50 413 SER A CA 1
ATOM 3216 C C . SER A 1 413 ? 21.742 7.245 11.942 1.00 89.50 413 SER A C 1
ATOM 3218 O O . SER A 1 413 ? 21.635 6.208 11.286 1.00 89.50 413 SER A O 1
ATOM 3220 N N . VAL A 1 414 ? 21.931 8.437 11.376 1.00 91.25 414 VAL A N 1
ATOM 3221 C CA . VAL A 1 414 ? 22.066 8.663 9.929 1.00 91.25 414 VAL A CA 1
ATOM 3222 C C . VAL A 1 414 ? 23.534 8.935 9.588 1.00 91.25 414 VAL A C 1
ATOM 3224 O O . VAL A 1 414 ? 24.231 9.626 10.331 1.00 91.25 414 VAL A O 1
ATOM 3227 N N . TYR A 1 415 ? 24.015 8.386 8.470 1.00 86.62 415 TYR A N 1
ATOM 3228 C CA . TYR A 1 415 ? 25.367 8.612 7.948 1.00 86.62 415 TYR A CA 1
ATOM 3229 C C . TYR A 1 415 ? 25.344 8.885 6.436 1.00 86.62 415 TYR A C 1
ATOM 3231 O O . TYR A 1 415 ? 24.517 8.303 5.737 1.00 86.62 415 TYR A O 1
ATOM 3239 N N . PRO A 1 416 ? 26.277 9.681 5.880 1.00 85.19 416 PRO A N 1
ATOM 3240 C CA . PRO A 1 416 ? 26.507 9.725 4.436 1.00 85.19 416 PRO A CA 1
ATOM 3241 C C . PRO A 1 416 ? 26.996 8.369 3.912 1.00 85.19 416 PRO A C 1
ATOM 3243 O O . PRO A 1 416 ? 27.849 7.708 4.518 1.00 85.19 416 PRO A O 1
ATOM 3246 N N . LEU A 1 417 ? 26.461 7.947 2.765 1.00 79.81 417 LEU A N 1
ATOM 3247 C CA . LEU A 1 417 ? 26.812 6.673 2.157 1.00 79.81 417 LEU A CA 1
ATOM 3248 C C . LEU A 1 417 ? 28.259 6.707 1.650 1.00 79.81 417 LEU A C 1
ATOM 3250 O O . LEU A 1 417 ? 28.703 7.636 0.971 1.00 79.81 417 LEU A O 1
ATOM 3254 N N . HIS A 1 418 ? 29.015 5.659 1.969 1.00 64.06 418 HIS A N 1
ATOM 3255 C CA . HIS A 1 418 ? 30.440 5.606 1.660 1.00 64.06 418 HIS A CA 1
ATOM 3256 C C . HIS A 1 418 ? 30.658 5.609 0.137 1.00 64.06 418 HIS A C 1
ATOM 3258 O O . HIS A 1 418 ? 30.226 4.698 -0.567 1.00 64.06 418 HIS A O 1
ATOM 3264 N N . GLY A 1 419 ? 31.322 6.655 -0.365 1.00 64.06 419 GLY A N 1
ATOM 3265 C CA . GLY A 1 419 ? 31.558 6.880 -1.796 1.00 64.06 419 GLY A CA 1
ATOM 3266 C C . GLY A 1 419 ? 30.503 7.729 -2.521 1.00 64.06 419 GLY A C 1
ATOM 3267 O O . GLY A 1 419 ? 30.680 7.989 -3.708 1.00 64.06 419 GLY A O 1
ATOM 3268 N N . LYS A 1 420 ? 29.435 8.192 -1.849 1.00 68.44 420 LYS A N 1
ATOM 3269 C CA . LYS A 1 420 ? 28.441 9.118 -2.424 1.00 68.44 420 LYS A CA 1
ATOM 3270 C C . LYS A 1 420 ? 27.904 10.093 -1.375 1.00 68.44 420 LYS A C 1
ATOM 3272 O O . LYS A 1 420 ? 27.018 9.759 -0.600 1.00 68.44 420 LYS A O 1
ATOM 3277 N N . THR A 1 421 ? 28.350 11.342 -1.428 1.00 59.81 421 THR A N 1
ATOM 3278 C CA . THR A 1 421 ? 27.944 12.418 -0.501 1.00 59.81 421 THR A CA 1
ATOM 3279 C C . THR A 1 421 ? 26.474 12.860 -0.593 1.00 59.81 421 THR A C 1
ATOM 3281 O O . THR A 1 421 ? 26.062 13.700 0.196 1.00 59.81 421 THR A O 1
ATOM 3284 N N . SER A 1 422 ? 25.685 12.314 -1.528 1.00 68.44 422 SER A N 1
ATOM 3285 C CA . SER A 1 422 ? 24.267 12.657 -1.750 1.00 68.44 422 SER A CA 1
ATOM 3286 C C . SER A 1 422 ? 23.293 11.478 -1.562 1.00 68.44 422 SER A C 1
ATOM 3288 O O . SER A 1 422 ? 22.101 11.635 -1.819 1.00 68.44 422 SER A O 1
ATOM 3290 N N . GLU A 1 423 ? 23.773 10.300 -1.155 1.00 78.94 423 GLU A N 1
ATOM 3291 C CA . GLU A 1 423 ? 22.929 9.193 -0.674 1.00 78.94 423 GLU A CA 1
ATOM 3292 C C . GLU A 1 423 ? 23.225 9.020 0.831 1.00 78.94 423 GLU A C 1
ATOM 3294 O O . GLU A 1 423 ? 24.378 9.151 1.247 1.00 78.94 423 GLU A O 1
ATOM 3299 N N . LEU A 1 424 ? 22.211 8.755 1.653 1.00 88.12 424 LEU A N 1
ATOM 3300 C CA . LEU A 1 424 ? 22.309 8.591 3.105 1.00 88.12 424 LEU A CA 1
ATOM 3301 C C . LEU A 1 424 ? 21.991 7.133 3.503 1.00 88.12 424 LEU A C 1
ATOM 3303 O O . LEU A 1 424 ? 21.286 6.393 2.812 1.00 88.12 424 LEU A O 1
ATOM 3307 N N . GLU A 1 425 ? 22.550 6.695 4.629 1.00 89.75 425 GLU A N 1
ATOM 3308 C CA . GLU A 1 425 ? 22.348 5.377 5.237 1.00 89.75 425 GLU A CA 1
ATOM 3309 C C . GLU A 1 425 ? 21.780 5.561 6.651 1.00 89.75 425 GLU A C 1
ATOM 3311 O O . GLU A 1 425 ? 22.450 6.114 7.526 1.00 89.75 425 GLU A O 1
ATOM 3316 N N . VAL A 1 426 ? 20.561 5.071 6.896 1.00 92.25 426 VAL A N 1
ATOM 3317 C CA . VAL A 1 426 ? 19.994 4.994 8.252 1.00 92.25 426 VAL A CA 1
ATOM 3318 C C . VAL A 1 426 ? 20.438 3.679 8.883 1.00 92.25 426 VAL A C 1
ATOM 3320 O O . VAL A 1 426 ? 20.123 2.596 8.383 1.00 92.25 426 VAL A O 1
ATOM 3323 N N . MET A 1 427 ? 21.157 3.760 9.999 1.00 90.50 427 MET A N 1
ATOM 3324 C CA . MET A 1 427 ? 21.504 2.619 10.837 1.00 90.50 427 MET A CA 1
ATOM 3325 C C . MET A 1 427 ? 20.516 2.492 11.998 1.00 90.50 427 MET A C 1
ATOM 3327 O O . MET A 1 427 ? 20.242 3.458 12.703 1.00 90.50 427 MET A O 1
ATOM 3331 N N . VAL A 1 428 ? 20.047 1.270 12.249 1.00 92.62 428 VAL A N 1
ATOM 3332 C CA . VAL A 1 428 ? 19.260 0.875 13.425 1.00 92.62 428 VAL A CA 1
ATOM 3333 C C . VAL A 1 428 ? 20.026 -0.218 14.167 1.00 92.62 428 VAL A C 1
ATOM 3335 O O . VAL A 1 428 ? 20.474 -1.191 13.553 1.00 92.62 428 VAL A O 1
ATOM 3338 N N . GLN A 1 429 ? 20.187 -0.099 15.484 1.00 89.81 429 GLN A N 1
ATOM 3339 C CA . GLN A 1 429 ? 20.791 -1.170 16.280 1.00 89.81 429 GLN A CA 1
ATOM 3340 C C . GLN A 1 429 ? 19.873 -2.407 16.341 1.00 89.81 429 GLN A C 1
ATOM 3342 O O . GLN A 1 429 ? 18.651 -2.297 16.422 1.00 89.81 429 GLN A O 1
ATOM 3347 N N . GLY A 1 430 ? 20.464 -3.604 16.301 1.00 87.69 430 GLY A N 1
ATOM 3348 C CA . GLY A 1 430 ? 19.732 -4.871 16.282 1.00 87.69 430 GLY A CA 1
ATOM 3349 C C . GLY A 1 430 ? 19.320 -5.348 14.882 1.00 87.69 430 GLY A C 1
ATOM 3350 O O . GLY A 1 430 ? 19.750 -4.827 13.850 1.00 87.69 430 GLY A O 1
ATOM 3351 N N . LYS A 1 431 ? 18.496 -6.403 14.854 1.00 88.69 431 LYS A N 1
ATOM 3352 C CA . LYS A 1 431 ? 18.038 -7.110 13.644 1.00 88.69 431 LYS A CA 1
ATOM 3353 C C . LYS A 1 431 ? 16.571 -6.776 13.353 1.00 88.69 431 LYS A C 1
ATOM 3355 O O . LYS A 1 431 ? 15.686 -7.604 13.549 1.00 88.69 431 LYS A O 1
ATOM 3360 N N . GLN A 1 432 ? 16.319 -5.558 12.882 1.00 85.75 432 GLN A N 1
ATOM 3361 C CA . GLN A 1 432 ? 14.976 -4.966 12.827 1.00 85.75 432 GLN A CA 1
ATOM 3362 C C . GLN A 1 432 ? 14.296 -5.065 11.447 1.00 85.75 432 GLN A C 1
ATOM 3364 O O . GLN A 1 432 ? 13.424 -4.262 11.131 1.00 85.75 432 GLN A O 1
ATOM 3369 N N . ILE A 1 433 ? 14.651 -6.065 10.620 1.00 88.31 433 ILE A N 1
ATOM 3370 C CA . ILE A 1 433 ? 14.155 -6.215 9.230 1.00 88.31 433 ILE A CA 1
ATOM 3371 C C . ILE A 1 433 ? 12.627 -6.090 9.139 1.00 88.31 433 ILE A C 1
ATOM 3373 O O . ILE A 1 433 ? 12.132 -5.397 8.254 1.00 88.31 433 ILE A O 1
ATOM 3377 N N . LYS A 1 434 ? 11.888 -6.753 10.043 1.00 88.62 434 LYS A N 1
ATOM 3378 C CA . LYS A 1 434 ? 10.416 -6.728 10.054 1.00 88.62 434 LYS A CA 1
ATOM 3379 C C . LYS A 1 434 ? 9.895 -5.314 10.298 1.00 88.62 434 LYS A C 1
ATOM 3381 O O . LYS A 1 434 ? 9.310 -4.747 9.388 1.00 88.62 434 LYS A O 1
ATOM 3386 N N . ILE A 1 435 ? 10.232 -4.721 11.447 1.00 89.19 435 ILE A N 1
ATOM 3387 C CA . ILE A 1 435 ? 9.772 -3.380 11.846 1.00 89.19 435 ILE A CA 1
ATOM 3388 C C . ILE A 1 435 ? 10.133 -2.332 10.782 1.00 89.19 435 ILE A C 1
ATOM 3390 O O . ILE A 1 435 ? 9.289 -1.530 10.407 1.00 89.19 435 ILE A O 1
ATOM 3394 N N . VAL A 1 436 ? 11.344 -2.390 10.213 1.00 89.62 436 VAL A N 1
ATOM 3395 C CA . VAL A 1 436 ? 11.748 -1.500 9.111 1.00 89.62 436 VAL A CA 1
ATOM 3396 C C . VAL A 1 436 ? 10.895 -1.715 7.856 1.00 89.62 436 VAL A C 1
ATOM 3398 O O . VAL A 1 436 ? 10.464 -0.743 7.242 1.00 89.62 436 VAL A O 1
ATOM 3401 N N . THR A 1 437 ? 10.622 -2.964 7.469 1.00 89.12 437 THR A N 1
ATOM 3402 C CA . THR A 1 437 ? 9.745 -3.260 6.320 1.00 89.12 437 THR A CA 1
ATOM 3403 C C . THR A 1 437 ? 8.320 -2.769 6.581 1.00 89.12 437 THR A C 1
ATOM 3405 O O . THR A 1 437 ? 7.700 -2.198 5.689 1.00 89.12 437 THR A O 1
ATOM 3408 N N . ASP A 1 438 ? 7.815 -2.950 7.801 1.00 88.44 438 ASP A N 1
ATOM 3409 C CA . ASP A 1 438 ? 6.461 -2.570 8.200 1.00 88.44 438 ASP A CA 1
ATOM 3410 C C . ASP A 1 438 ? 6.299 -1.036 8.265 1.00 88.44 438 ASP A C 1
ATOM 3412 O O . ASP A 1 438 ? 5.326 -0.518 7.719 1.00 88.44 438 ASP A O 1
ATOM 3416 N N . CYS A 1 439 ? 7.283 -0.291 8.789 1.00 87.12 439 CYS A N 1
ATOM 3417 C CA . CYS A 1 439 ? 7.333 1.179 8.719 1.00 87.12 439 CYS A CA 1
ATOM 3418 C C . CYS A 1 439 ? 7.424 1.699 7.274 1.00 87.12 439 CYS A C 1
ATOM 3420 O O . CYS A 1 439 ? 6.723 2.641 6.911 1.00 87.12 439 CYS A O 1
ATOM 3422 N N . LEU A 1 440 ? 8.235 1.080 6.407 1.00 87.88 440 LEU A N 1
ATOM 3423 C CA . LEU A 1 440 ? 8.316 1.480 4.995 1.00 87.88 440 LEU A CA 1
ATOM 3424 C C . LEU A 1 440 ? 7.004 1.210 4.239 1.00 87.88 440 LEU A C 1
ATOM 3426 O O . LEU A 1 440 ? 6.587 2.041 3.435 1.00 87.88 440 LEU A O 1
ATOM 3430 N N . MET A 1 441 ? 6.315 0.101 4.529 1.00 86.19 441 MET A N 1
ATOM 3431 C CA . MET A 1 441 ? 4.970 -0.163 4.000 1.00 86.19 441 MET A CA 1
ATOM 3432 C C . MET A 1 441 ? 3.914 0.786 4.595 1.00 86.19 441 MET A C 1
ATOM 3434 O O . MET A 1 441 ? 2.983 1.161 3.887 1.00 86.19 441 MET A O 1
ATOM 3438 N N . ALA A 1 442 ? 4.058 1.223 5.852 1.00 84.00 442 ALA A N 1
ATOM 3439 C CA . ALA A 1 442 ? 3.194 2.236 6.469 1.00 84.00 442 ALA A CA 1
ATOM 3440 C C . ALA A 1 442 ? 3.396 3.634 5.855 1.00 84.00 442 ALA A C 1
ATOM 3442 O O . ALA A 1 442 ? 2.420 4.342 5.624 1.00 84.00 442 ALA A O 1
ATOM 3443 N N . ARG A 1 443 ? 4.634 3.983 5.474 1.00 79.19 443 ARG A N 1
ATOM 3444 C CA . ARG A 1 443 ? 4.962 5.124 4.593 1.00 79.19 443 ARG A CA 1
ATOM 3445 C C . ARG A 1 443 ? 4.642 4.866 3.109 1.00 79.19 443 ARG A C 1
ATOM 3447 O O . ARG A 1 443 ? 5.097 5.607 2.245 1.00 79.19 443 ARG A O 1
ATOM 3454 N N . GLY A 1 444 ? 3.882 3.812 2.806 1.00 80.00 444 GLY A N 1
ATOM 3455 C CA . GLY A 1 444 ? 3.329 3.544 1.483 1.00 80.00 444 GLY A CA 1
ATOM 3456 C C . GLY A 1 444 ? 4.315 3.047 0.428 1.00 80.00 444 GLY A C 1
ATOM 3457 O O . GLY A 1 444 ? 3.956 3.039 -0.747 1.00 80.00 444 GLY A O 1
ATOM 3458 N N . VAL A 1 445 ? 5.531 2.617 0.789 1.00 84.88 445 VAL A N 1
ATOM 3459 C CA . VAL A 1 445 ? 6.469 2.011 -0.171 1.00 84.88 445 VAL A CA 1
ATOM 3460 C C . VAL A 1 445 ? 5.955 0.623 -0.584 1.00 84.88 445 VAL A C 1
ATOM 3462 O O . VAL A 1 445 ? 5.855 -0.270 0.264 1.00 84.88 445 VAL A O 1
ATOM 3465 N N . PRO A 1 446 ? 5.678 0.370 -1.880 1.00 82.06 446 PRO A N 1
ATOM 3466 C CA . PRO A 1 446 ? 5.225 -0.943 -2.327 1.00 82.06 446 PRO A CA 1
ATOM 3467 C C . PRO A 1 446 ? 6.297 -2.012 -2.091 1.00 82.06 446 PRO A C 1
ATOM 3469 O O . PRO A 1 446 ? 7.430 -1.861 -2.541 1.00 82.06 446 PRO A O 1
ATOM 3472 N N . LYS A 1 447 ? 5.933 -3.143 -1.472 1.00 82.44 447 LYS A N 1
ATOM 3473 C CA . LYS A 1 447 ? 6.869 -4.214 -1.057 1.00 82.44 447 LYS A CA 1
ATOM 3474 C C . LYS A 1 447 ? 7.807 -4.736 -2.162 1.00 82.44 447 LYS A C 1
ATOM 3476 O O . LYS A 1 447 ? 8.915 -5.159 -1.857 1.00 82.44 447 LYS A O 1
ATOM 3481 N N . ARG A 1 448 ? 7.407 -4.657 -3.440 1.00 84.44 448 ARG A N 1
ATOM 3482 C CA . ARG A 1 448 ? 8.262 -4.953 -4.615 1.00 84.44 448 ARG A CA 1
ATOM 3483 C C . ARG A 1 448 ? 9.550 -4.113 -4.684 1.00 84.44 448 ARG A C 1
ATOM 3485 O O . ARG A 1 448 ? 10.514 -4.537 -5.305 1.00 84.44 448 ARG A O 1
ATOM 3492 N N . TRP A 1 449 ? 9.554 -2.943 -4.047 1.00 85.69 449 TRP A N 1
ATOM 3493 C CA . TRP A 1 449 ? 10.664 -1.993 -3.987 1.00 85.69 449 TRP A CA 1
ATOM 3494 C C . TRP A 1 449 ? 11.470 -2.074 -2.681 1.00 85.69 449 TRP A C 1
ATOM 3496 O O . TRP A 1 449 ? 12.335 -1.234 -2.45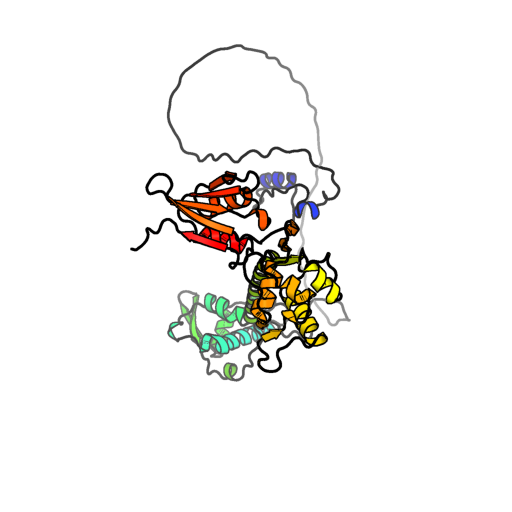5 1.00 85.69 449 TRP A O 1
ATOM 3506 N N . ILE A 1 450 ? 11.212 -3.069 -1.823 1.00 87.94 450 ILE A N 1
ATOM 3507 C CA . ILE A 1 450 ? 11.935 -3.276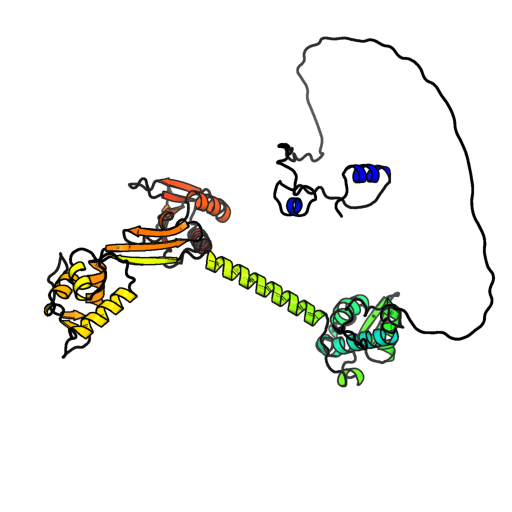 -0.563 1.00 87.94 450 ILE A CA 1
ATOM 3508 C C . ILE A 1 450 ? 12.724 -4.585 -0.656 1.00 87.94 450 ILE A C 1
ATOM 3510 O O . ILE A 1 450 ? 12.153 -5.675 -0.611 1.00 87.94 450 ILE A O 1
ATOM 3514 N N . VAL A 1 451 ? 14.050 -4.484 -0.760 1.00 89.69 451 VAL A N 1
ATOM 3515 C CA . VAL A 1 451 ? 14.963 -5.634 -0.793 1.00 89.69 451 VAL A CA 1
ATOM 3516 C C . VAL A 1 451 ? 15.612 -5.787 0.578 1.00 89.69 451 VAL A C 1
ATOM 3518 O O . VAL A 1 451 ? 16.378 -4.925 1.005 1.00 89.69 451 VAL A O 1
ATOM 3521 N N . SER A 1 452 ? 15.344 -6.896 1.267 1.00 87.81 452 SER A N 1
ATOM 3522 C CA . SER A 1 452 ? 15.995 -7.227 2.538 1.00 87.81 452 SER A CA 1
ATOM 3523 C C . SER A 1 452 ? 17.084 -8.289 2.364 1.00 87.81 452 SER A C 1
ATOM 3525 O O . SER A 1 452 ? 16.901 -9.290 1.674 1.00 87.81 452 SER A O 1
ATOM 3527 N N . LEU A 1 453 ? 18.238 -8.058 2.995 1.00 85.81 453 LEU A N 1
ATOM 3528 C CA . LEU A 1 453 ? 19.419 -8.913 2.925 1.00 85.81 453 LEU A CA 1
ATOM 3529 C C . LEU A 1 453 ? 19.988 -9.147 4.328 1.00 85.81 453 LEU A C 1
ATOM 3531 O O . LEU A 1 453 ? 20.454 -8.229 5.002 1.00 85.81 453 LEU A O 1
ATOM 3535 N N . ASP A 1 454 ? 19.984 -10.400 4.767 1.00 84.31 454 ASP A N 1
ATOM 3536 C CA . ASP A 1 454 ? 20.494 -10.787 6.078 1.00 84.31 454 ASP A CA 1
ATOM 3537 C C . ASP A 1 454 ? 21.912 -11.365 5.971 1.00 84.31 454 ASP A C 1
ATOM 3539 O O . ASP A 1 454 ? 22.093 -12.547 5.683 1.00 84.31 454 ASP A O 1
ATOM 3543 N N . GLN A 1 455 ? 22.931 -10.540 6.232 1.00 77.12 455 GLN A N 1
ATOM 3544 C CA . GLN A 1 455 ? 24.335 -10.975 6.250 1.00 77.12 455 GLN A CA 1
ATOM 3545 C C . GLN A 1 455 ? 24.753 -11.552 7.618 1.00 77.12 455 GLN A C 1
ATOM 3547 O O . GLN A 1 455 ? 25.927 -11.853 7.823 1.00 77.12 455 GLN A O 1
ATOM 3552 N N . THR A 1 456 ? 23.816 -11.728 8.564 1.00 66.06 456 THR A N 1
ATOM 3553 C CA . THR A 1 456 ? 24.078 -12.402 9.854 1.00 66.06 456 THR A CA 1
ATOM 3554 C C . THR A 1 456 ? 23.958 -13.923 9.768 1.00 66.06 456 THR A C 1
ATOM 3556 O O . THR A 1 456 ? 24.500 -14.633 10.616 1.00 66.06 456 THR A O 1
ATOM 3559 N N . GLY A 1 457 ? 23.286 -14.439 8.734 1.00 56.09 457 GLY A N 1
ATOM 3560 C CA . GLY A 1 457 ? 23.286 -15.860 8.407 1.00 56.09 457 GLY A CA 1
ATOM 3561 C C . GLY A 1 457 ? 24.628 -16.277 7.809 1.00 56.09 457 GLY A C 1
ATOM 3562 O O . GLY A 1 457 ? 24.887 -16.034 6.632 1.00 56.09 457 GLY A O 1
ATOM 3563 N N . GLY A 1 458 ? 25.477 -16.935 8.603 1.00 44.62 458 GLY A N 1
ATOM 3564 C CA . GLY A 1 458 ? 26.675 -17.591 8.080 1.00 44.62 458 GLY A CA 1
ATOM 3565 C C . GLY A 1 458 ? 26.302 -18.586 6.976 1.00 44.62 458 GLY A C 1
ATOM 3566 O O . GLY A 1 458 ? 25.312 -19.309 7.108 1.00 44.62 458 GLY A O 1
ATOM 3567 N N . LYS A 1 459 ? 27.079 -18.618 5.883 1.00 36.34 459 LYS A N 1
ATOM 3568 C CA . LYS A 1 459 ? 26.851 -19.546 4.764 1.00 36.34 459 LYS A CA 1
ATOM 3569 C C . LYS A 1 459 ? 26.771 -20.979 5.300 1.00 36.34 459 LYS A C 1
ATOM 3571 O O . LYS A 1 459 ? 27.791 -21.516 5.727 1.00 36.34 459 LYS A O 1
ATOM 3576 N N . LYS A 1 460 ? 25.590 -21.607 5.227 1.00 37.78 460 LYS A N 1
ATOM 3577 C CA . LYS A 1 460 ? 25.515 -23.072 5.254 1.00 37.78 460 LYS A CA 1
ATOM 3578 C C . LYS A 1 460 ? 26.300 -23.571 4.040 1.00 37.78 460 LYS A C 1
ATOM 3580 O O . LYS A 1 460 ? 26.067 -23.095 2.928 1.00 37.78 460 LYS A O 1
ATOM 3585 N N . LYS A 1 461 ? 27.270 -24.437 4.299 1.00 33.31 461 LYS A N 1
ATOM 3586 C CA . LYS A 1 461 ? 28.237 -24.987 3.353 1.00 33.31 461 LYS A CA 1
ATOM 3587 C C . LYS A 1 461 ? 28.234 -26.502 3.511 1.00 33.31 461 LYS A C 1
ATOM 3589 O O . LYS A 1 461 ? 27.960 -26.931 4.655 1.00 33.31 461 LYS A O 1
#

Radius of gyration: 42.33 Å; chains: 1; bounding box: 102×85×103 Å

Foldseek 3Di:
DDDDPVVVVVCVVPVNDDDDDDDDDDPPDPVCVVDPVVPPDDDDDDDDDDDDDDDDDDDDDDDDDDDDDDDDDDDDDDDDDDDDDDDDDDDDDDDDDDDDDDDDDDDDDDDDDDQDALALLLVQLLLQLLLLLQPPVVPDDLVCPFAFLVCCCVVRRLQSGACARDDPPTRDHSVSSDCCSHPQNDSVSSVVVCVVLVQFPWDADPNTITTNDGDCVRPVSVPRDRHHGNNNVVVVVVVVVVVVVVVVVVVVLVLLAKDKAKWWAADDLLQLVCVVLVHDRGDTHHLVRLLVSLVVNCVVVVQQDPVHNQKGQQLVDPSLQSLLDDPPDDRDRIDGSVSSSVSNVVRTWMKMWIAGSVPGTDIDTDDQAFWEFEWDDDPPPKIKTKIWDCVSRVHDQVNLQVVCCVQVVWHKDKDQDVPHNPIIMIITTDDCLPSSLVVVVSSNYPSVRYHYHYPVDDDPD

Organism: NCBI:txid98765

InterPro domains:
  IPR001950 SUI1 domain [PF01253] (368-446)
  IPR001950 SUI1 domain [PS50296] (371-444)
  IPR036877 SUI1 domain superfamily [SSF55159] (358-451)
  IPR039757 Eukaryotic translation initiation factor 2D [PTHR12217] (10-458)
  IPR039759 Eukaryotic translation initiation factor 2D, SUI1 domain [cd11608] (370-450)
  IPR057429 eIF2D, winged helix domain [PF25304] (123-214)

pLDDT: mean 71.17, std 21.16, range [21.42, 92.75]

Secondary structure (DSSP, 8-state):
----HHHHHHHHTTT-----------TTSTTGGGSGGGG--PPPP---------------------------------------------------------------------PPPHHHHHHHHHHHHHHHHHHTGGGS-GGG-SEEHHHHIIIIIHHHSBSSEEETTEEE-TTTS-TTTSTT-SHHHHHHHHHHTTSEEEEEETTEEEEEEE-TTSHHHHTPPPP-BHHHHHHHHHHHHHHHHHHHHHHHHHHS--EEEEEEE--TTHHHHHHHTT--SSS-B-HHHHHHHHHHHHHHTT-B-SS-TTEE-GGG-HHHHHHT--TTS---S-EEHHHHHHHHHHHSEEEEEEEETTTEEEEEES--PPEEEEEEE-STT-EEEEEE-HHHHT--HHHHHHHHHHHTTS-EEEEEETTEEEEEEEEEES--HHHHHHHHHHTT--GGGEEEEETTS----

Sequence (461 aa):
MAVSAETLMQADEKDLKGKAVYVLHTWKDSLWDLGTSKKMDVPEPRDIPSPTEKHDEKDVEDREGSTQSQTEHQLNLASTLPEIRADEEAEAVPGLESLKLEDAIDNKSEQSAPVLSPEDVSSCLRSAVIQAIQATLSSLPSSTFPLPASLFWTNYVLPARPAQALGSTGLVDSSAIDIKQSSHKSVKSFLKACAKEGLIKLKETKGDVVVTGIFPTHPAVNTHRPHRTVGSVEAKREKAEVRERKEKEAEEKKRGEIRALELWKPYGPTIGWFIAAEKTTEDLYSIANIQDIFSTYVSSKNLTNVNEQQYINVGEDVALFAATSNKNKENPEFLKRDDALKRIRDNMQEWHEIKTERSGVVRKKGQLKPISITVKMRQGRKAATLITGLEVYGIEPDDLADELRKACASSTSVYPLHGKTSELEVMVQGKQIKIVTDCLMARGVPKRWIVSLDQTGGKKK